Protein AF-A0A7C5GV16-F1 (afdb_monomer)

Nearest PDB structures (foldseek):
  1xqp-assembly1_A  TM=4.533E-01  e=4.775E-02  Pyrobaculum aerophilum

Radius of gyration: 29.69 Å; Cα contacts (8 Å, |Δi|>4): 461; chains: 1; bounding box: 71×54×75 Å

Solvent-accessible surface area (backbone atoms only — not comparable to full-atom values): 23404 Å² total; per-residue (Å²): 105,75,66,58,50,51,44,50,35,54,75,69,69,51,77,81,45,85,66,52,48,52,52,53,53,54,53,60,70,60,38,46,100,74,48,41,27,51,94,52,101,56,90,68,87,65,70,29,59,38,58,31,26,49,46,50,74,61,41,49,95,78,49,55,66,74,48,47,54,48,33,51,50,53,52,50,52,50,52,51,50,24,59,75,68,74,49,66,97,57,66,88,20,47,42,42,44,53,38,46,36,49,82,66,71,71,52,54,74,67,59,45,50,53,47,50,52,50,56,58,68,53,42,42,92,89,72,34,28,45,94,90,54,80,29,70,68,56,30,51,51,39,50,54,31,56,66,67,48,74,89,38,60,64,59,54,49,51,49,52,47,49,53,49,51,50,51,51,51,52,48,50,55,34,55,61,39,30,55,57,45,52,53,53,49,53,50,53,43,52,51,54,46,76,76,42,94,62,91,71,88,52,65,69,58,34,28,42,54,55,15,46,76,75,42,60,56,96,87,59,80,61,61,69,54,51,50,58,49,45,54,48,49,70,76,63,58,62,84,46,72,46,49,36,14,46,51,48,41,49,48,34,67,76,52,41,51,84,77,25,86,36,59,71,34,44,52,52,34,51,54,39,56,77,67,49,31,26,78,82,40,22,67,62,36,40,44,29,29,50,44,22,40,58,94,46,45,71,54,30,36,29,31,26,51,40,37,44,54,73,76,39,94,67,58,74,91,53,41,54,73,34,46,44,50,78,49,71,47,36,52,50,37,36,44,72,70,57,77,46,85,75,51,66,76,53,36,75,75,36,55,69,63,45,43,52,56,52,46,50,54,18,38,70,76,26,65,69,43,17,36,47,61,40,24,54,28,46,51,40,53,49,33,51,71,26,97,60,41,29,69,37,88,49,102,90,47,71,49,70,41,98,59,45,91,57,24,85,83,66,71,95,71,81,83,75,92,124

Sequence (418 aa):
MTLDVLMSTSKLGIPIDGKLKRAVDALFRARSPDGVWRRTFTRSKTWDVEITSKALLTLDDYINELMRVRTLDLISKWLSSCIITRSCDQPWALGWAIRVLYENNLLNEKQLNEAINMLIGLQSNSGYWGIFEENLELTFDNLMNLLAIKDHEKSLMNEISRIANVKARIVSVINELYSDMVDYLKEDLVNLTKRNTVRETNVFRNAFIWAVERSLFRKQDPRPLIELFNNYTEEYKPKTLYDHAYTIARYVLDKVAEVSNRHVALGWLLRYFKLNLWRSAPLLVIEKAIAAFPNSNQKLCDTYMFALSIALNIPKEHIRKIPCPVDRNLIEILRKLGLITTPIMIAIKNYNKVRNEVQMLAKELFPNSPFKLYALSMIPRRWCRGPTPCVKPSRKGYNLCPFHDLCPYFKGDSIGVS

pLDDT: mean 82.37, std 13.15, range [29.55, 98.12]

Structure (mmCIF, N/CA/C/O backbone):
data_AF-A0A7C5GV16-F1
#
_entry.id   AF-A0A7C5GV16-F1
#
loop_
_atom_site.group_PDB
_atom_site.id
_atom_site.type_symbol
_atom_site.label_atom_id
_atom_site.label_alt_id
_atom_site.label_comp_id
_atom_site.label_asym_id
_atom_site.label_entity_id
_atom_site.label_seq_id
_atom_site.pdbx_PDB_ins_code
_atom_site.Cartn_x
_atom_site.Cartn_y
_atom_site.Cartn_z
_atom_site.occupancy
_atom_site.B_iso_or_equiv
_atom_site.auth_seq_id
_atom_site.auth_comp_id
_atom_site.auth_asym_id
_atom_site.auth_atom_id
_atom_site.pdbx_PDB_model_num
ATOM 1 N N . MET A 1 1 ? -21.879 -18.239 19.962 1.00 63.94 1 MET A N 1
ATOM 2 C CA . MET A 1 1 ? -22.845 -18.938 19.084 1.00 63.94 1 MET A CA 1
ATOM 3 C C . MET A 1 1 ? -24.271 -18.936 19.633 1.00 63.94 1 MET A C 1
ATOM 5 O O . MET A 1 1 ? -25.113 -18.310 19.014 1.00 63.94 1 MET A O 1
ATOM 9 N N . THR A 1 2 ? -24.591 -19.590 20.763 1.00 74.38 2 THR A N 1
ATOM 10 C CA . THR A 1 2 ? -25.987 -19.640 21.273 1.00 74.38 2 THR A CA 1
ATOM 11 C C . THR A 1 2 ? -26.577 -18.253 21.547 1.00 74.38 2 THR A C 1
ATOM 13 O O . THR A 1 2 ? -27.706 -17.984 21.153 1.00 74.38 2 THR A O 1
ATOM 16 N N . LEU A 1 3 ? -25.802 -17.356 22.169 1.00 78.69 3 LEU A N 1
ATOM 17 C CA . LEU A 1 3 ? -26.206 -15.960 22.374 1.00 78.69 3 LEU A CA 1
ATOM 18 C C . LEU A 1 3 ? -26.373 -15.200 21.055 1.00 78.69 3 LEU A C 1
ATOM 20 O O . LEU A 1 3 ? -27.343 -14.471 20.907 1.00 78.69 3 LEU A O 1
ATOM 24 N N . ASP A 1 4 ? -25.488 -15.407 20.078 1.00 76.12 4 ASP A N 1
ATOM 25 C CA . ASP A 1 4 ? -25.573 -14.722 18.780 1.00 76.12 4 ASP A CA 1
ATOM 26 C C . ASP A 1 4 ? -26.819 -15.157 17.994 1.00 76.12 4 ASP A C 1
ATOM 28 O O . ASP A 1 4 ? -27.487 -14.330 17.370 1.00 76.12 4 ASP A O 1
ATOM 32 N N . VAL A 1 5 ? -27.186 -16.442 18.082 1.00 77.50 5 VAL A N 1
ATOM 33 C CA . VAL A 1 5 ? -28.446 -16.967 17.535 1.00 77.50 5 VAL A CA 1
ATOM 34 C C . VAL A 1 5 ? -29.639 -16.316 18.235 1.00 77.50 5 VAL A C 1
ATOM 36 O O . VAL A 1 5 ? -30.526 -15.820 17.549 1.00 77.50 5 VAL A O 1
ATOM 39 N N . LEU A 1 6 ? -29.640 -16.247 19.572 1.00 78.56 6 LEU A N 1
ATOM 40 C CA . LEU A 1 6 ? -30.723 -15.625 20.347 1.00 78.56 6 LEU A CA 1
ATOM 41 C C . LEU A 1 6 ? -30.888 -14.131 20.041 1.00 78.56 6 LEU A C 1
ATOM 43 O O . LEU A 1 6 ? -32.003 -13.655 19.817 1.00 78.56 6 LEU A O 1
ATOM 47 N N . MET A 1 7 ? -29.777 -13.401 19.967 1.00 76.19 7 MET A N 1
ATOM 48 C CA . MET A 1 7 ? -29.753 -11.984 19.613 1.00 76.19 7 MET A CA 1
ATOM 49 C C . MET A 1 7 ? -30.281 -11.763 18.189 1.00 76.19 7 MET A C 1
ATOM 51 O O . MET A 1 7 ? -31.037 -10.823 17.948 1.00 76.19 7 MET A O 1
ATOM 55 N N . SER A 1 8 ? -29.942 -12.654 17.253 1.00 75.69 8 SER A N 1
ATOM 56 C CA . SER A 1 8 ? -30.452 -12.609 15.878 1.00 75.69 8 SER A CA 1
ATOM 57 C C . SER A 1 8 ? -31.951 -12.904 15.815 1.00 75.69 8 SER A C 1
ATOM 59 O O . SER A 1 8 ? -32.685 -12.179 15.149 1.00 75.69 8 SER A O 1
ATOM 61 N N . THR A 1 9 ? -32.436 -13.916 16.542 1.00 77.06 9 THR A N 1
ATOM 62 C CA . THR A 1 9 ? -33.872 -14.241 16.588 1.00 77.06 9 THR A CA 1
ATOM 63 C C . THR A 1 9 ? -34.699 -13.121 17.210 1.00 77.06 9 THR A C 1
ATOM 65 O O . THR A 1 9 ? -35.752 -12.788 16.673 1.00 77.06 9 THR A O 1
ATOM 68 N N . SER A 1 10 ? -34.189 -12.487 18.273 1.00 71.31 10 SER A N 1
ATOM 69 C CA . SER A 1 10 ? -34.832 -11.334 18.911 1.00 71.31 10 SER A CA 1
ATOM 70 C C . SER A 1 10 ? -34.944 -10.152 17.939 1.00 71.31 10 SER A C 1
ATOM 72 O O . SER A 1 10 ? -36.033 -9.622 17.726 1.00 71.31 10 SER A O 1
ATOM 74 N N . LYS A 1 11 ? -33.854 -9.810 17.234 1.00 70.94 11 LYS A N 1
ATOM 75 C CA . LYS A 1 11 ? -33.851 -8.740 16.218 1.00 70.94 11 LYS A CA 1
ATOM 76 C C . LYS A 1 11 ? -34.785 -9.000 15.034 1.00 70.94 11 LYS A C 1
ATOM 78 O O . LYS A 1 11 ? -35.287 -8.050 14.444 1.00 70.94 11 LYS A O 1
ATOM 83 N N . LEU A 1 12 ? -35.005 -10.264 14.676 1.00 75.31 12 LEU A N 1
ATOM 84 C CA . LEU A 1 12 ? -35.925 -10.662 13.606 1.00 75.31 12 LEU A CA 1
ATOM 85 C C . LEU A 1 12 ? -37.393 -10.722 14.065 1.00 75.31 12 LEU A C 1
ATOM 87 O O . LEU A 1 12 ? -38.255 -11.090 13.271 1.00 75.31 12 LEU A O 1
ATOM 91 N N . GLY A 1 13 ? -37.687 -10.393 15.329 1.00 73.62 13 GLY A N 1
ATOM 92 C CA . GLY A 1 13 ? -39.037 -10.469 15.888 1.00 73.62 13 GLY A CA 1
ATOM 93 C C . GLY A 1 13 ? -39.567 -11.901 15.998 1.00 73.62 13 GLY A C 1
ATOM 94 O O . GLY A 1 13 ? -40.777 -12.103 16.066 1.00 73.62 13 GLY A O 1
ATOM 95 N N . ILE A 1 14 ? -38.682 -12.904 15.988 1.00 76.06 14 ILE A N 1
ATOM 96 C CA . ILE A 1 14 ? -39.073 -14.307 16.114 1.00 76.06 14 ILE A CA 1
ATOM 97 C C . ILE A 1 14 ? -39.384 -14.569 17.593 1.00 76.06 14 ILE A C 1
ATOM 99 O O . ILE A 1 14 ? -38.490 -14.422 18.432 1.00 76.06 14 ILE A O 1
ATOM 103 N N . PRO A 1 15 ? -40.623 -14.959 17.943 1.00 71.31 15 PRO A N 1
ATOM 104 C CA . PRO A 1 15 ? -40.994 -15.192 19.330 1.00 71.31 15 PRO A CA 1
ATOM 105 C C . PRO A 1 15 ? -40.212 -16.370 19.919 1.00 71.31 15 PRO A C 1
ATOM 107 O O . PRO A 1 15 ? -39.939 -17.368 19.247 1.00 71.31 15 PRO A O 1
ATOM 110 N N . ILE A 1 16 ? -39.876 -16.263 21.204 1.00 70.38 16 ILE A N 1
ATOM 111 C CA . ILE A 1 16 ? -39.189 -17.322 21.947 1.00 70.38 16 ILE A CA 1
ATOM 112 C C . ILE A 1 16 ? -40.167 -18.487 22.155 1.00 70.38 16 ILE A C 1
ATOM 114 O O . ILE A 1 16 ? -41.048 -18.447 23.012 1.00 70.38 16 ILE A O 1
ATOM 118 N N . ASP A 1 17 ? -40.012 -19.530 21.340 1.00 76.88 17 ASP A N 1
ATOM 119 C CA . ASP A 1 17 ? -40.794 -20.763 21.406 1.00 76.88 17 ASP A CA 1
ATOM 120 C C . ASP A 1 17 ? -40.250 -21.755 22.459 1.00 76.88 17 ASP A C 1
ATOM 122 O O . ASP A 1 17 ? -39.272 -21.504 23.170 1.00 76.88 17 ASP A O 1
ATOM 126 N N . GLY A 1 18 ? -40.865 -22.937 22.557 1.00 72.69 18 GLY A N 1
ATOM 127 C CA . GLY A 1 18 ? -40.457 -23.970 23.513 1.00 72.69 18 GLY A CA 1
ATOM 128 C C . GLY A 1 18 ? -39.039 -24.535 23.318 1.00 72.69 18 GLY A C 1
ATOM 129 O O . GLY A 1 18 ? -38.530 -25.177 24.239 1.00 72.69 18 GLY A O 1
ATOM 130 N N . LYS A 1 19 ? -38.387 -24.336 22.162 1.00 72.25 19 LYS A N 1
ATOM 131 C CA . LYS A 1 19 ? -36.983 -24.725 21.930 1.00 72.25 19 LYS A CA 1
ATOM 132 C C . LYS A 1 19 ? -36.033 -23.592 22.317 1.00 72.25 19 LYS A C 1
ATOM 134 O O . LYS A 1 19 ? -35.055 -23.852 23.018 1.00 72.25 19 LYS A O 1
ATOM 139 N N . LEU A 1 20 ? -36.347 -22.354 21.937 1.00 72.50 20 LEU A N 1
ATOM 140 C CA . LEU A 1 20 ? -35.593 -21.159 22.332 1.00 72.50 20 LEU A CA 1
ATOM 141 C C . LEU A 1 20 ? -35.614 -20.964 23.853 1.00 72.50 20 LEU A C 1
ATOM 143 O O . LEU A 1 20 ? -34.571 -20.700 24.445 1.00 72.50 20 LEU A O 1
ATOM 147 N N . LYS A 1 21 ? -36.750 -21.222 24.511 1.00 77.62 21 LYS A N 1
ATOM 148 C CA . LYS A 1 21 ? -36.863 -21.159 25.976 1.00 77.62 21 LYS A CA 1
ATOM 149 C C . LYS A 1 21 ? -35.916 -22.134 26.685 1.00 77.62 21 LYS A C 1
ATOM 151 O O . LYS A 1 21 ? -35.248 -21.750 27.636 1.00 77.62 21 LYS A O 1
ATOM 156 N N . ARG A 1 22 ? -35.754 -23.360 26.168 1.00 79.69 22 ARG A N 1
ATOM 157 C CA . ARG A 1 22 ? -34.769 -24.322 26.707 1.00 79.69 22 ARG A CA 1
ATOM 158 C C . ARG A 1 22 ? -33.330 -23.841 26.534 1.00 79.69 22 ARG A C 1
ATOM 160 O O . ARG A 1 22 ? -32.497 -24.120 27.392 1.00 79.69 22 ARG A O 1
ATOM 167 N N . ALA A 1 23 ? -33.026 -23.148 25.436 1.00 77.75 23 ALA A N 1
ATOM 168 C CA . ALA A 1 23 ? -31.702 -22.570 25.210 1.00 77.75 23 ALA A CA 1
ATOM 169 C C . ALA A 1 23 ? -31.420 -21.415 26.185 1.00 77.75 23 ALA A C 1
ATOM 171 O O . ALA A 1 23 ? -30.328 -21.348 26.747 1.00 77.75 23 ALA A O 1
ATOM 172 N N . VAL A 1 24 ? -32.420 -20.563 26.439 1.00 79.69 24 VAL A N 1
ATOM 173 C CA . VAL A 1 24 ? -32.368 -19.512 27.466 1.00 79.69 24 VAL A CA 1
ATOM 174 C C . VAL A 1 24 ? -32.146 -20.128 28.853 1.00 79.69 24 VAL A C 1
ATOM 176 O O . VAL A 1 24 ? -31.194 -19.759 29.539 1.00 79.69 24 VAL A O 1
ATOM 179 N N . ASP A 1 25 ? -32.925 -21.143 29.233 1.00 78.88 25 ASP A N 1
ATOM 180 C CA . ASP A 1 25 ? -32.768 -21.842 30.516 1.00 78.88 25 ASP A CA 1
ATOM 181 C C . ASP A 1 25 ? -31.377 -22.482 30.666 1.00 78.88 25 ASP A C 1
ATOM 183 O O . ASP A 1 25 ? -30.765 -22.428 31.735 1.00 78.88 25 ASP A O 1
ATOM 187 N N . ALA A 1 26 ? -30.843 -23.079 29.596 1.00 78.50 26 ALA A N 1
ATOM 188 C CA . ALA A 1 26 ? -29.501 -23.656 29.593 1.00 78.50 26 ALA A CA 1
ATOM 189 C C . ALA A 1 26 ? -28.410 -22.590 29.787 1.00 78.50 26 ALA A C 1
ATOM 191 O O . ALA A 1 26 ? -27.450 -22.827 30.523 1.00 78.50 26 ALA A O 1
ATOM 192 N N . LEU A 1 27 ? -28.569 -21.406 29.184 1.00 79.50 27 LEU A N 1
ATOM 193 C CA . LEU A 1 27 ? -27.665 -20.275 29.400 1.00 79.50 27 LEU A CA 1
ATOM 194 C C . LEU A 1 27 ? -27.725 -19.776 30.843 1.00 79.50 27 LEU A C 1
ATOM 196 O O . LEU A 1 27 ? -26.677 -19.519 31.432 1.00 79.50 27 LEU A O 1
ATOM 200 N N . PHE A 1 28 ? -28.911 -19.698 31.445 1.00 78.69 28 PHE A N 1
ATOM 201 C CA . PHE A 1 28 ? -29.048 -19.316 32.852 1.00 78.69 28 PHE A CA 1
ATOM 202 C C . PHE A 1 28 ? -28.399 -20.315 33.809 1.00 78.69 28 PHE A C 1
ATOM 204 O O . PHE A 1 28 ? -27.796 -19.901 34.797 1.00 78.69 28 PHE A O 1
ATOM 211 N N . ARG A 1 29 ? -28.454 -21.616 33.504 1.00 76.38 29 ARG A N 1
ATOM 212 C CA . ARG A 1 29 ? -27.757 -22.652 34.289 1.00 76.38 29 ARG A CA 1
ATOM 213 C C . ARG A 1 29 ? -26.234 -22.548 34.209 1.00 76.38 29 ARG A C 1
ATOM 215 O O . ARG A 1 29 ? -25.556 -22.998 35.125 1.00 76.38 29 ARG A O 1
ATOM 222 N N . ALA A 1 30 ? -25.700 -21.984 33.128 1.00 75.06 30 ALA A N 1
ATOM 223 C CA . ALA A 1 30 ? -24.264 -21.786 32.943 1.00 75.06 30 ALA A CA 1
ATOM 224 C C . ALA A 1 30 ? -23.726 -20.511 33.624 1.00 75.06 30 ALA A C 1
ATOM 226 O O . ALA A 1 30 ? -22.513 -20.295 33.645 1.00 75.06 30 ALA A O 1
ATOM 227 N N . ARG A 1 31 ? -24.608 -19.668 34.175 1.00 79.38 31 ARG A N 1
ATOM 228 C CA . ARG A 1 31 ? -24.256 -18.437 34.889 1.00 79.38 31 ARG A CA 1
ATOM 229 C C . ARG A 1 31 ? -23.795 -18.745 36.313 1.00 79.38 31 ARG A C 1
ATOM 231 O O . ARG A 1 31 ? -24.400 -19.570 36.997 1.00 79.38 31 ARG A O 1
ATOM 238 N N . SER A 1 32 ? -22.765 -18.057 36.795 1.00 78.69 32 SER A N 1
ATOM 239 C CA . SER A 1 32 ? -22.319 -18.190 38.184 1.00 78.69 32 SER A CA 1
ATOM 240 C C . SER A 1 32 ? -23.133 -17.313 39.162 1.00 78.69 32 SER A C 1
ATOM 242 O O . SER A 1 32 ? -23.897 -16.446 38.730 1.00 78.69 32 SER A O 1
ATOM 244 N N . PRO A 1 33 ? -23.044 -17.550 40.491 1.00 75.50 33 PRO A N 1
ATOM 245 C CA . PRO A 1 33 ? -23.877 -16.862 41.494 1.00 75.50 33 PRO A CA 1
ATOM 246 C C . PRO A 1 33 ? -23.690 -15.339 41.569 1.00 75.50 33 PRO A C 1
ATOM 248 O O . PRO A 1 33 ? -24.566 -14.621 42.042 1.00 75.50 33 PRO A O 1
ATOM 251 N N . ASP A 1 34 ? -22.540 -14.861 41.112 1.00 73.81 34 ASP A N 1
ATOM 252 C CA . ASP A 1 34 ? -22.143 -13.463 40.943 1.00 73.81 34 ASP A CA 1
ATOM 253 C C . ASP A 1 34 ? -22.720 -12.812 39.671 1.00 73.81 34 ASP A C 1
ATOM 255 O O . ASP A 1 34 ? -22.545 -11.615 39.470 1.00 73.81 34 ASP A O 1
ATOM 259 N N . GLY A 1 35 ? -23.454 -13.566 38.845 1.00 77.44 35 GLY A N 1
ATOM 260 C CA . GLY A 1 35 ? -24.186 -13.044 37.687 1.00 77.44 35 GLY A CA 1
ATOM 261 C C . GLY A 1 35 ? -23.417 -13.086 36.366 1.00 77.44 35 GLY A C 1
ATOM 262 O O . GLY A 1 35 ? -23.950 -12.681 35.339 1.00 77.44 35 GLY A O 1
ATOM 263 N N . VAL A 1 36 ? -22.198 -13.625 36.361 1.00 83.94 36 VAL A N 1
ATOM 264 C CA . VAL A 1 36 ? -21.319 -13.632 35.185 1.00 83.94 36 VAL A CA 1
ATOM 265 C C . VAL A 1 36 ? -21.370 -14.951 34.414 1.00 83.94 36 VAL A C 1
ATOM 267 O O . VAL A 1 36 ? -21.687 -16.012 34.960 1.00 83.94 36 VAL A O 1
ATOM 270 N N . TRP A 1 37 ? -21.032 -14.894 33.127 1.00 83.81 37 TRP A N 1
ATOM 271 C CA . TRP A 1 37 ? -20.904 -16.068 32.265 1.00 83.81 37 TRP A CA 1
ATOM 272 C C . TRP A 1 37 ? -19.442 -16.392 31.962 1.00 83.81 37 TRP A C 1
ATOM 274 O O . TRP A 1 37 ? -18.545 -15.559 32.090 1.00 83.81 37 TRP A O 1
ATOM 284 N N . ARG A 1 38 ? -19.201 -17.646 31.568 1.00 78.38 38 ARG A N 1
ATOM 285 C CA . ARG A 1 38 ? -17.872 -18.181 31.247 1.00 78.38 38 ARG A CA 1
ATOM 286 C C . ARG A 1 38 ? -17.904 -18.844 29.870 1.00 78.38 38 ARG A C 1
ATOM 288 O O . ARG A 1 38 ? -18.890 -19.491 29.524 1.00 78.38 38 ARG A O 1
ATOM 295 N N . ARG A 1 39 ? -16.823 -18.692 29.093 1.00 61.84 39 ARG A N 1
ATOM 296 C CA . ARG A 1 39 ? -16.718 -19.123 27.679 1.00 61.84 39 ARG A CA 1
ATOM 297 C C . ARG A 1 39 ? -16.889 -20.623 27.449 1.00 61.84 39 ARG A C 1
ATOM 299 O O . ARG A 1 39 ? -17.269 -21.042 26.359 1.00 61.84 39 ARG A O 1
ATOM 306 N N . THR A 1 40 ? -16.625 -21.435 28.465 1.00 53.38 40 THR A N 1
ATOM 307 C CA . THR A 1 40 ? -16.622 -22.896 28.380 1.00 53.38 40 THR A CA 1
ATOM 308 C C . THR A 1 40 ? -17.157 -23.505 29.672 1.00 53.38 40 THR A C 1
ATOM 310 O O . THR A 1 40 ? -16.896 -22.996 30.758 1.00 53.38 40 THR A O 1
ATOM 313 N N . PHE A 1 41 ? -17.813 -24.668 29.577 1.00 46.81 41 PHE A N 1
ATOM 314 C CA . PHE A 1 41 ? -18.142 -25.534 30.727 1.00 46.81 41 PHE A CA 1
ATOM 315 C C . PHE A 1 41 ? -16.897 -26.034 31.497 1.00 46.81 41 PHE A C 1
ATOM 317 O O . PHE A 1 41 ? -17.007 -26.826 32.433 1.00 46.81 41 PHE A O 1
ATOM 324 N N . THR A 1 42 ? -15.693 -25.611 31.104 1.00 42.00 42 THR A N 1
ATOM 325 C CA . THR A 1 42 ? -14.450 -25.917 31.802 1.00 42.00 42 THR A CA 1
ATOM 326 C C . THR A 1 42 ? -14.285 -25.003 33.014 1.00 42.00 42 THR A C 1
ATOM 328 O O . THR A 1 42 ? -14.700 -23.847 33.017 1.00 42.00 42 THR A O 1
ATOM 331 N N . ARG A 1 43 ? -13.654 -25.537 34.065 1.00 42.59 43 ARG A N 1
ATOM 332 C CA . ARG A 1 43 ? -13.433 -24.917 35.385 1.00 42.59 43 ARG A CA 1
ATOM 333 C C . ARG A 1 43 ? -12.491 -23.694 35.371 1.00 42.59 43 ARG A C 1
ATOM 335 O O . ARG A 1 43 ? -11.733 -23.500 36.319 1.00 42.59 43 ARG A O 1
ATOM 342 N N . SER A 1 44 ? -12.501 -22.873 34.320 1.00 52.50 44 SER A N 1
ATOM 343 C CA . SER A 1 44 ? -11.850 -21.566 34.357 1.00 52.50 44 SER A CA 1
ATOM 344 C C . SER A 1 44 ? -12.471 -20.727 35.477 1.00 52.50 44 SER A C 1
ATOM 346 O O . SER A 1 44 ? -13.697 -20.666 35.625 1.00 52.50 44 SER A O 1
ATOM 348 N N . LYS A 1 45 ? -11.616 -20.109 36.297 1.00 58.47 45 LYS A N 1
ATOM 349 C CA . LYS A 1 45 ? -12.035 -19.172 37.349 1.00 58.47 45 LYS A CA 1
ATOM 350 C C . LYS A 1 45 ? -12.327 -17.773 36.800 1.00 58.47 45 LYS A C 1
ATOM 352 O O . LYS A 1 45 ? -12.933 -16.986 37.515 1.00 58.47 45 LYS A O 1
ATOM 357 N N . THR A 1 46 ? -11.906 -17.461 35.574 1.00 70.56 46 THR A N 1
ATOM 358 C CA . THR A 1 46 ? -12.078 -16.130 34.986 1.00 70.56 46 THR A CA 1
ATOM 359 C C . THR A 1 46 ? -13.417 -16.026 34.263 1.00 70.56 46 THR A C 1
ATOM 361 O O . THR A 1 46 ? -13.793 -16.894 33.472 1.00 70.56 46 THR A O 1
ATOM 364 N N . TRP A 1 47 ? -14.161 -14.972 34.585 1.00 87.25 47 TRP A N 1
ATOM 365 C CA . TRP A 1 47 ? -15.376 -14.584 33.878 1.00 87.25 47 TRP A CA 1
ATOM 366 C C . TRP A 1 47 ? -15.071 -14.032 32.482 1.00 87.25 47 TRP A C 1
ATOM 368 O O . TRP A 1 47 ? -13.981 -13.515 32.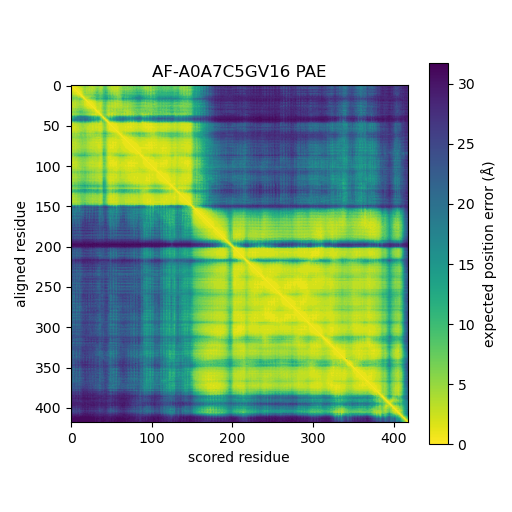230 1.00 87.25 47 TRP A O 1
ATOM 378 N N . ASP A 1 48 ? -16.041 -14.158 31.582 1.00 88.56 48 ASP A N 1
ATOM 379 C CA . ASP A 1 48 ? -15.947 -13.686 30.203 1.00 88.56 48 ASP A CA 1
ATOM 380 C C . ASP A 1 48 ? -16.791 -12.417 30.044 1.00 88.56 48 ASP A C 1
ATOM 382 O O . ASP A 1 48 ? -18.026 -12.466 30.096 1.00 88.56 48 ASP A O 1
ATOM 386 N N . VAL A 1 49 ? -16.121 -11.272 29.891 1.00 92.06 49 VAL A N 1
ATOM 387 C CA . VAL A 1 49 ? -16.777 -9.956 29.829 1.00 92.06 49 VAL A CA 1
ATOM 388 C C . VAL A 1 49 ? -17.592 -9.814 28.545 1.00 92.06 49 VAL A C 1
ATOM 390 O O . VAL A 1 49 ? -18.670 -9.221 28.570 1.00 92.06 49 VAL A O 1
ATOM 393 N N . GLU A 1 50 ? -17.126 -10.399 27.439 1.00 91.06 50 GLU A N 1
ATOM 394 C CA . GLU A 1 50 ? -17.808 -10.362 26.143 1.00 91.06 50 GLU A CA 1
ATOM 395 C C . GLU A 1 50 ? -19.151 -11.088 26.249 1.00 91.06 50 GLU A C 1
ATOM 397 O O . GLU A 1 50 ? -20.205 -10.512 25.978 1.00 91.06 50 GLU A O 1
ATOM 402 N N . ILE A 1 51 ? -19.123 -12.339 26.716 1.00 88.81 51 ILE A N 1
ATOM 403 C CA . ILE A 1 51 ? -20.324 -13.168 26.857 1.00 88.81 51 ILE A CA 1
ATOM 404 C C . ILE A 1 51 ? -21.272 -12.581 27.893 1.00 88.81 51 ILE A C 1
ATOM 406 O O . ILE A 1 51 ? -22.478 -12.559 27.661 1.00 88.81 51 ILE A O 1
ATOM 410 N N . THR A 1 52 ? -20.749 -12.090 29.016 1.00 91.56 52 THR A N 1
ATOM 411 C CA . THR A 1 52 ? -21.574 -11.492 30.071 1.00 91.56 52 THR A CA 1
ATOM 412 C C . THR A 1 52 ? -22.286 -10.233 29.564 1.00 91.56 52 THR A C 1
ATOM 414 O O . THR A 1 52 ? -23.491 -10.089 29.765 1.00 91.56 52 THR A O 1
ATOM 417 N N . SER A 1 53 ? -21.581 -9.366 28.831 1.00 93.06 53 SER A N 1
ATOM 418 C CA . SER A 1 53 ? -22.163 -8.157 28.231 1.00 93.06 53 SER A CA 1
ATOM 419 C C . SER A 1 53 ? -23.200 -8.500 27.156 1.00 93.06 53 SER A C 1
ATOM 421 O O . SER A 1 53 ? -24.302 -7.955 27.164 1.00 93.06 53 SER A O 1
ATOM 423 N N . LYS A 1 54 ? -22.895 -9.459 26.267 1.00 90.31 54 LYS A N 1
ATOM 424 C CA . LYS A 1 54 ? -23.835 -9.964 25.249 1.00 90.31 54 LYS A CA 1
ATOM 425 C C . LYS A 1 54 ? -25.090 -10.574 25.882 1.00 90.31 54 LYS A C 1
ATOM 427 O O . LYS A 1 54 ? -26.192 -10.351 25.384 1.00 90.31 54 LYS A O 1
ATOM 432 N N . ALA A 1 55 ? -24.936 -11.332 26.968 1.00 88.81 55 ALA A N 1
ATOM 433 C CA . ALA A 1 55 ? -26.047 -11.950 27.682 1.00 88.81 55 ALA A CA 1
ATOM 434 C C . ALA A 1 55 ? -26.979 -10.903 28.297 1.00 88.81 55 ALA A C 1
ATOM 436 O O . ALA A 1 55 ? -28.185 -11.013 28.104 1.00 88.81 55 ALA A O 1
ATOM 437 N N . LEU A 1 56 ? -26.439 -9.868 28.951 1.00 90.38 56 LEU A N 1
ATOM 438 C CA . LEU A 1 56 ? -27.240 -8.754 29.473 1.00 90.38 56 LEU A CA 1
ATOM 439 C C . LEU A 1 56 ? -28.015 -8.035 28.362 1.00 90.38 56 LEU A C 1
ATOM 441 O O . LEU A 1 56 ? -29.212 -7.837 28.495 1.00 90.38 56 LEU A O 1
ATOM 445 N N . LEU A 1 57 ? -27.367 -7.732 27.234 1.00 88.50 57 LEU A N 1
ATOM 446 C CA . LEU A 1 57 ? -28.022 -7.080 26.091 1.00 88.50 57 LEU A CA 1
ATOM 447 C C . LEU A 1 57 ? -29.119 -7.935 25.432 1.00 88.50 57 LEU A C 1
ATOM 449 O O . LEU A 1 57 ? -30.002 -7.400 24.771 1.00 88.50 57 LEU A O 1
ATOM 453 N N . THR A 1 58 ? -29.038 -9.263 25.547 1.00 85.06 58 THR A N 1
ATOM 454 C CA . THR A 1 58 ? -29.926 -10.191 24.822 1.00 85.06 58 THR A CA 1
ATOM 455 C C . THR A 1 58 ? -31.044 -10.752 25.697 1.00 85.06 58 THR A C 1
ATOM 457 O O . THR A 1 58 ? -32.114 -11.077 25.191 1.00 85.06 58 THR A O 1
ATOM 460 N N . LEU A 1 59 ? -30.783 -10.928 26.992 1.00 82.88 59 LEU A N 1
ATOM 461 C CA . LEU A 1 59 ? -31.649 -11.647 27.928 1.00 82.88 59 LEU A CA 1
ATOM 462 C C . LEU A 1 59 ? -32.185 -10.745 29.042 1.00 82.88 59 LEU A C 1
ATOM 464 O O . LEU A 1 59 ? -32.635 -11.278 30.052 1.00 82.88 59 LEU A O 1
ATOM 468 N N . ASP A 1 60 ? -32.122 -9.422 28.880 1.00 79.25 60 ASP A N 1
ATOM 469 C CA . ASP A 1 60 ? -32.435 -8.453 29.938 1.00 79.25 60 ASP A CA 1
ATOM 470 C C . ASP A 1 60 ? -33.786 -8.736 30.612 1.00 79.25 60 ASP A C 1
ATOM 472 O O . ASP A 1 60 ? -33.850 -8.916 31.826 1.00 79.25 60 ASP A O 1
ATOM 476 N N . ASP A 1 61 ? -34.825 -8.961 29.803 1.00 76.75 61 ASP A N 1
ATOM 477 C CA . ASP A 1 61 ? -36.193 -9.268 30.250 1.00 76.75 61 ASP A CA 1
ATOM 478 C C . ASP A 1 61 ? -36.316 -10.555 31.092 1.00 76.75 61 ASP A C 1
ATOM 480 O O . ASP A 1 61 ? -37.312 -10.773 31.783 1.00 76.75 61 ASP A O 1
ATOM 484 N N . TYR A 1 62 ? -35.320 -11.440 31.026 1.00 77.75 62 TYR A N 1
ATOM 485 C CA . TYR A 1 62 ? -35.296 -12.727 31.726 1.00 77.75 62 TYR A CA 1
ATOM 486 C C . TYR A 1 62 ? -34.380 -12.716 32.956 1.00 77.75 62 TYR A C 1
ATOM 488 O O . TYR A 1 62 ? -34.352 -13.685 33.723 1.00 77.75 62 TYR A O 1
ATOM 496 N N . ILE A 1 63 ? -33.594 -11.656 33.149 1.00 80.69 63 ILE A N 1
ATOM 497 C CA . ILE A 1 63 ? -32.671 -11.519 34.271 1.00 80.69 63 ILE A CA 1
ATOM 498 C C . ILE A 1 63 ? -33.394 -10.781 35.400 1.00 80.69 63 ILE A C 1
ATOM 500 O O . ILE A 1 63 ? -33.968 -9.719 35.206 1.00 80.69 63 ILE A O 1
ATOM 504 N N . ASN A 1 64 ? -33.351 -11.326 36.619 1.00 84.75 64 ASN A N 1
ATOM 505 C CA . ASN A 1 64 ? -33.891 -10.598 37.767 1.00 84.75 64 ASN A CA 1
ATOM 506 C C . ASN A 1 64 ? -33.081 -9.314 38.045 1.00 84.75 64 ASN A C 1
ATOM 508 O O . ASN A 1 64 ? -31.858 -9.292 37.885 1.00 84.75 64 ASN A O 1
ATOM 512 N N . GLU A 1 65 ? -33.759 -8.269 38.518 1.00 87.50 65 GLU A N 1
ATOM 513 C CA . GLU A 1 65 ? -33.162 -6.934 38.666 1.00 87.50 65 GLU A CA 1
ATOM 514 C C . GLU A 1 65 ? -31.930 -6.924 39.584 1.00 87.50 65 GLU A C 1
ATOM 516 O O . GLU A 1 65 ? -30.905 -6.322 39.272 1.00 87.50 65 GLU A O 1
ATOM 521 N N . LEU A 1 66 ? -31.973 -7.668 40.696 1.00 86.44 66 LEU A N 1
ATOM 522 C CA . LEU A 1 66 ? -30.845 -7.756 41.628 1.00 86.44 66 LEU A CA 1
ATOM 523 C C . LEU A 1 66 ? -29.574 -8.288 40.939 1.00 86.44 66 LEU A C 1
ATOM 525 O O . LEU A 1 66 ? -28.473 -7.780 41.159 1.00 86.44 66 LEU A O 1
ATOM 529 N N . MET A 1 67 ? -29.714 -9.334 40.123 1.00 85.06 67 MET A N 1
ATOM 530 C CA . MET A 1 67 ? -28.597 -9.937 39.397 1.00 85.06 67 MET A CA 1
ATOM 531 C C . MET A 1 67 ? -28.115 -9.036 38.273 1.00 85.06 67 MET A C 1
ATOM 533 O O . MET A 1 67 ? -26.908 -8.927 38.065 1.00 85.06 67 MET A O 1
ATOM 537 N N . ARG A 1 68 ? -29.041 -8.378 37.577 1.00 89.38 68 ARG A N 1
ATOM 538 C CA . ARG A 1 68 ? -28.733 -7.393 36.543 1.00 89.38 68 ARG A CA 1
ATOM 539 C C . ARG A 1 68 ? -27.827 -6.293 37.095 1.00 89.38 68 ARG A C 1
ATOM 541 O O . ARG A 1 68 ? -26.719 -6.115 36.593 1.00 89.38 68 ARG A O 1
ATOM 548 N N . VAL A 1 69 ? -28.225 -5.663 38.204 1.00 90.81 69 VAL A N 1
ATOM 549 C CA . VAL A 1 69 ? -27.453 -4.604 38.878 1.00 90.81 69 VAL A CA 1
ATOM 550 C C . VAL A 1 69 ? -26.064 -5.089 39.301 1.00 90.81 69 VAL A C 1
ATOM 552 O O . VAL A 1 69 ? -25.072 -4.413 39.037 1.00 90.81 69 VAL A O 1
ATOM 555 N N . ARG A 1 70 ? -25.959 -6.279 39.910 1.00 90.00 70 ARG A N 1
ATOM 556 C CA . ARG A 1 70 ? -24.657 -6.852 40.307 1.00 90.00 70 ARG A CA 1
ATOM 557 C C . ARG A 1 70 ? -23.733 -7.088 39.117 1.00 90.00 70 ARG A C 1
ATOM 559 O O . ARG A 1 70 ? -22.544 -6.793 39.191 1.00 90.00 70 ARG A O 1
ATOM 566 N N . THR A 1 71 ? -24.278 -7.615 38.028 1.00 91.94 71 THR A N 1
ATOM 567 C CA . THR A 1 71 ? -23.497 -7.921 36.826 1.00 91.94 71 THR A CA 1
ATOM 568 C C . THR A 1 71 ? -23.005 -6.634 36.163 1.00 91.94 71 THR A C 1
ATOM 570 O O . THR A 1 71 ? -21.835 -6.535 35.798 1.00 91.94 71 THR A O 1
ATOM 573 N N . LEU A 1 72 ? -23.867 -5.617 36.070 1.00 94.75 72 LEU A N 1
ATOM 574 C CA . LEU A 1 72 ? -23.510 -4.297 35.551 1.00 94.75 72 LEU A CA 1
ATOM 575 C C . LEU A 1 72 ? -22.437 -3.602 36.407 1.00 94.75 72 LEU A C 1
ATOM 577 O O . LEU A 1 72 ? -21.509 -3.017 35.853 1.00 94.75 72 LEU A O 1
ATOM 581 N N . ASP A 1 73 ? -22.503 -3.715 37.738 1.00 94.62 73 ASP A N 1
ATOM 582 C CA . ASP A 1 73 ? -21.471 -3.194 38.649 1.00 94.62 73 ASP A CA 1
ATOM 583 C C . ASP A 1 73 ? -20.097 -3.842 38.398 1.00 94.62 73 ASP A C 1
ATOM 585 O O . ASP A 1 73 ? -19.080 -3.147 38.337 1.00 94.62 73 ASP A O 1
ATOM 589 N N . LEU A 1 74 ? -20.051 -5.159 38.166 1.00 94.62 74 LEU A N 1
ATOM 590 C CA . LEU A 1 74 ? -18.807 -5.856 37.820 1.00 94.62 74 LEU A CA 1
ATOM 591 C C . LEU A 1 74 ? -18.217 -5.361 36.491 1.00 94.62 74 LEU A C 1
ATOM 593 O O . LEU A 1 74 ? -17.015 -5.095 36.418 1.00 94.62 74 LEU A O 1
ATOM 597 N N . ILE A 1 75 ? -19.047 -5.190 35.454 1.00 96.44 75 ILE A N 1
ATOM 598 C CA . ILE A 1 75 ? -18.608 -4.664 34.147 1.00 96.44 75 ILE A CA 1
ATOM 599 C C . ILE A 1 75 ? -18.136 -3.211 34.285 1.00 96.44 75 ILE A C 1
ATOM 601 O O . ILE A 1 75 ? -17.103 -2.847 33.725 1.00 96.44 75 ILE A O 1
ATOM 605 N N . SER A 1 76 ? -18.829 -2.395 35.082 1.00 97.06 76 SER A N 1
ATOM 606 C CA . SER A 1 76 ? -18.456 -1.000 35.346 1.00 97.06 76 SER A CA 1
ATOM 607 C C . SER A 1 76 ? -17.099 -0.880 36.047 1.00 97.06 76 SER A C 1
ATOM 609 O O . SER A 1 76 ? -16.236 -0.101 35.625 1.00 97.06 76 SER A O 1
ATOM 611 N N . LYS A 1 77 ? -16.854 -1.707 37.071 1.00 95.75 77 LYS A N 1
ATOM 612 C CA . LYS A 1 77 ? -15.557 -1.784 37.764 1.00 95.75 77 LYS A CA 1
ATOM 613 C C . LYS A 1 77 ? -14.438 -2.229 36.831 1.00 95.75 77 LYS A C 1
ATOM 615 O O . LYS A 1 77 ? -13.353 -1.646 36.854 1.00 95.75 77 LYS A O 1
ATOM 620 N N . TRP A 1 78 ? -14.708 -3.224 35.991 1.00 96.19 78 TRP A N 1
ATOM 621 C CA . TRP A 1 78 ? -13.758 -3.696 34.990 1.00 96.19 78 TRP A CA 1
ATOM 622 C C . TRP A 1 78 ? -13.403 -2.607 33.971 1.00 96.19 78 TRP A C 1
ATOM 624 O O . TRP A 1 78 ? -12.220 -2.331 33.763 1.00 96.19 78 TRP A O 1
ATOM 634 N N . LEU A 1 79 ? -14.398 -1.917 33.404 1.00 97.31 79 LEU A N 1
ATOM 635 C CA . LEU A 1 79 ? -14.160 -0.845 32.436 1.00 97.31 79 LEU A CA 1
ATOM 636 C C . LEU A 1 79 ? -13.401 0.324 33.076 1.00 97.31 79 LEU A C 1
ATOM 638 O O . LEU A 1 79 ? -12.456 0.846 32.488 1.00 97.31 79 LEU A O 1
ATOM 642 N N . SER A 1 80 ? -13.761 0.694 34.306 1.00 96.19 80 SER A N 1
ATOM 643 C CA . SER A 1 80 ? -13.067 1.741 35.061 1.00 96.19 80 SER A CA 1
ATOM 644 C C . SER A 1 80 ? -11.596 1.389 35.294 1.00 96.19 80 SER A C 1
ATOM 646 O O . SER A 1 80 ? -10.720 2.229 35.093 1.00 96.19 80 SER A O 1
ATOM 648 N N . SER A 1 81 ? -11.302 0.135 35.652 1.00 95.81 81 SER A N 1
ATOM 649 C CA . SER A 1 81 ? -9.926 -0.355 35.780 1.00 95.81 81 SER A CA 1
ATOM 650 C C . SER A 1 81 ? -9.166 -0.274 34.451 1.00 95.81 81 SER A C 1
ATOM 652 O O . SER A 1 81 ? -8.016 0.175 34.432 1.00 95.81 81 SER A O 1
ATOM 654 N N . CYS A 1 82 ? -9.816 -0.614 33.335 1.00 95.12 82 CYS A N 1
ATOM 655 C CA . CYS A 1 82 ? -9.212 -0.508 32.008 1.00 95.12 82 CYS A CA 1
ATOM 656 C C . CYS A 1 82 ? -8.862 0.942 31.648 1.00 95.12 82 CYS A C 1
ATOM 658 O O . CYS A 1 82 ? -7.746 1.222 31.210 1.00 95.12 82 CYS A O 1
ATOM 660 N N . ILE A 1 83 ? -9.785 1.878 31.889 1.00 93.12 83 ILE A N 1
ATOM 661 C CA . ILE A 1 83 ? -9.582 3.310 31.627 1.00 93.12 83 ILE A CA 1
ATOM 662 C C . ILE A 1 83 ? -8.419 3.860 32.464 1.00 93.12 83 ILE A C 1
ATOM 664 O O . ILE A 1 83 ? -7.540 4.533 31.923 1.00 93.12 83 ILE A O 1
ATOM 668 N N . ILE A 1 84 ? -8.388 3.547 33.766 1.00 92.31 84 ILE A N 1
ATOM 669 C CA . ILE A 1 84 ? -7.350 4.016 34.699 1.00 92.31 84 ILE A CA 1
ATOM 670 C C . ILE A 1 84 ? -5.973 3.482 34.300 1.00 92.31 84 ILE A C 1
ATOM 672 O O . ILE A 1 84 ? -5.004 4.236 34.254 1.00 92.31 84 ILE A O 1
ATOM 676 N N . THR A 1 85 ? -5.881 2.186 34.002 1.00 90.62 85 THR A N 1
ATOM 677 C CA . THR A 1 85 ? -4.605 1.537 33.661 1.00 90.62 85 THR A CA 1
ATOM 678 C C . THR A 1 85 ? -4.188 1.749 32.209 1.00 90.62 85 THR A C 1
ATOM 680 O O . THR A 1 85 ? -3.055 1.429 31.854 1.00 90.62 85 THR A O 1
ATOM 683 N N . ARG A 1 86 ? -5.089 2.264 31.358 1.00 86.25 86 ARG A N 1
ATOM 684 C CA . ARG A 1 86 ? -4.935 2.316 29.893 1.00 86.25 86 ARG A CA 1
ATOM 685 C C . ARG A 1 86 ? -4.607 0.946 29.284 1.00 86.25 86 ARG A C 1
ATOM 687 O O . ARG A 1 86 ? -3.987 0.866 28.228 1.00 86.25 86 ARG A O 1
ATOM 694 N N . SER A 1 87 ? -5.029 -0.131 29.942 1.00 86.75 87 SER A N 1
ATOM 695 C CA . SER A 1 87 ? -4.756 -1.514 29.550 1.00 86.75 87 SER A CA 1
ATOM 696 C C . SER A 1 87 ? -6.009 -2.367 29.710 1.00 86.75 87 SER A C 1
ATOM 698 O O . SER A 1 87 ? -6.837 -2.086 30.568 1.00 86.75 87 SER A O 1
ATOM 700 N N . CYS A 1 88 ? -6.175 -3.390 28.876 1.00 87.38 88 CYS A N 1
ATOM 701 C CA . CYS A 1 88 ? -7.337 -4.270 28.921 1.00 87.38 88 CYS A CA 1
ATOM 702 C C . CYS A 1 88 ? -6.873 -5.724 28.863 1.00 87.38 88 CYS A C 1
ATOM 704 O O . CYS A 1 88 ? -6.095 -6.087 27.982 1.00 87.38 88 CYS A O 1
ATOM 706 N N . ASP A 1 89 ? -7.346 -6.549 29.793 1.00 86.00 89 ASP A N 1
ATOM 707 C CA . ASP A 1 89 ? -7.070 -7.988 29.840 1.00 86.00 89 ASP A CA 1
ATOM 708 C C . ASP A 1 89 ? -7.942 -8.781 28.848 1.00 86.00 89 ASP A C 1
ATOM 710 O O . ASP A 1 89 ? -7.533 -9.842 28.379 1.00 86.00 89 ASP A O 1
ATOM 714 N N . GLN A 1 90 ? -9.112 -8.246 28.481 1.00 90.50 90 GLN A N 1
ATOM 715 C CA . GLN A 1 90 ? -10.016 -8.795 27.461 1.00 90.50 90 GLN A CA 1
ATOM 716 C C . GLN A 1 90 ? -10.358 -7.733 26.397 1.00 90.50 90 GLN A C 1
ATOM 718 O O . GLN A 1 90 ? -11.512 -7.311 26.291 1.00 90.50 90 GLN A O 1
ATOM 723 N N . PRO A 1 91 ? -9.387 -7.280 25.576 1.00 89.00 91 PRO A N 1
ATOM 724 C CA . PRO A 1 91 ? -9.585 -6.176 24.628 1.00 89.00 91 PRO A CA 1
ATOM 725 C C . PRO A 1 91 ? -10.694 -6.434 23.596 1.00 89.00 91 PRO A C 1
ATOM 727 O O . PRO A 1 91 ? -11.331 -5.493 23.129 1.00 89.00 91 PRO A O 1
ATOM 730 N N . TRP A 1 92 ? -10.977 -7.701 23.274 1.00 89.56 92 TRP A N 1
ATOM 731 C CA . TRP A 1 92 ? -12.073 -8.090 22.378 1.00 89.56 92 TRP A CA 1
ATOM 732 C C . TRP A 1 92 ? -13.471 -7.850 22.972 1.00 89.56 92 TRP A C 1
ATOM 734 O O . TRP A 1 92 ? -14.443 -7.742 22.232 1.00 89.56 92 TRP A O 1
ATOM 744 N N . ALA A 1 93 ? -13.587 -7.750 24.298 1.00 92.62 93 ALA A N 1
ATOM 745 C CA . ALA A 1 93 ? -14.850 -7.525 24.996 1.00 92.62 93 ALA A CA 1
ATOM 746 C C . ALA A 1 93 ? -15.200 -6.035 25.149 1.00 92.62 93 ALA A C 1
ATOM 748 O O . ALA A 1 93 ? -16.331 -5.704 25.509 1.00 92.62 93 ALA A O 1
ATOM 749 N N . LEU A 1 94 ? -14.243 -5.135 24.893 1.00 94.50 94 LEU A N 1
ATOM 750 C CA . LEU A 1 94 ? -14.347 -3.720 25.246 1.00 94.50 94 LEU A CA 1
ATOM 751 C C . LEU A 1 94 ? -15.548 -3.029 24.581 1.00 94.50 94 LEU A C 1
ATOM 753 O O . LEU A 1 94 ? -16.301 -2.342 25.267 1.00 94.50 94 LEU A O 1
ATOM 757 N N . GLY A 1 95 ? -15.782 -3.255 23.284 1.00 93.75 95 GLY A N 1
ATOM 758 C CA . GLY A 1 95 ? -16.932 -2.674 22.578 1.00 93.75 95 GLY A CA 1
ATOM 759 C C . GLY A 1 95 ? -18.281 -3.096 23.172 1.00 93.75 95 GLY A C 1
ATOM 760 O O . GLY A 1 95 ? -19.172 -2.264 23.348 1.00 93.75 95 GLY A O 1
ATOM 761 N N . TRP A 1 96 ? -18.408 -4.367 23.560 1.00 94.88 96 TRP A N 1
ATOM 762 C CA . TRP A 1 96 ? -19.618 -4.911 24.181 1.00 94.88 96 TRP A CA 1
ATOM 763 C C . TRP A 1 96 ? -19.859 -4.346 25.586 1.00 94.88 96 TRP A C 1
ATOM 765 O O . TRP A 1 96 ? -20.987 -3.975 25.911 1.00 94.88 96 TRP A O 1
ATOM 775 N N . ALA A 1 97 ? -18.801 -4.230 26.393 1.00 96.38 97 ALA A N 1
ATOM 776 C CA . ALA A 1 97 ? -18.865 -3.664 27.739 1.00 96.38 97 ALA A CA 1
ATOM 777 C C . ALA A 1 97 ? -19.263 -2.178 27.731 1.00 96.38 97 ALA A C 1
ATOM 779 O O . ALA A 1 97 ? -20.104 -1.755 28.521 1.00 96.38 97 ALA A O 1
ATOM 780 N N . ILE A 1 98 ? -18.695 -1.388 26.812 1.00 95.00 98 ILE A N 1
ATOM 781 C CA . ILE A 1 98 ? -19.058 0.028 26.652 1.00 95.00 98 ILE A CA 1
ATOM 782 C C . ILE A 1 98 ? -20.541 0.146 26.309 1.00 95.00 98 ILE A C 1
ATOM 784 O O . ILE A 1 98 ? -21.267 0.902 26.953 1.00 95.00 98 ILE A O 1
ATOM 788 N N . ARG A 1 99 ? -20.999 -0.633 25.324 1.00 93.44 99 ARG A N 1
ATOM 789 C CA . ARG A 1 99 ? -22.384 -0.589 24.864 1.00 93.44 99 ARG A CA 1
ATOM 790 C C . ARG A 1 99 ? -23.375 -0.959 25.964 1.00 93.44 99 ARG A C 1
ATOM 792 O O . ARG A 1 99 ? -24.336 -0.223 26.164 1.00 93.44 99 ARG A O 1
ATOM 799 N N . VAL A 1 100 ? -23.156 -2.065 26.680 1.00 94.56 100 VAL A N 1
ATOM 800 C CA . VAL A 1 100 ? -24.107 -2.507 27.714 1.00 94.56 100 VAL A CA 1
ATOM 801 C C . VAL A 1 100 ? -24.210 -1.501 28.858 1.00 94.56 100 VAL A C 1
ATOM 803 O O . VAL A 1 100 ? -25.310 -1.236 29.333 1.00 94.56 100 VAL A O 1
ATOM 806 N N . LEU A 1 101 ? -23.100 -0.883 29.270 1.00 95.50 101 LEU A N 1
ATOM 807 C CA . LEU A 1 101 ? -23.130 0.150 30.305 1.00 95.50 101 LEU A CA 1
ATOM 808 C C . LEU A 1 101 ? -23.777 1.449 29.805 1.00 95.50 101 LEU A C 1
ATOM 810 O O . LEU A 1 101 ? -24.483 2.103 30.571 1.00 95.50 101 LEU A O 1
ATOM 814 N N . TYR A 1 102 ? -23.574 1.805 28.533 1.00 92.38 102 TYR A N 1
ATOM 815 C CA . TYR A 1 102 ? -24.225 2.956 27.907 1.00 92.38 102 TYR A CA 1
ATOM 816 C C . TYR A 1 102 ? -25.747 2.782 27.82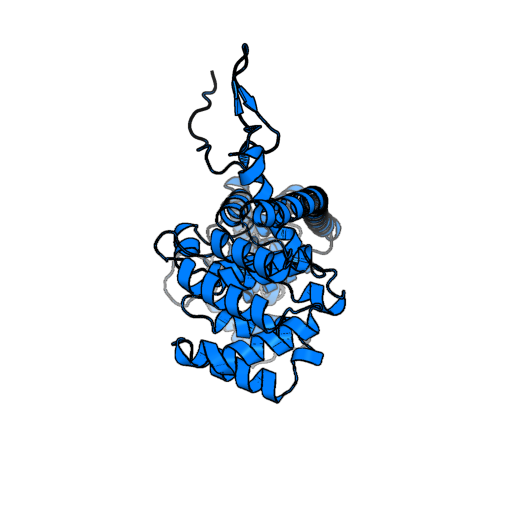1 1.00 92.38 102 TYR A C 1
ATOM 818 O O . TYR A 1 102 ? -26.472 3.645 28.303 1.00 92.38 102 TYR A O 1
ATOM 826 N N . GLU A 1 103 ? -26.242 1.652 27.297 1.00 91.00 103 GLU A N 1
ATOM 827 C CA . GLU A 1 103 ? -27.689 1.379 27.191 1.00 91.00 103 GLU A CA 1
ATOM 828 C C . GLU A 1 103 ? -28.382 1.335 28.571 1.00 91.00 103 GLU A C 1
ATOM 830 O O . GLU A 1 103 ? -29.586 1.558 28.674 1.00 91.00 103 GLU A O 1
ATOM 835 N N . ASN A 1 104 ? -27.613 1.113 29.642 1.00 91.75 104 ASN A N 1
ATOM 836 C CA . ASN A 1 104 ? -28.077 1.134 31.029 1.00 91.75 104 ASN A CA 1
ATOM 837 C C . ASN A 1 104 ? -27.855 2.475 31.757 1.00 91.75 104 ASN A C 1
ATOM 839 O O . ASN A 1 104 ? -28.098 2.555 32.959 1.00 91.75 104 ASN A O 1
ATOM 843 N N . ASN A 1 105 ? -27.412 3.530 31.063 1.00 91.56 105 ASN A N 1
ATOM 844 C CA . ASN A 1 105 ? -27.130 4.857 31.631 1.00 91.56 105 ASN A CA 1
ATOM 845 C C . ASN A 1 105 ? -26.108 4.848 32.789 1.00 91.56 105 ASN A C 1
ATOM 847 O O . ASN A 1 105 ? -26.203 5.642 33.724 1.00 91.56 105 ASN A O 1
ATOM 851 N N . LEU A 1 106 ? -25.118 3.950 32.737 1.00 94.25 106 LEU A N 1
ATOM 852 C CA . LEU A 1 106 ? -24.094 3.786 33.781 1.00 94.25 106 LEU A CA 1
ATOM 853 C C . LEU A 1 106 ? -22.756 4.461 33.455 1.00 94.25 106 LEU A C 1
ATOM 855 O O . LEU A 1 106 ? -21.811 4.356 34.238 1.00 94.25 106 LEU A O 1
ATOM 859 N N . LEU A 1 107 ? -22.658 5.147 32.315 1.00 90.75 107 LEU A N 1
ATOM 860 C CA . LEU A 1 107 ? -21.473 5.902 31.911 1.00 90.75 107 LEU A CA 1
ATOM 861 C C . LEU A 1 107 ? -21.805 7.386 31.828 1.00 90.75 107 LEU A C 1
ATOM 863 O O . LEU A 1 107 ? -22.726 7.779 31.116 1.00 90.75 107 LEU A O 1
ATOM 867 N N . ASN A 1 108 ? -21.014 8.219 32.506 1.00 89.69 108 ASN A N 1
ATOM 868 C CA . ASN A 1 108 ? -21.035 9.654 32.231 1.00 89.69 108 ASN A CA 1
ATOM 869 C C . ASN A 1 108 ? -20.273 9.975 30.930 1.00 89.69 108 ASN A C 1
ATOM 871 O O . ASN A 1 108 ? -19.473 9.172 30.444 1.00 89.69 108 ASN A O 1
ATOM 875 N N . GLU A 1 109 ? -20.490 11.174 30.385 1.00 85.75 109 GLU A N 1
ATOM 876 C CA . GLU A 1 109 ? -19.913 11.605 29.102 1.00 85.75 109 GLU A CA 1
ATOM 877 C C . GLU A 1 109 ? -18.380 11.501 29.069 1.00 85.75 109 GLU A C 1
ATOM 879 O O . GLU A 1 109 ? -17.791 11.100 28.063 1.00 85.75 109 GLU A O 1
ATOM 884 N N . LYS A 1 110 ? -17.708 11.813 30.183 1.00 88.69 110 LYS A N 1
ATOM 885 C CA . LYS A 1 110 ? -16.249 11.714 30.272 1.00 88.69 110 LYS A CA 1
ATOM 886 C C . LYS A 1 110 ? -15.782 10.259 30.184 1.00 88.69 110 LYS A C 1
ATOM 888 O O . LYS A 1 110 ? -14.912 9.955 29.372 1.00 88.69 110 LYS A O 1
ATOM 893 N N . GLN A 1 111 ? -16.364 9.369 30.989 1.00 90.62 111 GLN A N 1
ATOM 894 C CA . GLN A 1 111 ? -16.022 7.943 31.006 1.00 90.62 111 GLN A CA 1
ATOM 895 C C . GLN A 1 111 ? -16.302 7.284 29.655 1.00 90.62 111 GLN A C 1
ATOM 897 O O . GLN A 1 111 ? -15.481 6.512 29.165 1.00 90.62 111 GLN A O 1
ATOM 902 N N . LEU A 1 112 ? -17.434 7.619 29.035 1.00 89.75 112 LEU A N 1
ATOM 903 C CA . LEU A 1 112 ? -17.807 7.112 27.721 1.00 89.75 112 LEU A CA 1
ATOM 904 C C . LEU A 1 112 ? -16.795 7.535 26.647 1.00 89.75 112 LEU A C 1
ATOM 906 O O . LEU A 1 112 ? -16.298 6.687 25.907 1.00 89.75 112 LEU A O 1
ATOM 910 N N . ASN A 1 113 ? -16.419 8.817 26.607 1.00 86.50 113 ASN A N 1
ATOM 911 C CA . ASN A 1 113 ? -15.400 9.311 25.679 1.00 86.50 113 ASN A CA 1
ATOM 912 C C . ASN A 1 113 ? -14.028 8.662 25.915 1.00 86.50 113 ASN A C 1
ATOM 914 O O . ASN A 1 113 ? -13.346 8.288 24.961 1.00 86.50 113 ASN A O 1
ATOM 918 N N . GLU A 1 114 ? -13.605 8.497 27.170 1.00 90.25 114 GLU A N 1
ATOM 919 C CA . GLU A 1 114 ? -12.344 7.822 27.500 1.00 90.25 114 GLU A CA 1
ATOM 920 C C . GLU A 1 114 ? -12.344 6.354 27.055 1.00 90.25 114 GLU A C 1
ATOM 922 O O . GLU A 1 114 ? -11.347 5.887 26.498 1.00 90.25 114 GLU A O 1
ATOM 927 N N . ALA A 1 115 ? -13.463 5.651 27.236 1.00 91.12 115 ALA A N 1
ATOM 928 C CA . ALA A 1 115 ? -13.620 4.264 26.821 1.00 91.12 115 ALA A CA 1
ATOM 929 C C . ALA A 1 115 ? -13.643 4.101 25.292 1.00 91.12 115 ALA A C 1
ATOM 931 O O . ALA A 1 115 ? -12.974 3.217 24.759 1.00 91.12 115 ALA A O 1
ATOM 932 N N . ILE A 1 116 ? -14.357 4.974 24.573 1.00 88.75 116 ILE A N 1
ATOM 933 C CA . ILE A 1 116 ? -14.386 4.976 23.101 1.00 88.75 116 ILE A CA 1
ATOM 934 C C . ILE A 1 116 ? -12.996 5.275 22.540 1.00 88.75 116 ILE A C 1
ATOM 936 O O . ILE A 1 116 ? -12.530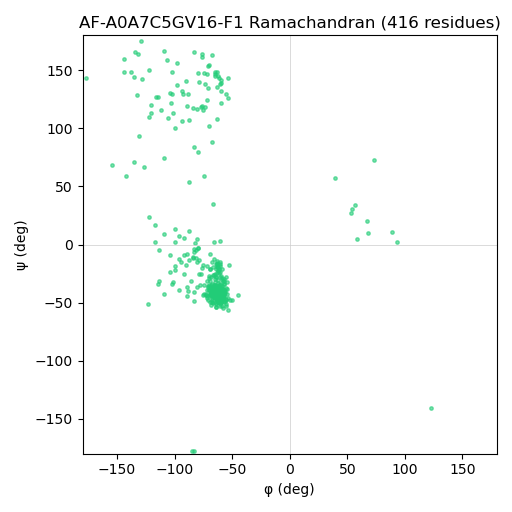 4.562 21.655 1.00 88.75 116 ILE A O 1
ATOM 940 N N . ASN A 1 117 ? -12.297 6.272 23.085 1.00 85.62 117 ASN A N 1
ATOM 941 C CA . ASN A 1 117 ? -10.926 6.582 22.677 1.00 85.62 117 ASN A CA 1
ATOM 942 C C . ASN A 1 117 ? -9.983 5.400 22.912 1.00 85.62 117 ASN A C 1
ATOM 944 O O . ASN A 1 117 ? -9.113 5.131 22.088 1.00 85.62 117 ASN A O 1
ATOM 948 N N . MET A 1 118 ? -10.163 4.674 24.017 1.00 89.81 118 MET A N 1
ATOM 949 C CA . MET A 1 118 ? -9.410 3.454 24.283 1.00 89.81 118 MET A CA 1
ATOM 950 C C . MET A 1 118 ? -9.728 2.362 23.256 1.00 89.81 118 MET A C 1
ATOM 952 O O . MET A 1 118 ? -8.802 1.749 22.735 1.00 89.81 118 MET A O 1
ATOM 956 N N . LEU A 1 119 ? -11.003 2.159 22.909 1.00 90.38 119 LEU A N 1
ATOM 957 C CA . LEU A 1 119 ? -11.408 1.202 21.879 1.00 90.38 119 LEU A CA 1
ATOM 958 C C . LEU A 1 119 ? -10.808 1.555 20.515 1.00 90.38 119 LEU A C 1
ATOM 960 O O . LEU A 1 119 ? -10.208 0.694 19.880 1.00 90.38 119 LEU A O 1
ATOM 964 N N . ILE A 1 120 ? -10.913 2.811 20.081 1.00 86.00 120 ILE A N 1
ATOM 965 C CA . ILE A 1 120 ? -10.336 3.290 18.815 1.00 86.00 120 ILE A CA 1
ATOM 966 C C . ILE A 1 120 ? -8.808 3.182 18.835 1.00 86.00 120 ILE A C 1
ATOM 968 O O . ILE A 1 120 ? -8.208 2.786 17.842 1.00 86.00 120 ILE A O 1
ATOM 972 N N . GLY A 1 121 ? -8.172 3.444 19.977 1.00 82.38 121 GLY A N 1
ATOM 973 C CA . GLY A 1 121 ? -6.728 3.288 20.151 1.00 82.38 121 GLY A CA 1
ATOM 974 C C . GLY A 1 121 ? -6.216 1.851 19.990 1.00 82.38 121 GLY A C 1
ATOM 975 O O . GLY A 1 121 ? -5.026 1.666 19.751 1.00 82.38 121 GLY A O 1
ATOM 976 N N . LEU A 1 122 ? -7.089 0.840 20.086 1.00 84.81 122 LEU A N 1
ATOM 977 C CA . LEU A 1 122 ? -6.754 -0.562 19.805 1.00 84.81 122 LEU A CA 1
ATOM 978 C C . LEU A 1 122 ? -6.825 -0.919 18.308 1.00 84.81 122 LEU A C 1
ATOM 980 O O . LEU A 1 122 ? -6.523 -2.054 17.942 1.00 84.81 122 LEU A O 1
ATOM 984 N N . GLN A 1 123 ? -7.249 0.006 17.444 1.00 82.69 123 GLN A N 1
ATOM 985 C CA . GLN A 1 123 ? -7.322 -0.214 16.003 1.00 82.69 123 GLN A CA 1
ATOM 986 C C . GLN A 1 123 ? -5.915 -0.213 15.386 1.00 82.69 123 GLN A C 1
ATOM 988 O O . GLN A 1 123 ? -5.067 0.619 15.711 1.00 82.69 123 GLN A O 1
ATOM 993 N N . SER A 1 124 ? -5.659 -1.141 14.465 1.00 73.69 124 SER A N 1
ATOM 994 C CA . SER A 1 124 ? -4.437 -1.157 13.666 1.00 73.69 124 SER A CA 1
ATOM 995 C C . SER A 1 124 ? -4.390 0.034 12.703 1.00 73.69 124 SER A C 1
ATOM 997 O O . SER A 1 124 ? -5.406 0.632 12.349 1.00 73.69 124 SER A O 1
ATOM 999 N N . ASN A 1 125 ? -3.201 0.325 12.172 1.00 62.00 125 ASN A N 1
ATOM 1000 C CA . ASN A 1 125 ? -3.018 1.400 11.188 1.00 62.00 125 ASN A CA 1
ATOM 1001 C C . ASN A 1 125 ? -3.766 1.152 9.864 1.00 62.00 125 ASN A C 1
ATOM 1003 O O . ASN A 1 125 ? -4.029 2.094 9.123 1.00 62.00 125 ASN A O 1
ATOM 1007 N N . SER A 1 126 ? -4.115 -0.103 9.574 1.00 58.12 126 SER A N 1
ATOM 1008 C CA . SER A 1 126 ? -4.956 -0.514 8.444 1.00 58.12 126 SER A CA 1
ATOM 1009 C C . SER A 1 126 ? -6.458 -0.348 8.708 1.00 58.12 126 SER A C 1
ATOM 1011 O O . SER A 1 126 ? -7.259 -0.563 7.801 1.00 58.12 126 SER A O 1
ATOM 1013 N N . GLY A 1 127 ? -6.851 0.050 9.923 1.00 66.00 127 GLY A N 1
ATOM 1014 C CA . GLY A 1 127 ? -8.244 0.279 10.300 1.00 66.00 127 GLY A CA 1
ATOM 1015 C C . GLY A 1 127 ? -8.978 -0.956 10.835 1.00 66.00 127 GLY A C 1
ATOM 1016 O O . GLY A 1 127 ? -10.195 -0.904 11.005 1.00 66.00 127 GLY A O 1
ATOM 1017 N N . TYR A 1 128 ? -8.283 -2.057 11.124 1.00 74.12 128 TYR A N 1
ATOM 1018 C CA . TYR A 1 128 ? -8.894 -3.275 11.664 1.00 74.12 128 TYR A CA 1
ATOM 1019 C C . TYR A 1 128 ? -8.640 -3.408 13.167 1.00 74.12 128 TYR A C 1
ATOM 1021 O O . TYR A 1 128 ? -7.597 -3.007 13.674 1.00 74.12 128 TYR A O 1
ATOM 1029 N N . TRP A 1 129 ? -9.572 -4.015 13.898 1.00 84.25 129 TRP A N 1
ATOM 1030 C CA . TRP A 1 129 ? -9.327 -4.450 15.273 1.00 84.25 129 TRP A CA 1
ATOM 1031 C C . TRP A 1 129 ? -8.791 -5.875 15.295 1.00 84.25 129 TRP A C 1
ATOM 1033 O O . TRP A 1 129 ? -9.241 -6.736 14.541 1.00 84.25 129 TRP A O 1
ATOM 1043 N N . GLY A 1 130 ? -7.834 -6.132 16.182 1.00 77.12 130 GLY A N 1
ATOM 1044 C CA . GLY A 1 130 ? -7.168 -7.421 16.292 1.00 77.12 130 GLY A CA 1
ATOM 1045 C C . GLY A 1 130 ? -6.166 -7.443 17.441 1.00 77.12 130 GLY A C 1
ATOM 1046 O O . GLY A 1 130 ? -5.525 -6.435 17.711 1.00 77.12 130 GLY A O 1
ATOM 1047 N N . ILE A 1 131 ? -6.043 -8.574 18.145 1.00 68.31 131 ILE A N 1
ATOM 1048 C CA . ILE A 1 131 ? -5.122 -8.704 19.296 1.00 68.31 131 ILE A CA 1
ATOM 1049 C C . ILE A 1 131 ? -3.707 -9.028 18.812 1.00 68.31 131 ILE A C 1
ATOM 1051 O O . ILE A 1 131 ? -2.735 -8.406 19.228 1.00 68.31 131 ILE A O 1
ATOM 1055 N N . PHE A 1 132 ? -3.606 -10.021 17.930 1.00 63.38 132 PHE A N 1
ATOM 1056 C CA . PHE A 1 132 ? -2.344 -10.490 17.354 1.00 63.38 132 PHE A CA 1
ATOM 1057 C C . PHE A 1 132 ? -2.283 -10.231 15.846 1.00 63.38 132 PHE A C 1
ATOM 1059 O O . PHE A 1 132 ? -1.219 -9.934 15.311 1.00 63.38 132 PHE A O 1
ATOM 1066 N N . GLU A 1 133 ? -3.433 -10.317 15.178 1.00 69.38 133 GLU A N 1
ATOM 1067 C CA . GLU A 1 133 ? -3.617 -10.127 13.741 1.00 69.38 133 GLU A CA 1
ATOM 1068 C C . GLU A 1 133 ? -4.962 -9.436 13.498 1.00 69.38 133 GLU A C 1
ATOM 1070 O O . GLU A 1 133 ? -5.843 -9.480 14.362 1.00 69.38 133 GLU A O 1
ATOM 1075 N N . GLU A 1 134 ? -5.116 -8.809 12.331 1.00 74.75 134 GLU A N 1
ATOM 1076 C CA . GLU A 1 134 ? -6.368 -8.181 11.897 1.00 74.75 134 GLU A CA 1
ATOM 1077 C C . GLU A 1 134 ? -7.527 -9.187 11.968 1.00 74.75 134 GLU A C 1
ATOM 1079 O O . GLU A 1 134 ? -7.457 -10.274 11.393 1.00 74.75 134 GLU A O 1
ATOM 1084 N N . ASN A 1 135 ? -8.604 -8.831 12.670 1.00 78.81 135 ASN A N 1
ATOM 1085 C CA . ASN A 1 135 ? -9.766 -9.689 12.852 1.00 78.81 135 ASN A CA 1
ATOM 1086 C C . ASN A 1 135 ? -11.024 -8.980 12.331 1.00 78.81 135 ASN A C 1
ATOM 1088 O O . ASN A 1 135 ? -11.514 -8.009 12.913 1.00 78.81 135 ASN A O 1
ATOM 1092 N N . LEU A 1 136 ? -11.555 -9.482 11.213 1.00 74.81 136 LEU A N 1
ATOM 1093 C CA . LEU A 1 136 ? -12.750 -8.932 10.571 1.00 74.81 136 LEU A CA 1
ATOM 1094 C C . LEU A 1 136 ? -13.987 -9.018 11.470 1.00 74.81 136 LEU A C 1
ATOM 1096 O O . LEU A 1 136 ? -14.732 -8.048 11.550 1.00 74.81 136 LEU A O 1
ATOM 1100 N N . GLU A 1 137 ? -14.188 -10.139 12.162 1.00 78.50 137 GLU A N 1
ATOM 1101 C CA . GLU A 1 137 ? -15.333 -10.341 13.058 1.00 78.50 137 GLU A CA 1
ATOM 1102 C C . GLU A 1 137 ? -15.315 -9.314 14.192 1.00 78.50 137 GLU A C 1
ATOM 1104 O O . GLU A 1 137 ? -16.282 -8.581 14.378 1.00 78.50 137 GLU A O 1
ATOM 1109 N N . LEU A 1 138 ? -14.170 -9.164 14.863 1.00 84.81 138 LEU A N 1
ATOM 1110 C CA . LEU A 1 138 ? -14.003 -8.170 15.923 1.00 84.81 138 LEU A CA 1
ATOM 1111 C C . LEU A 1 138 ? -14.166 -6.735 15.401 1.00 84.81 138 LEU A C 1
ATOM 1113 O O . LEU A 1 138 ? -14.729 -5.879 16.082 1.00 84.81 138 LEU A O 1
ATOM 1117 N N . THR A 1 139 ? -13.679 -6.467 14.188 1.00 81.81 139 THR A N 1
ATOM 1118 C CA . THR A 1 139 ? -13.836 -5.164 13.533 1.00 81.81 139 THR A CA 1
ATOM 1119 C C . THR A 1 139 ? -15.312 -4.837 13.323 1.00 81.81 139 THR A C 1
ATOM 1121 O O . THR A 1 139 ? -15.754 -3.752 13.696 1.00 81.81 139 THR A O 1
ATOM 1124 N N . PHE A 1 140 ? -16.089 -5.777 12.781 1.00 79.81 140 PHE A N 1
ATOM 1125 C CA . PHE A 1 140 ? -17.527 -5.598 12.601 1.00 79.81 140 PHE A CA 1
ATOM 1126 C C . PHE A 1 140 ? -18.260 -5.462 13.936 1.00 79.81 140 PHE A C 1
ATOM 1128 O O . PHE A 1 140 ? -19.070 -4.549 14.075 1.00 79.81 140 PHE A O 1
ATOM 1135 N N . ASP A 1 141 ? -17.945 -6.291 14.929 1.00 85.06 141 ASP A N 1
ATOM 1136 C CA . ASP A 1 141 ? -18.543 -6.208 16.265 1.00 85.06 141 ASP A CA 1
ATOM 1137 C C . ASP A 1 141 ? -18.321 -4.828 16.899 1.00 85.06 141 ASP A C 1
ATOM 1139 O O . ASP A 1 141 ? -19.267 -4.197 17.375 1.00 85.06 141 ASP A O 1
ATOM 1143 N N . ASN A 1 142 ? -17.090 -4.314 16.873 1.00 89.62 142 ASN A N 1
ATOM 1144 C CA . ASN A 1 142 ? -16.773 -3.001 17.434 1.00 89.62 142 ASN A CA 1
ATOM 1145 C C . ASN A 1 142 ? -17.478 -1.867 16.686 1.00 89.62 142 ASN A C 1
ATOM 1147 O O . ASN A 1 142 ? -18.021 -0.969 17.328 1.00 89.62 142 ASN A O 1
ATOM 1151 N N . LEU A 1 143 ? -17.539 -1.928 15.353 1.00 84.00 143 LEU A N 1
ATOM 1152 C CA . LEU A 1 143 ? -18.288 -0.955 14.556 1.00 84.00 143 LEU A CA 1
ATOM 1153 C C . LEU A 1 143 ? -19.781 -0.981 14.894 1.00 84.00 143 LEU A C 1
ATOM 1155 O O . LEU A 1 143 ? -20.373 0.070 15.123 1.00 84.00 143 LEU A O 1
ATOM 1159 N N . MET A 1 144 ? -20.386 -2.166 14.982 1.00 84.12 144 MET A N 1
ATOM 1160 C CA . MET A 1 144 ? -21.801 -2.308 15.327 1.00 84.12 144 MET A CA 1
ATOM 1161 C C . MET A 1 144 ? -22.102 -1.819 16.745 1.00 84.12 144 MET A C 1
ATOM 1163 O O . MET A 1 144 ? -23.148 -1.212 16.970 1.00 84.12 144 MET A O 1
ATOM 1167 N N . ASN A 1 145 ? -21.192 -2.045 17.693 1.00 89.19 145 ASN A N 1
ATOM 1168 C CA . ASN A 1 145 ? -21.338 -1.534 19.052 1.00 89.19 145 ASN A CA 1
ATOM 1169 C C . ASN A 1 145 ? -21.212 -0.009 19.111 1.00 89.19 145 ASN A C 1
ATOM 1171 O O . ASN A 1 145 ? -22.027 0.630 19.768 1.00 89.19 145 ASN A O 1
ATOM 1175 N N . LEU A 1 146 ? -20.256 0.581 18.388 1.00 85.56 146 LEU A N 1
ATOM 1176 C CA . LEU A 1 146 ? -20.116 2.037 18.288 1.00 85.56 146 LEU A CA 1
ATOM 1177 C C . LEU A 1 146 ? -21.338 2.687 17.626 1.00 85.56 146 LEU A C 1
ATOM 1179 O O . LEU A 1 146 ? -21.805 3.716 18.101 1.00 85.56 146 LEU A O 1
ATOM 1183 N N . LEU A 1 147 ? -21.896 2.069 16.580 1.00 80.12 147 LEU A N 1
ATOM 1184 C CA . LEU A 1 147 ? -23.110 2.551 15.910 1.00 80.12 147 LEU A CA 1
ATOM 1185 C C . LEU A 1 147 ? -24.355 2.504 16.807 1.00 80.12 147 LEU A C 1
ATOM 1187 O O . LEU A 1 147 ? -25.266 3.309 16.630 1.00 80.12 147 LEU A O 1
ATOM 1191 N N . ALA A 1 148 ? -24.416 1.566 17.755 1.00 81.50 148 ALA A N 1
ATOM 1192 C CA . ALA A 1 148 ? -25.527 1.474 18.701 1.00 81.50 148 ALA A CA 1
ATOM 1193 C C . ALA A 1 148 ? -25.514 2.602 19.753 1.00 81.50 148 ALA A C 1
ATOM 1195 O O . ALA A 1 148 ? -26.546 2.884 20.363 1.00 81.50 148 ALA A O 1
ATOM 1196 N N . ILE A 1 149 ? -24.374 3.273 19.948 1.00 84.25 149 ILE A N 1
ATOM 1197 C CA . ILE A 1 149 ? -24.214 4.387 20.888 1.00 84.25 149 ILE A CA 1
ATOM 1198 C C . ILE A 1 149 ? -24.694 5.676 20.193 1.00 84.25 149 ILE A C 1
ATOM 1200 O O . ILE A 1 149 ? -23.921 6.410 19.576 1.00 84.25 149 ILE A O 1
ATOM 1204 N N . LYS A 1 150 ? -26.015 5.906 20.248 1.00 59.53 150 LYS A N 1
ATOM 1205 C CA . LYS A 1 150 ? -26.764 6.900 19.450 1.00 59.53 150 LYS A CA 1
ATOM 1206 C C . LYS A 1 150 ? -26.292 8.356 19.583 1.00 59.53 150 LYS A C 1
ATOM 1208 O O . LYS A 1 150 ? -26.382 9.089 18.604 1.00 59.53 150 LYS A O 1
ATOM 1213 N N . ASP A 1 151 ? -25.761 8.777 20.731 1.00 60.06 151 ASP A N 1
ATOM 1214 C CA . ASP A 1 151 ? -25.467 10.203 20.987 1.00 60.06 151 ASP A CA 1
ATOM 1215 C C . ASP A 1 151 ? -24.046 10.654 20.614 1.00 60.06 151 ASP A C 1
ATOM 1217 O O . ASP A 1 151 ? -23.649 11.791 20.887 1.00 60.06 151 ASP A O 1
ATOM 1221 N N . HIS A 1 152 ? -23.240 9.791 19.989 1.00 59.31 152 HIS A N 1
ATOM 1222 C CA . HIS A 1 152 ? -21.831 10.084 19.704 1.00 59.31 152 HIS A CA 1
ATOM 1223 C C . HIS A 1 152 ? -21.445 10.021 18.228 1.00 59.31 152 HIS A C 1
ATOM 1225 O O . HIS A 1 152 ? -20.251 9.968 17.921 1.00 59.31 152 HIS A O 1
ATOM 1231 N N . GLU A 1 153 ? -22.417 10.205 17.323 1.00 58.38 153 GLU A N 1
ATOM 1232 C CA . GLU A 1 153 ? -22.136 10.597 15.934 1.00 58.38 153 GLU A CA 1
ATOM 1233 C C . GLU A 1 153 ? -21.100 11.724 15.917 1.00 58.38 153 GLU A C 1
ATOM 1235 O O . GLU A 1 153 ? -20.114 11.627 15.209 1.00 58.38 153 GLU A O 1
ATOM 1240 N N . LYS A 1 154 ? -21.214 12.726 16.798 1.00 61.47 154 LYS A N 1
ATOM 1241 C CA . LYS A 1 154 ? -20.244 13.824 16.887 1.00 61.47 154 LYS A CA 1
ATOM 1242 C C . LYS A 1 154 ? -18.830 13.384 17.288 1.00 61.47 154 LYS A C 1
ATOM 1244 O O . LYS A 1 154 ? -17.877 13.891 16.713 1.00 61.47 154 LYS A O 1
ATOM 1249 N N . SER A 1 155 ? -18.663 12.476 18.252 1.00 59.56 155 SER A N 1
ATOM 1250 C CA . SER A 1 155 ? -17.331 12.026 18.701 1.00 59.56 155 SER A CA 1
ATOM 1251 C C . SER A 1 155 ? -16.666 11.147 17.637 1.00 59.56 155 SER A C 1
ATOM 1253 O O . SER A 1 155 ? -15.523 11.387 17.248 1.00 59.56 155 SER A O 1
ATOM 1255 N N . LEU A 1 156 ? -17.434 10.218 17.056 1.00 60.72 156 LEU A N 1
ATOM 1256 C CA . LEU A 1 156 ? -16.997 9.402 15.926 1.00 60.72 156 LEU A CA 1
ATOM 1257 C C . LEU A 1 156 ? -16.698 10.266 14.690 1.00 60.72 156 LEU A C 1
ATOM 1259 O O . LEU A 1 156 ? -15.663 10.091 14.056 1.00 60.72 156 LEU A O 1
ATOM 1263 N N . MET A 1 157 ? -17.550 11.243 14.375 1.00 64.31 157 MET A N 1
ATOM 1264 C CA . MET A 1 157 ? -17.350 12.196 13.279 1.00 64.31 157 MET A CA 1
ATOM 1265 C C . MET A 1 157 ? -16.154 13.107 13.522 1.00 64.31 157 MET A C 1
ATOM 1267 O O . MET A 1 157 ? -15.426 13.393 12.575 1.00 64.31 157 MET A O 1
ATOM 1271 N N . ASN A 1 158 ? -15.909 13.546 14.759 1.00 65.62 158 ASN A N 1
ATOM 1272 C CA . ASN A 1 158 ? -14.713 14.307 15.114 1.00 65.62 158 ASN A CA 1
ATOM 1273 C C . ASN A 1 158 ? -13.455 13.476 14.867 1.00 65.62 158 ASN A C 1
ATOM 1275 O O . ASN A 1 158 ? -12.482 13.991 14.322 1.00 65.62 158 ASN A O 1
ATOM 1279 N N . GLU A 1 159 ? -13.485 12.192 15.214 1.00 61.06 159 GLU A N 1
ATOM 1280 C CA . GLU A 1 159 ? -12.350 11.296 15.039 1.00 61.06 159 GLU A CA 1
ATOM 1281 C C . GLU A 1 159 ? -12.123 10.926 13.565 1.00 61.06 159 GLU A C 1
ATOM 1283 O O . GLU A 1 159 ? -11.003 11.030 13.063 1.00 61.06 159 GLU A O 1
ATOM 1288 N N . ILE A 1 160 ? -13.190 10.627 12.816 1.00 64.50 160 ILE A N 1
ATOM 1289 C CA . ILE A 1 160 ? -13.145 10.469 11.354 1.00 64.50 160 ILE A CA 1
ATOM 1290 C C . ILE A 1 160 ? -12.602 11.745 10.704 1.00 64.50 160 ILE A C 1
ATOM 1292 O O . ILE A 1 160 ? -11.715 11.673 9.852 1.00 64.50 160 ILE A O 1
ATOM 1296 N N . SER A 1 161 ? -13.075 12.917 11.133 1.00 68.94 161 SER A N 1
ATOM 1297 C CA . SER A 1 161 ? -12.596 14.213 10.643 1.00 68.94 161 SER A CA 1
ATOM 1298 C C . SER A 1 161 ? -11.127 14.432 10.991 1.00 68.94 161 SER A C 1
ATOM 1300 O O . SER A 1 161 ? -10.367 14.917 10.156 1.00 68.94 161 SER A O 1
ATOM 1302 N N . ARG A 1 162 ? -10.681 14.037 12.188 1.00 74.38 162 ARG A N 1
ATOM 1303 C CA . ARG A 1 162 ? -9.274 14.091 12.604 1.00 74.38 162 ARG A CA 1
ATOM 1304 C C . ARG A 1 162 ? -8.407 13.222 11.695 1.00 74.38 162 ARG A C 1
ATOM 1306 O O . ARG A 1 162 ? -7.410 13.716 11.171 1.00 74.38 162 ARG A O 1
ATOM 1313 N N . ILE A 1 163 ? -8.802 11.971 11.455 1.00 67.06 163 ILE A N 1
ATOM 1314 C CA . ILE A 1 163 ? -8.095 11.041 10.561 1.00 67.06 163 ILE A CA 1
ATOM 1315 C C . ILE A 1 163 ? -8.068 11.590 9.129 1.00 67.06 163 ILE A C 1
ATOM 1317 O O . ILE A 1 163 ? -7.008 11.618 8.501 1.00 67.06 163 ILE A O 1
ATOM 1321 N N . ALA A 1 164 ? -9.203 12.075 8.623 1.00 69.25 164 ALA A N 1
ATOM 1322 C CA . ALA A 1 164 ? -9.304 12.678 7.297 1.00 69.25 164 ALA A CA 1
ATOM 1323 C C . ALA A 1 164 ? -8.387 13.904 7.162 1.00 69.25 164 ALA A C 1
ATOM 1325 O O . ALA A 1 164 ? -7.647 14.008 6.185 1.00 69.25 164 ALA A O 1
ATOM 1326 N N . ASN A 1 165 ? -8.353 14.779 8.170 1.00 71.88 165 ASN A N 1
ATOM 1327 C CA . ASN A 1 165 ? -7.478 15.951 8.210 1.00 71.88 165 ASN A CA 1
ATOM 1328 C C . ASN A 1 165 ? -5.992 15.567 8.239 1.00 71.88 165 ASN A C 1
ATOM 1330 O O . ASN A 1 165 ? -5.179 16.184 7.549 1.00 71.88 165 ASN A O 1
ATOM 1334 N N . VAL A 1 166 ? -5.617 14.534 9.000 1.00 70.12 166 VAL A N 1
ATOM 1335 C CA . VAL A 1 166 ? -4.240 14.011 9.014 1.00 70.12 166 VAL A CA 1
ATOM 1336 C C . VAL A 1 166 ? -3.862 13.458 7.639 1.00 70.12 166 VAL A C 1
ATOM 1338 O O . VAL A 1 166 ? -2.809 13.818 7.110 1.00 70.12 166 VAL A O 1
ATOM 1341 N N . LYS A 1 167 ? -4.729 12.652 7.013 1.00 72.62 167 LYS A N 1
ATOM 1342 C CA . LYS A 1 167 ? -4.500 12.133 5.654 1.00 72.62 167 LYS A CA 1
ATOM 1343 C C . LYS A 1 167 ? -4.385 13.264 4.633 1.00 72.62 167 LYS A C 1
ATOM 1345 O O . LYS A 1 167 ? -3.457 13.255 3.828 1.00 72.62 167 LYS A O 1
ATOM 1350 N N . ALA A 1 168 ? -5.256 14.270 4.704 1.00 75.69 168 ALA A N 1
ATOM 1351 C CA . ALA A 1 168 ? -5.212 15.440 3.829 1.00 75.69 168 ALA A CA 1
ATOM 1352 C C . ALA A 1 168 ? -3.888 16.211 3.967 1.00 75.69 168 ALA A C 1
ATOM 1354 O O . ALA A 1 168 ? -3.278 16.576 2.962 1.00 75.69 168 ALA A O 1
ATOM 1355 N N . ARG A 1 169 ? -3.387 16.387 5.197 1.00 79.50 169 ARG A N 1
ATOM 1356 C CA . ARG A 1 169 ? -2.070 16.991 5.457 1.00 79.50 169 ARG A CA 1
ATOM 1357 C C . ARG A 1 169 ? -0.925 16.176 4.858 1.00 79.50 169 ARG A C 1
ATOM 1359 O O . ARG A 1 169 ? -0.072 16.749 4.187 1.00 79.50 169 ARG A O 1
ATOM 1366 N N . ILE A 1 170 ? -0.924 14.854 5.049 1.00 78.75 170 ILE A N 1
ATOM 1367 C CA . ILE A 1 170 ? 0.077 13.951 4.451 1.00 78.75 170 ILE A CA 1
ATOM 1368 C C . ILE A 1 170 ? 0.066 14.084 2.924 1.00 78.75 170 ILE A C 1
ATOM 1370 O O . ILE A 1 170 ? 1.118 14.232 2.304 1.00 78.75 170 ILE A O 1
ATOM 1374 N N . VAL A 1 171 ? -1.125 14.080 2.319 1.00 84.75 171 VAL A N 1
ATOM 1375 C CA . VAL A 1 171 ? -1.305 14.243 0.872 1.00 84.75 171 VAL A CA 1
ATOM 1376 C C . VAL A 1 171 ? -0.770 15.593 0.389 1.00 84.75 171 VAL A C 1
ATOM 1378 O O . VAL A 1 171 ? -0.080 15.629 -0.630 1.00 84.75 171 VAL A O 1
ATOM 1381 N N . SER A 1 172 ? -1.035 16.683 1.116 1.00 86.44 172 SER A N 1
ATOM 1382 C CA . SER A 1 172 ? -0.520 18.022 0.791 1.00 86.44 172 SER A CA 1
ATOM 1383 C C . SER A 1 172 ? 1.008 18.048 0.764 1.00 86.44 172 SER A C 1
ATOM 1385 O O . SER A 1 172 ? 1.595 18.388 -0.260 1.00 86.44 172 SER A O 1
ATOM 1387 N N . VAL A 1 173 ? 1.651 17.588 1.843 1.00 84.56 173 VAL A N 1
ATOM 1388 C CA . VAL A 1 173 ? 3.120 17.561 1.960 1.00 84.56 173 VAL A CA 1
ATOM 1389 C C . VAL A 1 173 ? 3.747 16.701 0.864 1.00 84.56 173 VAL A C 1
ATOM 1391 O O . VAL A 1 173 ? 4.741 17.081 0.253 1.00 84.56 173 VAL A O 1
ATOM 1394 N N . ILE A 1 174 ? 3.165 15.538 0.568 1.00 88.25 174 ILE A N 1
ATOM 1395 C CA . ILE A 1 174 ? 3.669 14.672 -0.502 1.00 88.25 174 ILE A CA 1
ATOM 1396 C C . ILE A 1 174 ? 3.523 15.336 -1.873 1.00 88.25 174 ILE A C 1
ATOM 1398 O O . ILE A 1 174 ? 4.416 15.178 -2.699 1.00 88.25 174 ILE A O 1
ATOM 1402 N N . ASN A 1 175 ? 2.438 16.071 -2.139 1.00 88.75 175 ASN A N 1
ATOM 1403 C CA . ASN A 1 175 ? 2.281 16.789 -3.406 1.00 88.75 175 ASN A CA 1
ATOM 1404 C C . ASN A 1 175 ? 3.346 17.882 -3.585 1.00 88.75 175 ASN A C 1
ATOM 1406 O O . ASN A 1 175 ? 3.865 18.013 -4.691 1.00 88.75 175 ASN A O 1
ATOM 1410 N N . GLU A 1 176 ? 3.708 18.601 -2.519 1.00 86.38 176 GLU A N 1
ATOM 1411 C CA . GLU A 1 176 ? 4.814 19.573 -2.528 1.00 86.38 176 GLU A CA 1
ATOM 1412 C C . GLU A 1 176 ? 6.166 18.886 -2.766 1.00 86.38 176 GLU A C 1
ATOM 1414 O O . GLU A 1 176 ? 6.940 19.287 -3.628 1.00 86.38 176 GLU A O 1
ATOM 1419 N N . LEU A 1 177 ? 6.440 17.781 -2.068 1.00 86.12 177 LEU A N 1
ATOM 1420 C CA . LEU A 1 177 ? 7.672 17.009 -2.272 1.00 86.12 177 LEU A CA 1
ATOM 1421 C C . LEU A 1 177 ? 7.743 16.355 -3.659 1.00 86.12 177 LEU A C 1
ATOM 1423 O O . LEU A 1 177 ? 8.829 16.045 -4.155 1.00 86.12 177 LEU A O 1
ATOM 1427 N N . TYR A 1 178 ? 6.592 16.080 -4.270 1.00 90.44 178 TYR A N 1
ATOM 1428 C CA . TYR A 1 178 ? 6.517 15.385 -5.545 1.00 90.44 178 TYR A CA 1
ATOM 1429 C C . TYR A 1 178 ? 7.037 16.247 -6.698 1.00 90.44 178 TYR A C 1
ATOM 1431 O O . TYR A 1 178 ? 7.743 15.704 -7.546 1.00 90.44 178 TYR A O 1
ATOM 1439 N N . SER A 1 179 ? 6.760 17.558 -6.728 1.00 87.88 179 SER A N 1
ATOM 1440 C CA . SER A 1 179 ? 7.337 18.448 -7.751 1.00 87.88 179 SER A 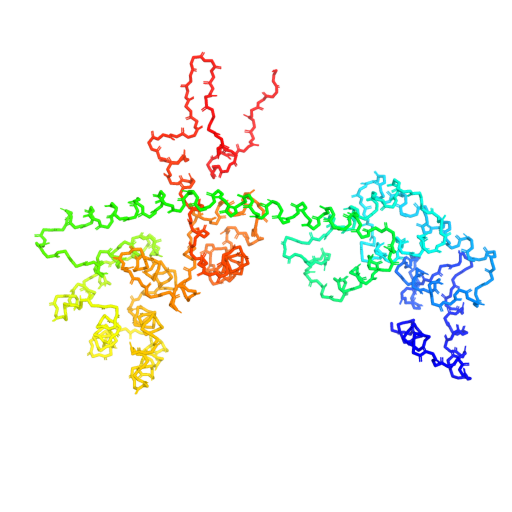CA 1
ATOM 1441 C C . SER A 1 179 ? 8.862 18.443 -7.688 1.00 87.88 179 SER A C 1
ATOM 1443 O O . SER A 1 179 ? 9.519 18.187 -8.694 1.00 87.88 179 SER A O 1
ATOM 1445 N N . ASP A 1 180 ? 9.417 18.572 -6.483 1.00 85.06 180 ASP A N 1
ATOM 1446 C CA . ASP A 1 180 ? 10.861 18.534 -6.253 1.00 85.06 180 ASP A CA 1
ATOM 1447 C C . ASP A 1 180 ? 11.482 17.199 -6.690 1.00 85.06 180 ASP A C 1
ATOM 1449 O O . ASP A 1 180 ? 12.576 17.158 -7.254 1.00 85.06 180 ASP A O 1
ATOM 1453 N N . MET A 1 181 ? 10.790 16.082 -6.439 1.00 87.88 181 MET A N 1
ATOM 1454 C CA . MET A 1 181 ? 11.236 14.761 -6.885 1.00 87.88 181 MET A CA 1
ATOM 1455 C C . MET A 1 181 ? 11.247 14.646 -8.413 1.00 87.88 181 MET A C 1
ATOM 1457 O O . MET A 1 181 ? 12.155 14.022 -8.967 1.00 87.88 181 MET A O 1
ATOM 1461 N N . VAL A 1 182 ? 10.234 15.195 -9.088 1.00 88.75 182 VAL A N 1
ATOM 1462 C CA . VAL A 1 182 ? 10.141 15.184 -10.553 1.00 88.75 182 VAL A CA 1
ATOM 1463 C C . VAL A 1 182 ? 11.314 15.940 -11.162 1.00 88.75 182 VAL A C 1
ATOM 1465 O O . VAL A 1 182 ? 11.967 15.409 -12.061 1.00 88.75 182 VAL A O 1
ATOM 1468 N N . ASP A 1 183 ? 11.611 17.134 -10.654 1.00 87.62 183 ASP A N 1
ATOM 1469 C CA . ASP A 1 183 ? 12.707 17.959 -11.161 1.00 87.62 183 ASP A CA 1
ATOM 1470 C C . ASP A 1 183 ? 14.063 17.297 -10.913 1.00 87.62 183 ASP A C 1
ATOM 1472 O O . ASP A 1 183 ? 14.863 17.157 -11.841 1.00 87.62 183 ASP A O 1
ATOM 1476 N N . TYR A 1 184 ? 14.271 16.765 -9.705 1.00 84.69 184 TYR A N 1
ATOM 1477 C CA . TYR A 1 184 ? 15.471 16.001 -9.367 1.00 84.69 184 TYR A CA 1
ATOM 1478 C C . TYR A 1 184 ? 15.671 14.790 -10.290 1.00 84.69 184 TYR A C 1
ATOM 1480 O O . TYR A 1 184 ? 16.773 14.537 -10.774 1.00 84.69 184 TYR A O 1
ATOM 1488 N N . LEU A 1 185 ? 14.604 14.036 -10.575 1.00 87.69 185 LEU A N 1
ATOM 1489 C CA . LEU A 1 185 ? 14.695 12.885 -11.468 1.00 87.69 185 LEU A CA 1
ATOM 1490 C C . LEU A 1 185 ? 14.992 13.301 -12.912 1.00 87.69 185 LEU A C 1
ATOM 1492 O O . LEU A 1 185 ? 15.805 12.658 -13.573 1.00 87.69 185 LEU A O 1
ATOM 1496 N N . LYS A 1 186 ? 14.362 14.364 -13.418 1.00 87.62 186 LYS A N 1
ATOM 1497 C CA . LYS A 1 186 ? 14.664 14.879 -14.761 1.00 87.62 186 LYS A CA 1
ATOM 1498 C C . LYS A 1 186 ? 16.135 15.274 -14.877 1.00 87.62 186 LYS A C 1
ATOM 1500 O O . LYS A 1 186 ? 16.773 14.924 -15.868 1.00 87.62 186 LYS A O 1
ATOM 1505 N N . GLU A 1 187 ? 16.682 15.933 -13.860 1.00 86.12 187 GLU A N 1
ATOM 1506 C CA . GLU A 1 187 ? 18.097 16.299 -13.814 1.00 86.12 187 GLU A CA 1
ATOM 1507 C C . GLU A 1 187 ? 19.012 15.061 -13.805 1.00 86.12 187 GLU A C 1
ATOM 1509 O O . GLU A 1 187 ? 19.934 14.972 -14.620 1.00 86.12 187 GLU A O 1
ATOM 1514 N N . ASP A 1 188 ? 18.722 14.066 -12.958 1.00 83.94 188 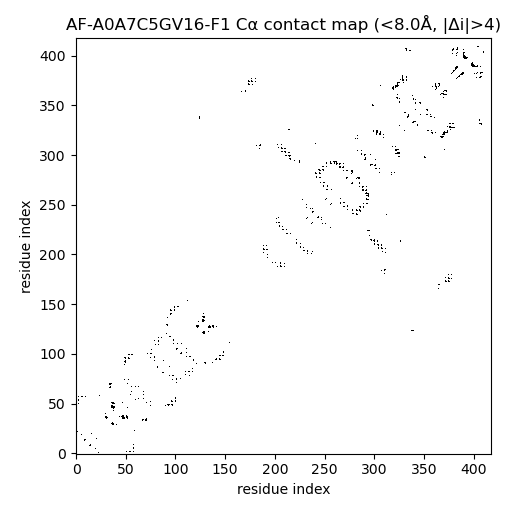ASP A N 1
ATOM 1515 C CA . ASP A 1 188 ? 19.443 12.784 -12.913 1.00 83.94 188 ASP A CA 1
ATOM 1516 C C . ASP A 1 188 ? 19.452 12.093 -14.293 1.00 83.94 188 ASP A C 1
ATOM 1518 O O . ASP A 1 188 ? 20.505 11.666 -14.777 1.00 83.94 188 ASP A O 1
ATOM 1522 N N . LEU A 1 189 ? 18.294 12.013 -14.959 1.00 85.50 189 LEU A N 1
ATOM 1523 C CA . LEU A 1 189 ? 18.156 11.390 -16.282 1.00 85.50 189 LEU A CA 1
ATOM 1524 C C . LEU A 1 189 ? 18.935 12.144 -17.369 1.00 85.50 189 LEU A C 1
ATOM 1526 O O . LEU A 1 189 ? 19.506 11.520 -18.267 1.00 85.50 189 LEU A O 1
ATOM 1530 N N . VAL A 1 190 ? 18.998 13.476 -17.295 1.00 83.38 190 VAL A N 1
ATOM 1531 C CA . VAL A 1 190 ? 19.816 14.295 -18.203 1.00 83.38 190 VAL A CA 1
ATOM 1532 C C . VAL A 1 190 ? 21.306 14.082 -17.927 1.00 83.38 190 VAL A C 1
ATOM 1534 O O . VAL A 1 190 ? 22.086 13.902 -18.864 1.00 83.38 190 VAL A O 1
ATOM 1537 N N . ASN A 1 191 ? 21.721 14.032 -16.661 1.00 81.25 191 ASN A N 1
ATOM 1538 C CA . ASN A 1 191 ? 23.120 13.839 -16.275 1.00 81.25 191 ASN A CA 1
ATOM 1539 C C . ASN A 1 191 ? 23.671 12.464 -16.691 1.00 81.25 191 ASN A C 1
ATOM 1541 O O . ASN A 1 191 ? 24.841 12.366 -17.070 1.00 81.25 191 ASN A O 1
ATOM 1545 N N . LEU A 1 192 ? 22.834 11.422 -16.717 1.00 79.62 192 LEU A N 1
ATOM 1546 C CA . LEU A 1 192 ? 23.187 10.114 -17.288 1.00 79.62 192 LEU A CA 1
ATOM 1547 C C . LEU A 1 192 ? 23.532 10.177 -18.782 1.00 79.62 192 LEU A C 1
ATOM 1549 O O . LEU A 1 192 ? 24.351 9.390 -19.259 1.00 79.62 192 LEU A O 1
ATOM 1553 N N . THR A 1 193 ? 22.969 11.142 -19.509 1.00 65.75 193 THR A N 1
ATOM 1554 C CA . THR A 1 193 ? 23.348 11.401 -20.903 1.00 65.75 193 THR A CA 1
ATOM 1555 C C . THR A 1 193 ? 24.776 11.927 -20.980 1.00 65.75 193 THR A C 1
ATOM 1557 O O . THR A 1 193 ? 25.576 11.409 -21.744 1.00 65.75 193 THR A O 1
ATOM 1560 N N . LYS A 1 194 ? 25.126 12.918 -20.150 1.00 62.62 194 LYS A N 1
ATOM 1561 C CA . LYS A 1 194 ? 26.441 13.586 -20.184 1.00 62.62 194 LYS A CA 1
ATOM 1562 C C . LYS A 1 194 ? 27.608 12.652 -19.845 1.00 62.62 194 LYS A C 1
ATOM 1564 O O . LYS A 1 194 ? 28.722 12.887 -20.293 1.00 62.62 194 LYS A O 1
ATOM 1569 N N . ARG A 1 195 ? 27.362 11.605 -19.048 1.00 61.12 195 ARG A N 1
ATOM 1570 C CA . ARG A 1 195 ? 28.368 10.587 -18.691 1.00 61.12 195 ARG A CA 1
ATOM 1571 C C . ARG A 1 195 ? 28.643 9.583 -19.811 1.00 61.12 195 ARG A C 1
ATOM 1573 O O . ARG A 1 195 ? 29.682 8.935 -19.788 1.00 61.12 195 ARG A O 1
ATOM 1580 N N . ASN A 1 196 ? 27.725 9.440 -20.765 1.00 56.47 196 ASN A N 1
ATOM 1581 C CA . ASN A 1 196 ? 27.844 8.500 -21.869 1.00 56.47 196 ASN A CA 1
ATOM 1582 C C . ASN A 1 196 ? 28.247 9.262 -23.139 1.00 56.47 196 ASN A C 1
ATOM 1584 O O . ASN A 1 196 ? 27.539 10.152 -23.588 1.00 56.47 196 ASN A O 1
ATOM 1588 N N . THR A 1 197 ? 29.371 8.899 -23.750 1.00 46.59 197 THR A N 1
ATOM 1589 C CA . THR A 1 197 ? 29.957 9.543 -24.945 1.00 46.59 197 THR A CA 1
ATOM 1590 C C . THR A 1 197 ? 29.124 9.416 -26.234 1.00 46.59 197 THR A C 1
ATOM 1592 O O . THR A 1 197 ? 29.540 9.902 -27.286 1.00 46.59 197 THR A O 1
ATOM 1595 N N . VAL A 1 198 ? 27.942 8.794 -26.178 1.00 50.28 198 VAL A N 1
ATOM 1596 C CA . VAL A 1 198 ? 27.050 8.570 -27.324 1.00 50.28 198 VAL A CA 1
ATOM 1597 C C . VAL A 1 198 ? 26.091 9.758 -27.475 1.00 50.28 198 VAL A C 1
ATOM 1599 O O . VAL A 1 198 ? 25.316 10.065 -26.574 1.00 50.28 198 VAL A O 1
ATOM 1602 N N . ARG A 1 199 ? 26.155 10.434 -28.630 1.00 44.44 199 ARG A N 1
ATOM 1603 C CA . ARG A 1 199 ? 25.492 11.721 -28.932 1.00 44.44 199 ARG A CA 1
ATOM 1604 C C . ARG A 1 199 ? 23.954 11.690 -29.048 1.00 44.44 199 ARG A C 1
ATOM 1606 O O . ARG A 1 199 ? 23.365 12.762 -29.137 1.00 44.44 199 ARG A O 1
ATOM 1613 N N . GLU A 1 200 ? 23.290 10.531 -29.034 1.00 51.09 200 GLU A N 1
ATOM 1614 C CA . GLU A 1 200 ? 21.817 10.447 -29.109 1.00 51.09 200 GLU A CA 1
ATOM 1615 C C . GLU A 1 200 ? 21.187 10.201 -27.721 1.00 51.09 200 GLU A C 1
ATOM 1617 O O . GLU A 1 200 ? 21.344 9.145 -27.106 1.00 51.09 200 GLU A O 1
ATOM 1622 N N . THR A 1 201 ? 20.440 11.191 -27.221 1.00 60.12 201 THR A N 1
ATOM 1623 C CA . THR A 1 201 ? 19.641 11.143 -25.985 1.00 60.12 201 THR A CA 1
ATOM 1624 C C . THR A 1 201 ? 18.464 10.170 -26.115 1.00 60.12 201 THR A C 1
ATOM 1626 O O . THR A 1 201 ? 17.349 10.568 -26.451 1.00 60.12 201 THR A O 1
ATOM 1629 N N . ASN A 1 202 ? 18.662 8.885 -25.806 1.00 79.38 202 ASN A N 1
ATOM 1630 C CA . ASN A 1 202 ? 17.541 7.947 -25.695 1.00 79.38 202 ASN A CA 1
ATOM 1631 C C . ASN A 1 202 ? 16.953 7.956 -24.269 1.00 79.38 202 ASN A C 1
ATOM 1633 O O . ASN A 1 202 ? 17.531 7.419 -23.323 1.00 79.38 202 ASN A O 1
ATOM 1637 N N . VAL A 1 203 ? 15.767 8.553 -24.124 1.00 88.19 203 VAL A N 1
ATOM 1638 C CA . VAL A 1 203 ? 15.046 8.679 -22.845 1.00 88.19 203 VAL A CA 1
ATOM 1639 C C . VAL A 1 203 ? 14.744 7.315 -22.210 1.00 88.19 203 VAL A C 1
ATOM 1641 O O . VAL A 1 203 ? 14.900 7.156 -20.997 1.00 88.19 203 VAL A O 1
ATOM 1644 N N . PHE A 1 204 ? 14.380 6.309 -23.013 1.00 92.00 204 PHE A N 1
ATOM 1645 C CA . PHE A 1 204 ? 14.097 4.953 -22.530 1.00 92.00 204 PHE A CA 1
ATOM 1646 C C . PHE A 1 204 ? 15.346 4.293 -21.944 1.00 92.00 204 PHE A C 1
ATOM 1648 O O . PHE A 1 204 ? 15.262 3.653 -20.894 1.00 92.00 204 PHE A O 1
ATOM 1655 N N . ARG A 1 205 ? 16.504 4.494 -22.590 1.00 91.00 205 ARG A N 1
ATOM 1656 C CA . ARG A 1 205 ? 17.811 4.017 -22.116 1.00 91.00 205 ARG A CA 1
ATOM 1657 C C . ARG A 1 205 ? 18.180 4.647 -20.777 1.00 91.00 205 ARG A C 1
ATOM 1659 O O . ARG A 1 205 ? 18.508 3.930 -19.836 1.00 91.00 205 ARG A O 1
ATOM 1666 N N . ASN A 1 206 ? 18.081 5.971 -20.661 1.00 90.38 206 ASN A N 1
ATOM 1667 C CA . ASN A 1 206 ? 18.432 6.673 -19.424 1.00 90.38 206 ASN A CA 1
ATOM 1668 C C . ASN A 1 206 ? 17.519 6.266 -18.260 1.00 90.38 206 ASN A C 1
ATOM 1670 O O . ASN A 1 206 ? 18.008 6.012 -17.159 1.00 90.38 206 ASN A O 1
ATOM 1674 N N . ALA A 1 207 ? 16.211 6.139 -18.510 1.00 92.94 207 ALA A N 1
ATOM 1675 C CA . ALA A 1 207 ? 15.259 5.643 -17.519 1.00 92.94 207 ALA A CA 1
ATOM 1676 C C . ALA A 1 207 ? 15.598 4.213 -17.066 1.00 92.94 207 ALA A C 1
ATOM 1678 O O . ALA A 1 207 ? 15.481 3.896 -15.881 1.00 92.94 207 ALA A O 1
ATOM 1679 N N . PHE A 1 208 ? 16.051 3.358 -17.989 1.00 93.75 208 PHE A N 1
ATOM 1680 C CA . PHE A 1 208 ? 16.428 1.982 -17.682 1.00 93.75 208 PHE A CA 1
ATOM 1681 C C . PHE A 1 208 ? 17.704 1.911 -16.843 1.00 93.75 208 PHE A C 1
ATOM 1683 O O . PHE A 1 208 ? 17.697 1.277 -15.791 1.00 93.75 208 PHE A O 1
ATOM 1690 N N . ILE A 1 209 ? 18.765 2.619 -17.245 1.00 91.44 209 ILE A N 1
ATOM 1691 C CA . ILE A 1 209 ? 20.027 2.697 -16.491 1.00 91.44 209 ILE A CA 1
ATOM 1692 C C . ILE A 1 209 ? 19.763 3.193 -15.067 1.00 91.44 209 ILE A C 1
ATOM 1694 O O . ILE A 1 209 ? 20.172 2.552 -14.099 1.00 91.44 209 ILE A O 1
ATOM 1698 N N . TRP A 1 210 ? 18.997 4.277 -14.928 1.00 91.50 210 TRP A N 1
ATOM 1699 C CA . TRP A 1 210 ? 18.614 4.812 -13.624 1.00 91.50 210 TRP A CA 1
ATOM 1700 C C . TRP A 1 210 ? 17.874 3.778 -12.763 1.00 91.50 210 TRP A C 1
ATOM 1702 O O . TRP A 1 210 ? 18.129 3.643 -11.562 1.00 91.50 210 TRP A O 1
ATOM 1712 N N . ALA A 1 211 ? 16.962 3.013 -13.370 1.00 93.31 211 ALA A N 1
ATOM 1713 C CA . ALA A 1 211 ? 16.216 1.985 -12.662 1.00 93.31 211 ALA A CA 1
ATOM 1714 C C . ALA A 1 211 ? 17.115 0.820 -12.225 1.00 93.31 211 ALA A C 1
ATOM 1716 O O . ALA A 1 211 ? 16.967 0.332 -11.101 1.00 93.31 211 ALA A O 1
ATOM 1717 N N . VAL A 1 212 ? 18.072 0.414 -13.062 1.00 91.81 212 VAL A N 1
ATOM 1718 C CA . VAL A 1 212 ? 19.075 -0.617 -12.761 1.00 91.81 212 VAL A CA 1
ATOM 1719 C C . VAL A 1 212 ? 19.932 -0.215 -11.561 1.00 91.81 212 VAL A C 1
ATOM 1721 O O . VAL A 1 212 ? 19.996 -0.972 -10.587 1.00 91.81 212 VAL A O 1
ATOM 1724 N N . GLU A 1 213 ? 20.495 0.997 -11.568 1.00 88.06 213 GLU A N 1
ATOM 1725 C CA . GLU A 1 213 ? 21.346 1.522 -10.487 1.00 88.06 213 GLU A CA 1
ATOM 1726 C C . GLU A 1 213 ? 20.637 1.541 -9.121 1.00 88.06 213 GLU A C 1
ATOM 1728 O O . GLU A 1 213 ? 21.263 1.366 -8.073 1.00 88.06 213 GLU A O 1
ATOM 1733 N N . ARG A 1 214 ? 19.312 1.730 -9.114 1.00 86.19 214 ARG A N 1
ATOM 1734 C CA . ARG A 1 214 ? 18.508 1.823 -7.885 1.00 86.19 214 ARG A CA 1
ATOM 1735 C C . ARG A 1 214 ? 17.877 0.504 -7.445 1.00 86.19 214 ARG A C 1
ATOM 1737 O O . ARG A 1 214 ? 17.433 0.392 -6.292 1.00 86.19 214 ARG A O 1
ATOM 1744 N N . SER A 1 215 ? 17.836 -0.495 -8.323 1.00 86.12 215 SER A N 1
ATOM 1745 C CA . SER A 1 215 ? 17.054 -1.720 -8.108 1.00 86.12 215 SER A CA 1
ATOM 1746 C C . SER A 1 215 ? 17.881 -2.981 -7.941 1.00 86.12 215 SER A C 1
ATOM 1748 O O . SER A 1 215 ? 17.447 -3.870 -7.204 1.00 86.12 215 SER A O 1
ATOM 1750 N N . LEU A 1 216 ? 19.044 -3.076 -8.585 1.00 81.44 216 LEU A N 1
ATOM 1751 C CA . LEU A 1 216 ? 19.898 -4.250 -8.441 1.00 81.44 216 LEU A CA 1
ATOM 1752 C C . LEU A 1 216 ? 20.604 -4.264 -7.082 1.00 81.44 216 LEU A C 1
ATOM 1754 O O . LEU A 1 216 ? 20.916 -3.231 -6.482 1.00 81.44 216 LEU A O 1
ATOM 1758 N N . PHE A 1 217 ? 20.831 -5.469 -6.563 1.00 67.12 217 PHE A N 1
ATOM 1759 C CA . PHE A 1 217 ? 21.610 -5.643 -5.342 1.00 67.12 217 PHE A CA 1
ATOM 1760 C C . PHE A 1 217 ? 23.086 -5.374 -5.638 1.00 67.12 217 PHE A C 1
ATOM 1762 O O . PHE A 1 217 ? 23.573 -5.748 -6.697 1.00 67.12 217 PHE A O 1
ATOM 1769 N N . ARG A 1 218 ? 23.833 -4.830 -4.666 1.00 64.50 218 ARG A N 1
ATOM 1770 C CA . ARG A 1 218 ? 25.270 -4.497 -4.811 1.00 64.50 218 ARG A CA 1
ATOM 1771 C C . ARG A 1 218 ? 26.167 -5.644 -5.312 1.00 64.50 218 ARG A C 1
ATOM 1773 O O . ARG A 1 218 ? 27.292 -5.384 -5.705 1.00 64.50 218 ARG A O 1
ATOM 1780 N N . LYS A 1 219 ? 25.702 -6.897 -5.243 1.00 66.62 219 LYS A N 1
ATOM 1781 C CA . LYS A 1 219 ? 26.440 -8.093 -5.679 1.00 66.62 219 LYS A CA 1
ATOM 1782 C C . LYS A 1 219 ? 26.167 -8.505 -7.134 1.00 66.62 219 LYS A C 1
ATOM 1784 O O . LYS A 1 219 ? 26.813 -9.427 -7.610 1.00 66.62 219 LYS A O 1
ATOM 1789 N N . GLN A 1 220 ? 25.190 -7.899 -7.807 1.00 77.75 220 GLN A N 1
ATOM 1790 C CA . GLN A 1 220 ? 24.855 -8.212 -9.197 1.00 77.75 220 GLN A CA 1
ATOM 1791 C C . GLN A 1 220 ? 25.597 -7.257 -10.130 1.00 77.75 220 GLN A C 1
ATOM 1793 O O . GLN A 1 220 ? 25.558 -6.048 -9.911 1.00 77.75 220 GLN A O 1
ATOM 1798 N N . ASP A 1 221 ? 26.247 -7.794 -11.164 1.00 81.06 221 ASP A N 1
ATOM 1799 C CA . ASP A 1 221 ? 26.863 -6.982 -12.214 1.00 81.06 221 ASP A CA 1
ATOM 1800 C C . ASP A 1 221 ? 25.767 -6.420 -13.143 1.00 81.06 221 ASP A C 1
ATOM 1802 O O . ASP A 1 221 ? 25.061 -7.204 -13.786 1.00 81.06 221 ASP A O 1
ATOM 1806 N N . PRO A 1 222 ? 25.578 -5.088 -13.210 1.00 85.81 222 PRO A N 1
ATOM 1807 C CA . PRO A 1 222 ? 24.556 -4.477 -14.055 1.00 85.81 222 PRO A CA 1
ATOM 1808 C C . PRO A 1 222 ? 24.920 -4.477 -15.547 1.00 85.81 222 PRO A C 1
ATOM 1810 O O . PRO A 1 222 ? 24.031 -4.269 -16.374 1.00 85.81 222 PRO A O 1
ATOM 1813 N N . ARG A 1 223 ? 26.197 -4.675 -15.910 1.00 86.00 223 ARG A N 1
ATOM 1814 C CA . ARG A 1 223 ? 26.694 -4.442 -17.278 1.00 86.00 223 ARG A CA 1
ATOM 1815 C C . ARG A 1 223 ? 25.994 -5.285 -18.348 1.00 86.00 223 ARG A C 1
ATOM 1817 O O . ARG A 1 223 ? 25.487 -4.674 -19.285 1.00 86.00 223 ARG A O 1
ATOM 1824 N N . PRO A 1 224 ? 25.829 -6.616 -18.195 1.00 87.00 224 PRO A N 1
ATOM 1825 C CA . PRO A 1 224 ? 25.196 -7.431 -19.237 1.00 87.00 224 PRO A CA 1
ATOM 1826 C C . PRO A 1 224 ? 23.745 -7.014 -19.509 1.00 87.00 224 PRO A C 1
ATOM 1828 O O . PRO A 1 224 ? 23.262 -7.045 -20.637 1.00 87.00 224 PRO A O 1
ATOM 1831 N N . LEU A 1 225 ? 23.039 -6.591 -18.457 1.00 89.94 225 LEU A N 1
ATOM 1832 C CA . LEU A 1 225 ? 21.660 -6.129 -18.548 1.00 89.94 225 LEU A CA 1
ATOM 1833 C C . LEU A 1 225 ? 21.565 -4.787 -19.290 1.00 89.94 225 LEU A C 1
ATOM 1835 O O . LEU A 1 225 ? 20.690 -4.608 -20.136 1.00 89.94 225 LEU A O 1
ATOM 1839 N N . ILE A 1 226 ? 22.464 -3.853 -18.968 1.00 90.62 226 ILE A N 1
ATOM 1840 C CA . ILE A 1 226 ? 22.544 -2.542 -19.621 1.00 90.62 226 ILE A CA 1
ATOM 1841 C C . ILE A 1 226 ? 22.948 -2.696 -21.091 1.00 90.62 226 ILE A C 1
ATOM 1843 O O . ILE A 1 226 ? 22.353 -2.044 -21.941 1.00 90.62 226 ILE A O 1
ATOM 1847 N N . GLU A 1 227 ? 23.903 -3.570 -21.409 1.00 90.75 227 GLU A N 1
ATOM 1848 C CA . GLU A 1 227 ? 24.338 -3.849 -22.784 1.00 90.75 227 GLU A CA 1
ATOM 1849 C C . GLU A 1 227 ? 23.201 -4.416 -23.638 1.00 90.75 227 GLU A C 1
ATOM 1851 O O . GLU A 1 227 ? 22.915 -3.878 -24.706 1.00 90.75 227 GLU A O 1
ATOM 1856 N N . LEU A 1 228 ? 22.470 -5.421 -23.138 1.00 92.69 228 LEU A N 1
ATOM 1857 C CA . LEU A 1 228 ? 21.303 -5.963 -23.843 1.00 92.69 228 LEU A CA 1
ATOM 1858 C C . LEU A 1 228 ? 20.250 -4.888 -24.130 1.00 92.69 228 LEU A C 1
ATOM 1860 O O . LEU A 1 228 ? 19.637 -4.905 -25.197 1.00 92.69 228 LEU A O 1
ATOM 1864 N N . PHE A 1 229 ? 20.027 -3.968 -23.189 1.00 94.00 229 PHE A N 1
ATOM 1865 C CA . PHE A 1 229 ? 19.074 -2.879 -23.376 1.00 94.00 229 PHE A CA 1
ATOM 1866 C C . PHE A 1 229 ? 19.602 -1.792 -24.324 1.00 94.00 229 PHE A C 1
ATOM 1868 O O . PHE A 1 229 ? 18.827 -1.230 -25.096 1.00 94.00 229 PHE A O 1
ATOM 1875 N N . ASN A 1 230 ? 20.908 -1.514 -24.306 1.00 91.69 230 ASN A N 1
ATOM 1876 C CA . ASN A 1 230 ? 21.539 -0.575 -25.232 1.00 91.69 230 ASN A CA 1
ATOM 1877 C C . ASN A 1 230 ? 21.387 -1.061 -26.675 1.00 91.69 230 ASN A C 1
ATOM 1879 O O . ASN A 1 230 ? 20.869 -0.306 -27.496 1.00 91.69 230 ASN A O 1
ATOM 1883 N N . ASN A 1 231 ? 21.713 -2.332 -26.938 1.00 92.62 231 ASN A N 1
ATOM 1884 C CA . ASN A 1 231 ? 21.556 -2.964 -28.251 1.00 92.62 231 ASN A CA 1
ATOM 1885 C C . ASN A 1 231 ? 20.117 -2.816 -28.770 1.00 92.62 231 ASN A C 1
ATOM 1887 O O . ASN A 1 231 ? 19.900 -2.380 -29.897 1.00 92.62 231 ASN A O 1
ATOM 1891 N N . TYR A 1 232 ? 19.127 -3.073 -27.908 1.00 94.69 232 TYR A N 1
ATOM 1892 C CA . TYR A 1 232 ? 17.718 -2.827 -28.216 1.00 94.69 232 TYR A CA 1
ATOM 1893 C C . TYR A 1 232 ? 17.451 -1.372 -28.633 1.00 94.69 232 TYR A C 1
ATOM 1895 O O . TYR A 1 232 ? 16.811 -1.112 -29.655 1.00 94.69 232 TYR A O 1
ATOM 1903 N N . THR A 1 233 ? 17.908 -0.406 -27.834 1.00 92.69 233 THR A N 1
ATOM 1904 C CA . THR A 1 233 ? 17.633 1.010 -28.104 1.00 92.69 233 THR A CA 1
ATOM 1905 C C . THR A 1 233 ? 18.345 1.545 -29.341 1.00 92.69 233 THR A C 1
ATOM 1907 O O . THR A 1 233 ? 17.820 2.463 -29.973 1.00 92.69 233 THR A O 1
ATOM 1910 N N . GLU A 1 234 ? 19.498 0.976 -29.691 1.00 90.69 234 GLU A N 1
ATOM 1911 C CA . GLU A 1 234 ? 20.257 1.300 -30.899 1.00 90.69 234 GLU A CA 1
ATOM 1912 C C . GLU A 1 234 ? 19.598 0.714 -32.153 1.00 90.69 234 GLU A C 1
ATOM 1914 O O . GLU A 1 234 ? 19.465 1.425 -33.150 1.00 90.69 234 GLU A O 1
ATOM 1919 N N . GLU A 1 235 ? 19.120 -0.534 -32.082 1.00 92.69 235 GLU A N 1
ATOM 1920 C CA . GLU A 1 235 ? 18.467 -1.233 -33.196 1.00 92.69 235 GLU A CA 1
ATOM 1921 C C . GLU A 1 235 ? 17.073 -0.662 -33.504 1.00 92.69 235 GLU A C 1
ATOM 1923 O O . GLU A 1 235 ? 16.759 -0.371 -34.658 1.00 92.69 235 GLU A O 1
ATOM 1928 N N . TYR A 1 236 ? 16.229 -0.465 -32.484 1.00 93.25 236 TYR A N 1
ATOM 1929 C CA . TYR A 1 236 ? 14.806 -0.150 -32.687 1.00 93.25 236 TYR A CA 1
ATOM 1930 C C . TYR A 1 236 ? 14.447 1.332 -32.550 1.00 93.25 236 TYR A C 1
ATOM 1932 O O . TYR A 1 236 ? 13.369 1.727 -32.995 1.00 93.25 236 TYR A O 1
ATOM 1940 N N . LYS A 1 237 ? 15.300 2.146 -31.910 1.00 91.12 237 LYS A N 1
ATOM 1941 C CA . LYS A 1 237 ? 15.113 3.599 -31.702 1.00 91.12 237 LYS A CA 1
ATOM 1942 C C . LYS A 1 237 ? 13.656 4.006 -31.376 1.00 91.12 237 LYS A C 1
ATOM 1944 O O . LYS A 1 237 ? 13.065 4.815 -32.100 1.00 91.12 237 LYS A O 1
ATOM 1949 N N . PRO A 1 238 ? 13.048 3.453 -30.304 1.00 92.44 238 PRO A N 1
ATOM 1950 C CA . PRO A 1 238 ? 11.648 3.713 -29.966 1.00 92.44 238 PRO A CA 1
ATOM 1951 C C . PRO A 1 238 ? 11.396 5.205 -29.708 1.00 92.44 238 PRO A C 1
ATOM 1953 O O . PRO A 1 238 ? 12.199 5.868 -29.050 1.00 92.44 238 PRO A O 1
ATOM 1956 N N . LYS A 1 239 ? 10.260 5.725 -30.193 1.00 89.44 239 LYS A N 1
ATOM 1957 C CA . LYS A 1 239 ? 9.877 7.142 -30.040 1.00 89.44 239 LYS A CA 1
ATOM 1958 C C . LYS A 1 239 ? 8.712 7.341 -29.080 1.00 89.44 239 LYS A C 1
ATOM 1960 O O . LYS A 1 239 ? 8.739 8.259 -28.265 1.00 89.44 239 LYS A O 1
ATOM 1965 N N . THR A 1 240 ? 7.693 6.491 -29.164 1.00 91.38 240 THR A N 1
ATOM 1966 C CA . THR A 1 240 ? 6.502 6.575 -28.310 1.00 91.38 240 THR A CA 1
ATOM 1967 C C . THR A 1 240 ? 6.444 5.439 -27.292 1.00 91.38 240 THR A C 1
ATOM 1969 O O . THR A 1 240 ? 7.148 4.436 -27.410 1.00 91.38 240 THR A O 1
ATOM 1972 N N . LEU A 1 241 ? 5.568 5.571 -26.290 1.00 92.06 241 LEU A N 1
ATOM 1973 C CA . LEU A 1 241 ? 5.302 4.502 -25.321 1.00 92.06 241 LEU A CA 1
ATOM 1974 C C . LEU A 1 241 ? 4.821 3.208 -26.007 1.00 92.06 241 LEU A C 1
ATOM 1976 O O . LEU A 1 241 ? 5.207 2.114 -25.600 1.00 92.06 241 LEU A O 1
ATOM 1980 N N . TYR A 1 242 ? 3.994 3.338 -27.046 1.00 94.12 242 TYR A N 1
ATOM 1981 C CA . TYR A 1 242 ? 3.443 2.213 -27.803 1.00 94.12 242 TYR A CA 1
ATOM 1982 C C . TYR A 1 242 ? 4.507 1.549 -28.683 1.00 94.12 242 TYR A C 1
ATOM 1984 O O . TYR A 1 242 ? 4.616 0.322 -28.679 1.00 94.12 242 TYR A O 1
ATOM 1992 N N . ASP A 1 243 ? 5.344 2.347 -29.358 1.00 94.38 243 ASP A N 1
ATOM 1993 C CA . ASP A 1 243 ? 6.488 1.827 -30.118 1.00 94.38 243 ASP A CA 1
ATOM 1994 C C . ASP A 1 243 ? 7.447 1.092 -29.193 1.00 94.38 243 ASP A C 1
ATOM 1996 O O . ASP A 1 243 ? 7.904 -0.003 -29.511 1.00 94.38 243 ASP A O 1
ATOM 2000 N N . HIS A 1 244 ? 7.726 1.668 -28.022 1.00 96.00 244 HIS A N 1
ATOM 2001 C CA . HIS A 1 244 ? 8.569 1.040 -27.021 1.00 96.00 244 HIS A CA 1
ATOM 2002 C C . HIS A 1 244 ? 7.989 -0.305 -26.582 1.00 96.00 244 HIS A C 1
ATOM 2004 O O . HIS A 1 244 ? 8.696 -1.303 -26.654 1.00 96.00 244 HIS A O 1
ATOM 2010 N N . ALA A 1 245 ? 6.700 -0.367 -26.230 1.00 96.94 245 ALA A N 1
ATOM 2011 C CA . ALA A 1 245 ? 6.031 -1.607 -25.836 1.00 96.94 245 ALA A CA 1
ATOM 2012 C C . ALA A 1 245 ? 6.089 -2.697 -26.918 1.00 96.94 245 ALA A C 1
ATOM 2014 O O . ALA A 1 245 ? 6.343 -3.859 -26.604 1.00 96.94 245 ALA A O 1
ATOM 2015 N N . TYR A 1 246 ? 5.875 -2.335 -28.185 1.00 98.12 246 TYR A N 1
ATOM 2016 C CA . TYR A 1 246 ? 5.958 -3.274 -29.302 1.00 98.12 246 TYR A CA 1
ATOM 2017 C C . TYR A 1 246 ? 7.397 -3.750 -29.550 1.00 98.12 246 TYR A C 1
ATOM 2019 O O . TYR A 1 246 ? 7.664 -4.952 -29.589 1.00 98.12 246 TYR A O 1
ATOM 2027 N N . THR A 1 247 ? 8.332 -2.810 -29.690 1.00 97.75 247 THR A N 1
ATOM 2028 C CA . THR A 1 247 ? 9.722 -3.100 -30.069 1.00 97.75 247 THR A CA 1
ATOM 2029 C C . THR A 1 247 ? 10.492 -3.816 -28.966 1.00 97.75 247 THR A C 1
ATOM 2031 O O . THR A 1 247 ? 11.226 -4.753 -29.268 1.00 97.75 247 THR A O 1
ATOM 2034 N N . ILE A 1 248 ? 10.295 -3.454 -27.691 1.00 97.94 248 ILE A N 1
ATOM 2035 C CA . ILE A 1 248 ? 10.963 -4.145 -26.581 1.00 97.94 248 ILE A CA 1
ATOM 2036 C C . ILE A 1 248 ? 10.447 -5.574 -26.431 1.00 97.94 248 ILE A C 1
ATOM 2038 O O . ILE A 1 248 ? 11.233 -6.486 -26.196 1.00 97.94 248 ILE A O 1
ATOM 2042 N N . ALA A 1 249 ? 9.140 -5.797 -26.601 1.00 97.75 249 ALA A N 1
ATOM 2043 C CA . ALA A 1 249 ? 8.570 -7.135 -26.530 1.00 97.75 249 ALA A CA 1
ATOM 2044 C C . ALA A 1 249 ? 9.126 -8.024 -27.641 1.00 97.75 249 ALA A C 1
ATOM 2046 O O . ALA A 1 249 ? 9.529 -9.153 -27.372 1.00 97.75 249 ALA A O 1
ATOM 2047 N N . ARG A 1 250 ? 9.204 -7.488 -28.864 1.00 97.62 250 ARG A N 1
ATOM 2048 C CA . ARG A 1 250 ? 9.801 -8.181 -30.002 1.00 97.62 250 ARG A CA 1
ATOM 2049 C C . ARG A 1 250 ? 11.270 -8.514 -29.755 1.00 97.62 250 ARG A C 1
ATOM 2051 O O . ARG A 1 250 ? 11.632 -9.678 -29.821 1.00 97.62 250 ARG A O 1
ATOM 2058 N N . TYR A 1 251 ? 12.086 -7.530 -29.379 1.00 97.94 251 TYR A N 1
ATOM 2059 C CA . TYR A 1 251 ? 13.501 -7.759 -29.078 1.00 97.94 251 TYR A CA 1
ATOM 2060 C C . TYR A 1 251 ? 13.702 -8.801 -27.972 1.00 97.94 251 TYR A C 1
ATOM 2062 O O . TYR A 1 251 ? 14.579 -9.658 -28.060 1.00 97.94 251 TYR A O 1
ATOM 2070 N N . VAL A 1 252 ? 12.871 -8.767 -26.927 1.00 97.44 252 VAL A N 1
ATOM 2071 C CA . VAL A 1 252 ? 12.973 -9.742 -25.842 1.00 97.44 252 VAL A CA 1
ATOM 2072 C C . VAL A 1 252 ? 12.637 -11.155 -26.315 1.00 97.44 252 VAL A C 1
ATOM 2074 O O . VAL A 1 252 ? 13.337 -12.091 -25.940 1.00 97.44 252 VAL A O 1
ATOM 2077 N N . LEU A 1 253 ? 11.596 -11.317 -27.131 1.00 97.00 253 LEU A N 1
ATOM 2078 C CA . LEU A 1 253 ? 11.200 -12.621 -27.668 1.00 97.00 253 LEU A CA 1
ATOM 2079 C C . LEU A 1 253 ? 12.194 -13.152 -28.711 1.00 97.00 253 LEU A C 1
ATOM 2081 O O . LEU A 1 253 ? 12.451 -14.351 -28.720 1.00 97.00 253 LEU A O 1
ATOM 2085 N N . ASP A 1 254 ? 12.768 -12.270 -29.531 1.00 95.19 254 ASP A N 1
ATOM 2086 C CA . ASP A 1 254 ? 13.649 -12.640 -30.644 1.00 95.19 254 ASP A CA 1
ATOM 2087 C C . ASP A 1 254 ? 15.118 -12.814 -30.214 1.00 95.19 254 ASP A C 1
ATOM 2089 O O . ASP A 1 254 ? 15.835 -13.603 -30.819 1.00 95.19 254 ASP A O 1
ATOM 2093 N N . LYS A 1 255 ? 15.593 -12.063 -29.207 1.00 95.06 255 LYS A N 1
ATOM 2094 C CA . LYS A 1 255 ? 17.015 -12.021 -28.800 1.00 95.06 255 LYS A CA 1
ATOM 2095 C C . LYS A 1 255 ? 17.237 -12.375 -27.337 1.00 95.06 255 LYS A C 1
ATOM 2097 O O . LYS A 1 255 ? 18.059 -13.224 -27.011 1.00 95.06 255 LYS A O 1
ATOM 2102 N N . VAL A 1 256 ? 16.506 -11.739 -26.421 1.00 94.19 256 VAL A N 1
ATOM 2103 C CA . VAL A 1 256 ? 16.741 -11.941 -24.975 1.00 94.19 256 VAL A CA 1
ATOM 2104 C C . VAL A 1 256 ? 16.307 -13.337 -24.520 1.00 94.19 256 VAL A C 1
ATOM 2106 O O . VAL A 1 256 ? 16.873 -13.871 -23.567 1.00 94.19 256 VAL A O 1
ATOM 2109 N N . ALA A 1 257 ? 15.345 -13.957 -25.208 1.00 94.25 257 ALA A N 1
ATOM 2110 C CA . ALA A 1 257 ? 14.891 -15.318 -24.941 1.00 94.25 257 ALA A CA 1
ATOM 2111 C C . ALA A 1 257 ? 16.015 -16.364 -25.056 1.00 94.25 257 ALA A C 1
ATOM 2113 O O . ALA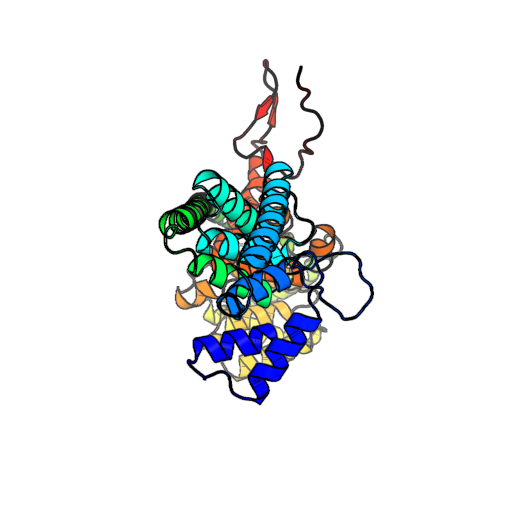 A 1 257 ? 15.969 -17.361 -24.341 1.00 94.25 257 ALA A O 1
ATOM 2114 N N . GLU A 1 258 ? 17.035 -16.118 -25.886 1.00 93.12 258 GLU A N 1
ATOM 2115 C CA . GLU A 1 258 ? 18.186 -17.017 -26.064 1.00 93.12 258 GLU A CA 1
ATOM 2116 C C . GLU A 1 258 ? 19.102 -17.051 -24.830 1.00 93.12 258 GLU A C 1
ATOM 2118 O O . GLU A 1 258 ? 19.737 -18.064 -24.545 1.00 93.12 258 GLU A O 1
ATOM 2123 N N . VAL A 1 259 ? 19.155 -15.952 -24.071 1.00 92.50 259 VAL A N 1
ATOM 2124 C CA . VAL A 1 259 ? 20.081 -15.767 -22.937 1.00 92.50 259 VAL A CA 1
ATOM 2125 C C . VAL A 1 259 ? 19.377 -15.683 -21.580 1.00 92.50 259 VAL A C 1
ATOM 2127 O O . VAL A 1 259 ? 20.027 -15.597 -20.537 1.00 92.50 259 VAL A O 1
ATOM 2130 N N . SER A 1 260 ? 18.042 -15.685 -21.563 1.00 90.31 260 SER A N 1
ATOM 2131 C CA . SER A 1 260 ? 17.240 -15.539 -20.350 1.00 90.31 260 SER A CA 1
ATOM 2132 C C . SER A 1 260 ? 16.667 -16.866 -19.864 1.00 90.31 260 SER A C 1
ATOM 2134 O O . SER A 1 260 ? 15.956 -17.569 -20.573 1.00 90.31 260 SER A O 1
ATOM 2136 N N . ASN A 1 261 ? 16.865 -17.153 -18.578 1.00 90.94 261 ASN A N 1
ATOM 2137 C CA . ASN A 1 261 ? 16.242 -18.283 -17.883 1.00 90.94 261 ASN A CA 1
ATOM 2138 C C . ASN A 1 261 ? 14.853 -17.947 -17.294 1.00 90.94 261 ASN A C 1
ATOM 2140 O O . ASN A 1 261 ? 14.301 -18.700 -16.489 1.00 90.94 261 ASN A O 1
ATOM 2144 N N . ARG A 1 262 ? 14.257 -16.802 -17.657 1.00 91.75 262 ARG A N 1
ATOM 2145 C CA . ARG A 1 262 ? 12.964 -16.328 -17.130 1.00 91.75 262 ARG A CA 1
ATOM 2146 C C . ARG A 1 262 ? 11.770 -16.877 -17.925 1.00 91.75 262 ARG A C 1
ATOM 2148 O O . ARG A 1 262 ? 10.899 -16.114 -18.340 1.00 91.75 262 ARG A O 1
ATOM 2155 N N . HIS A 1 263 ? 11.680 -18.197 -18.096 1.00 93.00 263 HIS A N 1
ATOM 2156 C CA . HIS A 1 263 ? 10.684 -18.845 -18.973 1.00 93.00 263 HIS A CA 1
ATOM 2157 C C . HIS A 1 263 ? 9.227 -18.455 -18.680 1.00 93.00 263 HIS A C 1
ATOM 2159 O O . HIS A 1 263 ? 8.451 -18.229 -19.604 1.00 93.00 263 HIS A O 1
ATOM 2165 N N . VAL A 1 264 ? 8.853 -18.301 -17.405 1.00 93.50 264 VAL A N 1
ATOM 2166 C CA . VAL A 1 264 ? 7.495 -17.865 -17.030 1.00 93.50 264 VAL A CA 1
ATOM 2167 C C . VAL A 1 264 ? 7.209 -16.442 -17.522 1.00 93.50 264 VAL A C 1
ATOM 2169 O O . VAL A 1 264 ? 6.141 -16.185 -18.074 1.00 93.50 264 VAL A O 1
ATOM 2172 N N . ALA A 1 265 ? 8.156 -15.514 -17.355 1.00 93.69 265 ALA A N 1
ATOM 2173 C CA . ALA A 1 265 ? 7.997 -14.138 -17.823 1.00 93.69 265 ALA A CA 1
ATOM 2174 C C . ALA A 1 265 ? 7.955 -14.073 -19.357 1.00 93.69 265 ALA A C 1
ATOM 2176 O O . ALA A 1 265 ? 7.098 -13.383 -19.907 1.00 93.69 265 ALA A O 1
ATOM 2177 N N . LEU A 1 266 ? 8.810 -14.850 -20.032 1.00 96.12 266 LEU A N 1
ATOM 2178 C CA . LEU A 1 266 ? 8.816 -14.995 -21.490 1.00 96.12 266 LEU A CA 1
ATOM 2179 C C . LEU A 1 266 ? 7.479 -15.540 -22.014 1.00 96.12 266 LEU A C 1
ATOM 2181 O O . LEU A 1 266 ? 6.917 -14.982 -22.952 1.00 96.12 266 LEU A O 1
ATOM 2185 N N . GLY A 1 267 ? 6.915 -16.568 -21.371 1.00 96.56 267 GLY A N 1
ATOM 2186 C CA . GLY A 1 267 ? 5.612 -17.128 -21.745 1.00 96.56 267 GLY A CA 1
ATOM 2187 C C . GLY A 1 267 ? 4.465 -16.120 -21.611 1.00 96.56 267 GLY A C 1
ATOM 2188 O O . GLY A 1 267 ? 3.632 -15.994 -22.513 1.00 96.56 267 GLY A O 1
ATOM 2189 N N . TRP A 1 268 ? 4.440 -15.343 -20.522 1.00 96.69 268 TRP A N 1
ATOM 2190 C CA . TRP A 1 268 ? 3.469 -14.254 -20.358 1.00 96.69 268 TRP A CA 1
ATOM 2191 C C . TRP A 1 268 ? 3.650 -13.150 -21.399 1.00 96.69 268 TRP A C 1
ATOM 2193 O O . TRP A 1 268 ? 2.660 -12.679 -21.961 1.00 96.69 268 TRP A O 1
ATOM 2203 N N . LEU A 1 269 ? 4.894 -12.760 -21.684 1.00 97.88 269 LEU A N 1
ATOM 2204 C CA . LEU A 1 269 ? 5.199 -11.758 -22.700 1.00 97.88 269 LEU A CA 1
ATOM 2205 C C . LEU A 1 269 ? 4.740 -12.210 -24.089 1.00 97.88 269 LEU A C 1
ATOM 2207 O O . LEU A 1 269 ? 4.055 -11.450 -24.767 1.00 97.88 269 LEU A O 1
ATOM 2211 N N . LEU A 1 270 ? 5.035 -13.455 -24.478 1.00 97.75 270 LEU A N 1
ATOM 2212 C CA . LEU A 1 270 ? 4.606 -14.034 -25.752 1.00 97.75 270 LEU A CA 1
ATOM 2213 C C . LEU A 1 270 ? 3.081 -14.009 -25.887 1.00 97.75 270 LEU A C 1
ATOM 2215 O O . LEU A 1 270 ? 2.546 -13.597 -26.918 1.00 97.75 270 LEU A O 1
ATOM 2219 N N . ARG A 1 271 ? 2.363 -14.391 -24.822 1.00 97.44 271 ARG A N 1
ATOM 2220 C CA . ARG A 1 271 ? 0.898 -14.323 -24.788 1.00 97.44 271 ARG A CA 1
ATOM 2221 C C . ARG A 1 271 ? 0.398 -12.893 -24.992 1.00 97.44 271 ARG A C 1
ATOM 2223 O O . ARG A 1 271 ? -0.526 -12.681 -25.774 1.00 97.44 271 ARG A O 1
ATOM 2230 N N . TYR A 1 272 ? 0.984 -11.915 -24.305 1.00 97.00 272 TYR A N 1
ATOM 2231 C CA . TYR A 1 272 ? 0.563 -10.513 -24.397 1.00 97.00 272 TYR A CA 1
ATOM 2232 C C . TYR A 1 272 ? 0.882 -9.897 -25.758 1.00 97.00 272 TYR A C 1
ATOM 2234 O O . TYR A 1 272 ? 0.075 -9.135 -26.292 1.00 97.00 272 TYR A O 1
ATOM 2242 N N . PHE A 1 273 ? 2.022 -10.272 -26.336 1.00 97.12 273 PHE A N 1
ATOM 2243 C CA . PHE A 1 273 ? 2.423 -9.869 -27.673 1.00 97.12 273 PHE A CA 1
ATOM 2244 C C . PHE A 1 273 ? 1.463 -10.429 -28.730 1.00 97.12 273 PHE A C 1
ATOM 2246 O O . PHE A 1 273 ? 0.926 -9.660 -29.523 1.00 97.12 273 PHE A O 1
ATOM 2253 N N . LYS A 1 274 ? 1.136 -11.731 -28.667 1.00 96.88 274 LYS A N 1
ATOM 2254 C CA . LYS A 1 274 ? 0.163 -12.385 -29.565 1.00 96.88 274 LYS A CA 1
ATOM 2255 C C . LYS A 1 274 ? -1.234 -11.759 -29.491 1.00 96.88 274 LYS A C 1
ATOM 2257 O O . LYS A 1 274 ? -1.925 -11.669 -30.499 1.00 96.88 274 LYS A O 1
ATOM 2262 N N . LEU A 1 275 ? -1.648 -11.315 -28.304 1.00 97.19 275 LEU A N 1
ATOM 2263 C CA . LEU A 1 275 ? -2.924 -10.623 -28.084 1.00 97.19 275 LEU A CA 1
ATOM 2264 C C . LEU A 1 275 ? -2.884 -9.128 -28.450 1.00 97.19 275 LEU A C 1
ATOM 2266 O O . LEU A 1 275 ? -3.858 -8.420 -28.209 1.00 97.19 275 LEU A O 1
ATOM 2270 N N . ASN A 1 276 ? -1.777 -8.629 -29.011 1.00 96.81 276 ASN A N 1
ATOM 2271 C CA . ASN A 1 276 ? -1.582 -7.225 -29.376 1.00 96.81 276 ASN A CA 1
ATOM 2272 C C . ASN A 1 276 ? -1.827 -6.236 -28.221 1.00 96.81 276 ASN A C 1
ATOM 2274 O O . ASN A 1 276 ? -2.212 -5.085 -28.443 1.00 96.81 276 ASN A O 1
ATOM 2278 N N . LEU A 1 277 ? -1.564 -6.652 -26.974 1.00 96.00 277 LEU A N 1
ATOM 2279 C CA . LEU A 1 277 ? -1.781 -5.806 -25.794 1.00 96.00 277 LEU A CA 1
ATOM 2280 C C . LEU A 1 277 ? -0.854 -4.589 -25.750 1.00 96.00 277 LEU A C 1
ATOM 2282 O O . LEU A 1 277 ? -1.110 -3.662 -24.992 1.00 96.00 277 LEU A O 1
ATOM 2286 N N . TRP A 1 278 ? 0.182 -4.538 -26.587 1.00 95.00 278 TRP A N 1
ATOM 2287 C CA . TRP A 1 278 ? 1.031 -3.358 -26.734 1.00 95.00 278 TRP A CA 1
ATOM 2288 C C . TRP A 1 278 ? 0.246 -2.135 -27.243 1.00 95.00 278 TRP A C 1
ATOM 2290 O O . TRP A 1 278 ? 0.688 -1.016 -27.015 1.00 95.00 278 TRP A O 1
ATOM 2300 N N . ARG A 1 279 ? -0.935 -2.329 -27.862 1.00 92.94 279 ARG A N 1
ATOM 2301 C CA . ARG A 1 279 ? -1.847 -1.251 -28.292 1.00 92.94 279 ARG A CA 1
ATOM 2302 C C . ARG A 1 279 ? -2.757 -0.731 -27.181 1.00 92.94 279 ARG A C 1
ATOM 2304 O O . ARG A 1 279 ? -3.003 0.462 -27.113 1.00 92.94 279 ARG A O 1
ATOM 2311 N N . SER A 1 280 ? -3.297 -1.616 -26.344 1.00 91.56 280 SER A N 1
ATOM 2312 C CA . SER A 1 280 ? -4.330 -1.274 -25.347 1.00 91.56 280 SER A CA 1
ATOM 2313 C C . SER A 1 280 ? -3.798 -1.179 -23.913 1.00 91.56 280 SER A C 1
ATOM 2315 O O . SER A 1 280 ? -4.380 -0.512 -23.056 1.00 91.56 280 SER A O 1
ATOM 2317 N N . ALA A 1 281 ? -2.685 -1.851 -23.629 1.00 92.69 281 ALA A N 1
ATOM 2318 C CA . ALA A 1 281 ? -2.036 -1.916 -22.327 1.00 92.69 281 ALA A CA 1
ATOM 2319 C C . ALA A 1 281 ? -0.496 -1.906 -22.471 1.00 92.69 281 ALA A C 1
ATOM 2321 O O . ALA A 1 281 ? 0.167 -2.831 -21.991 1.00 92.69 281 ALA A O 1
ATOM 2322 N N . PRO A 1 282 ? 0.099 -0.860 -23.084 1.00 94.50 282 PRO A N 1
ATOM 2323 C CA . PRO A 1 282 ? 1.536 -0.805 -23.370 1.00 94.50 282 PRO A CA 1
ATOM 2324 C C . PRO A 1 282 ? 2.397 -0.983 -22.115 1.00 94.50 282 PRO A C 1
ATOM 2326 O O . PRO A 1 282 ? 3.373 -1.727 -22.134 1.00 94.50 282 PRO A O 1
ATOM 2329 N N . LEU A 1 283 ? 1.988 -0.388 -20.989 1.00 93.75 283 LEU A N 1
ATOM 2330 C CA . LEU A 1 283 ? 2.685 -0.536 -19.711 1.00 93.75 283 LEU A CA 1
ATOM 2331 C C . LEU A 1 283 ? 2.768 -1.992 -19.237 1.00 93.75 283 LEU A C 1
ATOM 2333 O O . LEU A 1 283 ? 3.807 -2.435 -18.760 1.00 93.75 283 LEU A O 1
ATOM 2337 N N . LEU A 1 284 ? 1.692 -2.760 -19.402 1.00 93.44 284 LEU A N 1
ATOM 2338 C CA . LEU A 1 284 ? 1.678 -4.159 -18.988 1.00 93.44 284 LEU A CA 1
ATOM 2339 C C . LEU A 1 284 ? 2.659 -4.993 -19.827 1.00 93.44 284 LEU A C 1
ATOM 2341 O O . LEU A 1 284 ? 3.319 -5.887 -19.302 1.00 93.44 284 LEU A O 1
ATOM 2345 N N . VAL A 1 285 ? 2.773 -4.688 -21.122 1.00 96.81 285 VAL A N 1
ATOM 2346 C CA . VAL A 1 285 ? 3.734 -5.347 -22.016 1.00 96.81 285 VAL A CA 1
ATOM 2347 C C . VAL A 1 285 ? 5.167 -4.981 -21.643 1.00 96.81 285 VAL A C 1
ATOM 2349 O O . VAL A 1 285 ? 5.995 -5.880 -21.510 1.00 96.81 285 VAL A O 1
ATOM 2352 N N . ILE A 1 286 ? 5.444 -3.696 -21.402 1.00 96.81 286 ILE A N 1
ATOM 2353 C CA . ILE A 1 286 ? 6.766 -3.220 -20.974 1.00 96.81 286 ILE A CA 1
ATOM 2354 C C . ILE A 1 286 ? 7.181 -3.902 -19.666 1.00 96.81 286 ILE A C 1
ATOM 2356 O O . ILE A 1 286 ? 8.279 -4.443 -19.588 1.00 96.81 286 ILE A O 1
ATOM 2360 N N . GLU A 1 287 ? 6.298 -3.968 -18.665 1.00 95.19 287 GLU A N 1
ATOM 2361 C CA . GLU A 1 287 ? 6.587 -4.647 -17.395 1.00 95.19 287 GLU A CA 1
ATOM 2362 C C . GLU A 1 287 ? 7.019 -6.106 -17.615 1.00 95.19 287 GLU A C 1
ATOM 2364 O O . GLU A 1 287 ? 8.022 -6.551 -17.055 1.00 95.19 287 GLU A O 1
ATOM 2369 N N . LYS A 1 288 ? 6.290 -6.858 -18.453 1.00 95.81 288 LYS A N 1
ATOM 2370 C CA . LYS A 1 288 ? 6.630 -8.260 -18.745 1.00 95.81 288 LYS A CA 1
ATOM 2371 C C . LYS A 1 288 ? 7.901 -8.403 -19.570 1.00 95.81 288 LYS A C 1
ATOM 2373 O O . LYS A 1 288 ? 8.655 -9.339 -19.320 1.00 95.81 288 LYS A O 1
ATOM 2378 N N . ALA A 1 289 ? 8.163 -7.474 -20.485 1.00 97.31 289 ALA A N 1
ATOM 2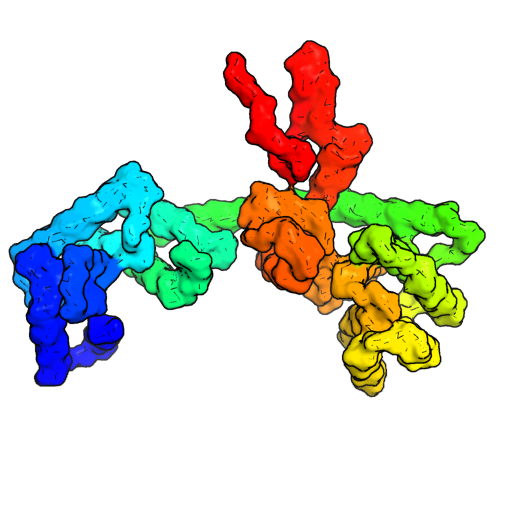379 C CA . ALA A 1 289 ? 9.401 -7.449 -21.249 1.00 97.31 289 ALA A CA 1
ATOM 2380 C C . ALA A 1 289 ? 10.606 -7.255 -20.323 1.00 97.31 289 ALA A C 1
ATOM 2382 O O . ALA A 1 289 ? 11.526 -8.065 -20.344 1.00 97.31 289 ALA A O 1
ATOM 2383 N N . ILE A 1 290 ? 10.558 -6.265 -19.427 1.00 96.62 290 ILE A N 1
ATOM 2384 C CA . ILE A 1 290 ? 11.626 -6.014 -18.449 1.00 96.62 290 ILE A CA 1
ATOM 2385 C C . ILE A 1 290 ? 11.789 -7.187 -17.480 1.00 96.62 290 ILE A C 1
ATOM 2387 O O . ILE A 1 290 ? 12.915 -7.573 -17.174 1.00 96.62 290 ILE A O 1
ATOM 2391 N N . ALA A 1 291 ? 10.695 -7.797 -17.015 1.00 94.69 291 ALA A N 1
ATOM 2392 C CA . ALA A 1 291 ? 10.749 -8.966 -16.134 1.00 94.69 291 ALA A CA 1
ATOM 2393 C C . ALA A 1 291 ? 11.398 -10.197 -16.797 1.00 94.69 291 ALA A C 1
ATOM 2395 O O . ALA A 1 291 ? 11.909 -11.075 -16.098 1.00 94.69 291 ALA A O 1
ATOM 2396 N N . ALA A 1 292 ? 11.376 -10.265 -18.130 1.00 95.62 292 ALA A N 1
ATOM 2397 C CA . ALA A 1 292 ? 11.973 -11.340 -18.908 1.00 95.62 292 ALA A CA 1
ATOM 2398 C C . ALA A 1 292 ? 13.474 -11.150 -19.179 1.00 95.62 292 ALA A C 1
ATOM 2400 O O . ALA A 1 292 ? 14.120 -12.110 -19.595 1.00 95.62 292 ALA A O 1
ATOM 2401 N N . PHE A 1 293 ? 14.064 -9.982 -18.898 1.00 93.94 293 PHE A N 1
ATOM 2402 C CA . PHE A 1 293 ? 15.519 -9.828 -18.967 1.00 93.94 293 PHE A CA 1
ATOM 2403 C C . PHE A 1 293 ? 16.238 -10.700 -17.917 1.00 93.94 293 PHE A C 1
ATOM 2405 O O . PHE A 1 293 ? 15.721 -10.905 -16.807 1.00 93.94 293 PHE A O 1
ATOM 2412 N N . PRO A 1 294 ? 17.456 -11.187 -18.222 1.00 89.31 294 PRO A N 1
ATOM 2413 C CA . PRO A 1 294 ? 18.259 -11.933 -17.261 1.00 89.31 294 PRO A CA 1
ATOM 2414 C C . PRO A 1 294 ? 18.545 -11.073 -16.024 1.00 89.31 294 PRO A C 1
ATOM 2416 O O . PRO A 1 294 ? 18.766 -9.869 -16.122 1.00 89.31 294 PRO A O 1
ATOM 2419 N N . ASN A 1 295 ? 18.517 -11.682 -14.836 1.00 85.31 295 ASN A N 1
ATOM 2420 C CA . ASN A 1 295 ? 18.754 -11.015 -13.544 1.00 85.31 295 ASN A CA 1
ATOM 2421 C C . ASN A 1 295 ? 17.813 -9.842 -13.190 1.00 85.31 295 ASN A C 1
ATOM 2423 O O . ASN A 1 295 ? 17.969 -9.237 -12.127 1.00 85.31 295 ASN A O 1
ATOM 2427 N N . SER A 1 296 ? 16.790 -9.563 -14.004 1.00 89.19 296 SER A N 1
ATOM 2428 C CA . SER A 1 296 ? 15.748 -8.585 -13.692 1.00 89.19 296 SER A CA 1
ATOM 2429 C C . SER A 1 296 ? 14.944 -9.005 -12.460 1.00 89.19 296 SER A C 1
ATOM 2431 O O . SER A 1 296 ? 14.772 -10.196 -12.192 1.00 89.19 296 SER A O 1
ATOM 2433 N N . ASN A 1 297 ? 14.453 -8.044 -11.680 1.00 89.06 297 ASN A N 1
ATOM 2434 C CA . ASN A 1 297 ? 13.642 -8.289 -10.490 1.00 89.06 297 ASN A CA 1
ATOM 2435 C C . ASN A 1 297 ? 12.412 -7.362 -10.469 1.00 89.06 297 ASN A C 1
ATOM 2437 O O . ASN A 1 297 ? 12.341 -6.386 -11.216 1.00 89.06 297 ASN A O 1
ATOM 2441 N N . GLN A 1 298 ? 11.424 -7.656 -9.615 1.00 90.75 298 GLN A N 1
ATOM 2442 C CA . GLN A 1 298 ? 10.195 -6.849 -9.558 1.00 90.75 298 GLN A CA 1
ATOM 2443 C C . GLN A 1 298 ? 10.479 -5.384 -9.190 1.00 90.75 298 GLN A C 1
ATOM 2445 O O . GLN A 1 298 ? 9.828 -4.483 -9.710 1.00 90.75 298 GLN A O 1
ATOM 2450 N N . LYS A 1 299 ? 11.487 -5.133 -8.346 1.00 92.12 299 LYS A N 1
ATOM 2451 C CA . LYS A 1 299 ? 11.896 -3.777 -7.969 1.00 92.12 299 LYS A CA 1
ATOM 2452 C C . LYS A 1 299 ? 12.383 -2.970 -9.175 1.00 92.12 299 LYS A C 1
ATOM 2454 O O . LYS A 1 299 ? 12.028 -1.799 -9.289 1.00 92.12 299 LYS A O 1
ATOM 2459 N N . LEU A 1 300 ? 13.150 -3.593 -10.072 1.00 93.44 300 LEU A N 1
ATOM 2460 C CA . LEU A 1 300 ? 13.593 -3.000 -11.332 1.00 93.44 300 LEU A CA 1
ATOM 2461 C C . LEU A 1 300 ? 12.398 -2.657 -12.211 1.00 93.44 300 LEU A C 1
ATOM 2463 O O . LEU A 1 300 ? 12.330 -1.541 -12.714 1.00 93.44 300 LEU A O 1
ATOM 2467 N N . CYS A 1 301 ? 11.440 -3.576 -12.331 1.00 94.12 301 CYS A N 1
ATOM 2468 C CA . CYS A 1 301 ? 10.217 -3.329 -13.084 1.00 94.12 301 CYS A CA 1
ATOM 2469 C C . CYS A 1 301 ? 9.479 -2.104 -12.523 1.00 94.12 301 CYS A C 1
ATOM 2471 O O . CYS A 1 301 ? 9.274 -1.137 -13.246 1.00 94.12 301 CYS A O 1
ATOM 2473 N N . ASP A 1 302 ? 9.169 -2.075 -11.223 1.00 94.50 302 ASP A N 1
ATOM 2474 C CA . ASP A 1 302 ? 8.423 -0.964 -10.616 1.00 94.50 302 ASP A CA 1
ATOM 2475 C C . ASP A 1 302 ? 9.164 0.380 -10.744 1.00 94.50 302 ASP A C 1
ATOM 2477 O O . ASP A 1 302 ? 8.568 1.408 -11.070 1.00 94.50 302 ASP A O 1
ATOM 2481 N N . THR A 1 303 ? 10.482 0.365 -10.528 1.00 94.25 303 THR A N 1
ATOM 2482 C CA . THR A 1 303 ? 11.338 1.557 -10.597 1.00 94.25 303 THR A CA 1
ATOM 2483 C C . THR A 1 303 ? 11.454 2.080 -12.028 1.00 94.25 303 THR A C 1
ATOM 2485 O O . THR A 1 303 ? 11.416 3.291 -12.238 1.00 94.25 303 THR A O 1
ATOM 2488 N N . TYR A 1 304 ? 11.533 1.189 -13.020 1.00 95.44 304 TYR A N 1
ATOM 2489 C CA . TYR A 1 304 ? 11.560 1.566 -14.430 1.00 95.44 304 TYR A CA 1
ATOM 2490 C C . TYR A 1 304 ? 10.231 2.165 -14.888 1.00 95.44 304 TYR A C 1
ATOM 2492 O O . TYR A 1 304 ? 10.217 3.212 -15.531 1.00 95.44 304 TYR A O 1
ATOM 2500 N N . MET A 1 305 ? 9.107 1.562 -14.494 1.00 94.88 305 MET A N 1
ATOM 2501 C CA . MET A 1 305 ? 7.776 2.069 -14.839 1.00 94.88 305 MET A CA 1
ATOM 2502 C C . MET A 1 305 ? 7.537 3.469 -14.269 1.00 94.88 305 MET A C 1
ATOM 2504 O O . MET A 1 305 ? 6.986 4.335 -14.949 1.00 94.88 305 MET A O 1
ATOM 2508 N N . PHE A 1 306 ? 8.005 3.720 -13.046 1.00 93.75 306 PHE A N 1
ATOM 2509 C CA . PHE A 1 306 ? 7.996 5.058 -12.467 1.00 93.75 306 PHE A CA 1
ATOM 2510 C C . PHE A 1 306 ? 8.910 6.030 -13.222 1.00 93.75 306 PHE A C 1
ATOM 2512 O O . PHE A 1 306 ? 8.474 7.134 -13.542 1.00 93.75 306 PHE A O 1
ATOM 2519 N N . ALA A 1 307 ? 10.139 5.626 -13.560 1.00 93.06 307 ALA A N 1
ATOM 2520 C CA . ALA A 1 307 ? 11.064 6.464 -14.324 1.00 93.06 307 ALA A CA 1
ATOM 2521 C C . ALA A 1 307 ? 10.467 6.869 -15.680 1.00 93.06 307 ALA A C 1
ATOM 2523 O O . ALA A 1 307 ? 10.469 8.050 -16.021 1.00 93.06 307 ALA A O 1
ATOM 2524 N N . LEU A 1 308 ? 9.864 5.920 -16.406 1.00 92.56 308 LEU A N 1
ATOM 2525 C CA . LEU A 1 308 ? 9.141 6.194 -17.650 1.00 92.56 308 LEU A CA 1
ATOM 2526 C C . LEU A 1 308 ? 7.984 7.176 -17.453 1.00 92.56 308 LEU A C 1
ATOM 2528 O O . LEU A 1 308 ? 7.774 8.030 -18.307 1.00 92.56 308 LEU A O 1
ATOM 2532 N N . SER A 1 309 ? 7.261 7.096 -16.334 1.00 90.94 309 SER A N 1
ATOM 2533 C CA . SER A 1 309 ? 6.154 8.016 -16.038 1.00 90.94 309 SER A CA 1
ATOM 2534 C C . SER A 1 309 ? 6.572 9.470 -15.871 1.00 90.94 309 SER A C 1
ATOM 2536 O O . SER A 1 309 ? 5.774 10.366 -16.120 1.00 90.94 309 SER A O 1
ATOM 2538 N N . ILE A 1 310 ? 7.814 9.692 -15.441 1.00 88.81 310 ILE A N 1
ATOM 2539 C CA . ILE A 1 310 ? 8.373 11.032 -15.279 1.00 88.81 310 ILE A CA 1
ATOM 2540 C C . ILE A 1 310 ? 9.028 11.496 -16.576 1.00 88.81 310 ILE A C 1
ATOM 2542 O O . ILE A 1 310 ? 8.965 12.674 -16.925 1.00 88.81 310 ILE A O 1
ATOM 2546 N N . ALA A 1 311 ? 9.659 10.564 -17.288 1.00 86.69 311 ALA A N 1
ATOM 2547 C CA . ALA A 1 311 ? 10.395 10.850 -18.504 1.00 86.69 311 ALA A CA 1
ATOM 2548 C C . ALA A 1 311 ? 9.483 11.070 -19.725 1.00 86.69 311 ALA A C 1
ATOM 2550 O O . ALA A 1 311 ? 9.875 11.757 -20.667 1.00 86.69 311 ALA A O 1
ATOM 2551 N N . LEU A 1 312 ? 8.273 10.503 -19.713 1.00 86.50 312 LEU A N 1
ATOM 2552 C CA . LEU A 1 312 ? 7.292 10.582 -20.793 1.00 86.50 312 LEU A CA 1
ATOM 2553 C C . LEU A 1 312 ? 5.980 11.188 -20.296 1.00 86.50 312 LEU A C 1
ATOM 2555 O O . LEU A 1 312 ? 5.566 10.969 -19.161 1.00 86.50 312 LEU A O 1
ATOM 2559 N N . ASN A 1 313 ? 5.258 11.870 -21.186 1.00 80.31 313 ASN A N 1
ATOM 2560 C CA . ASN A 1 313 ? 3.895 12.316 -20.907 1.00 80.31 313 ASN A CA 1
ATOM 2561 C C . ASN A 1 313 ? 2.908 11.147 -21.088 1.00 80.31 313 ASN A C 1
ATOM 2563 O O . ASN A 1 313 ? 2.292 10.993 -22.144 1.00 80.31 313 ASN A O 1
ATOM 2567 N N . ILE A 1 314 ? 2.825 10.264 -20.089 1.00 83.88 314 ILE A N 1
ATOM 2568 C CA . ILE A 1 314 ? 1.979 9.064 -20.145 1.00 83.88 314 ILE A CA 1
ATOM 2569 C C . ILE A 1 314 ? 0.486 9.450 -20.067 1.00 83.88 314 ILE A C 1
ATOM 2571 O O . ILE A 1 314 ? 0.108 10.227 -19.187 1.00 83.88 314 ILE A O 1
ATOM 2575 N N . PRO A 1 315 ? -0.389 8.874 -20.922 1.00 82.00 315 PRO A N 1
ATOM 2576 C CA . PRO A 1 315 ? -1.831 9.116 -20.874 1.00 82.00 315 PRO A CA 1
ATOM 2577 C C . PRO A 1 315 ? -2.450 8.852 -19.496 1.00 82.00 315 PRO A C 1
ATOM 2579 O O . PRO A 1 315 ? -2.087 7.894 -18.803 1.00 82.00 315 PRO A O 1
ATOM 2582 N N . LYS A 1 316 ? -3.432 9.676 -19.107 1.00 81.06 316 LYS A N 1
ATOM 2583 C CA . LYS A 1 316 ? -4.064 9.625 -17.775 1.00 81.06 316 LYS A CA 1
ATOM 2584 C C . LYS A 1 316 ? -4.672 8.257 -17.454 1.00 81.06 316 LYS A C 1
ATOM 2586 O O . LYS A 1 316 ? -4.599 7.828 -16.302 1.00 81.06 316 LYS A O 1
ATOM 2591 N N . GLU A 1 317 ? -5.204 7.538 -18.445 1.00 81.75 317 GLU A N 1
ATOM 2592 C CA . GLU A 1 317 ? -5.754 6.187 -18.264 1.00 81.75 317 GLU A CA 1
ATOM 2593 C C . GLU A 1 317 ? -4.716 5.144 -17.809 1.00 81.75 317 GLU A C 1
ATOM 2595 O O . GLU A 1 317 ? -5.068 4.092 -17.267 1.00 81.75 317 GLU A O 1
ATOM 2600 N N . HIS A 1 318 ? -3.428 5.420 -18.006 1.00 84.88 318 HIS A N 1
ATOM 2601 C CA . HIS A 1 318 ? -2.333 4.525 -17.649 1.00 84.88 318 HIS A CA 1
ATOM 2602 C C . HIS A 1 318 ? -1.663 4.899 -16.321 1.00 84.88 318 HIS A C 1
ATOM 2604 O O . HIS A 1 318 ? -1.118 4.018 -15.659 1.00 84.88 318 HIS A O 1
ATOM 2610 N N . ILE A 1 319 ? -1.782 6.155 -15.874 1.00 85.50 319 ILE A N 1
ATOM 2611 C CA . ILE A 1 319 ? -1.171 6.686 -14.638 1.00 85.50 319 ILE A CA 1
ATOM 2612 C C . ILE A 1 319 ? -1.540 5.851 -13.403 1.00 85.50 319 ILE A C 1
ATOM 2614 O O . ILE A 1 319 ? -0.673 5.513 -12.598 1.00 85.50 319 ILE A O 1
ATOM 2618 N N . ARG A 1 320 ? -2.807 5.432 -13.281 1.00 86.69 320 ARG A N 1
ATOM 2619 C CA . ARG A 1 320 ? -3.291 4.613 -12.150 1.00 86.69 320 ARG A CA 1
ATOM 2620 C C . ARG A 1 320 ? -2.618 3.241 -12.044 1.00 86.69 320 ARG A C 1
ATOM 2622 O O . ARG A 1 320 ? -2.654 2.623 -10.983 1.00 86.69 320 ARG A O 1
ATOM 2629 N N . LYS A 1 321 ? -2.044 2.743 -13.144 1.00 86.88 321 LYS A N 1
ATOM 2630 C CA . LYS A 1 321 ? -1.392 1.426 -13.219 1.00 86.88 321 LYS A CA 1
ATOM 2631 C C . LYS A 1 321 ? 0.093 1.484 -12.860 1.00 86.88 321 LYS A C 1
ATOM 2633 O O . LYS A 1 321 ? 0.719 0.436 -12.753 1.00 86.88 321 LYS A O 1
ATOM 2638 N N . ILE A 1 322 ? 0.653 2.680 -12.686 1.00 91.50 322 ILE A N 1
ATOM 2639 C CA . ILE A 1 322 ? 2.074 2.868 -12.401 1.00 91.50 322 ILE A CA 1
ATOM 2640 C C . ILE A 1 322 ? 2.301 2.605 -10.906 1.00 91.50 322 ILE A C 1
ATOM 2642 O O . ILE A 1 322 ? 1.726 3.312 -10.069 1.00 91.50 322 ILE A O 1
ATOM 2646 N N . PRO A 1 323 ? 3.092 1.578 -10.549 1.00 91.75 323 PRO A N 1
ATOM 2647 C CA . PRO A 1 323 ? 3.307 1.210 -9.158 1.00 91.75 323 PRO A CA 1
ATOM 2648 C C . PRO A 1 323 ? 4.158 2.259 -8.439 1.00 91.75 323 PRO A C 1
ATOM 2650 O O . PRO A 1 323 ? 4.979 2.941 -9.048 1.00 91.75 323 PRO A O 1
ATOM 2653 N N . CYS A 1 324 ? 4.004 2.352 -7.118 1.00 93.44 324 CYS A N 1
ATOM 2654 C CA . CYS A 1 324 ? 4.940 3.096 -6.278 1.00 93.44 324 CYS A CA 1
ATOM 2655 C C . CYS A 1 324 ? 6.264 2.325 -6.139 1.00 93.44 324 CYS A C 1
ATOM 2657 O O . CYS A 1 324 ? 6.240 1.210 -5.613 1.00 93.44 324 CYS A O 1
ATOM 2659 N N . PRO A 1 325 ? 7.419 2.857 -6.576 1.00 92.25 325 PRO A N 1
ATOM 2660 C CA . PRO A 1 325 ? 8.690 2.191 -6.337 1.00 92.25 325 PRO A CA 1
ATOM 2661 C C . PRO A 1 325 ? 8.950 2.046 -4.844 1.00 92.25 325 PRO A C 1
ATOM 2663 O O . PRO A 1 325 ? 8.753 2.973 -4.062 1.00 92.25 325 PRO A O 1
ATOM 2666 N N . VAL A 1 326 ? 9.447 0.879 -4.450 1.00 91.00 326 VAL A N 1
ATOM 2667 C CA . VAL A 1 326 ? 9.802 0.613 -3.055 1.00 91.00 326 VAL A CA 1
ATOM 2668 C C . VAL A 1 326 ? 11.311 0.478 -2.940 1.00 91.00 326 VAL A C 1
ATOM 2670 O O . VAL A 1 326 ? 11.927 -0.428 -3.500 1.00 91.00 326 VAL A O 1
ATOM 2673 N N . ASP A 1 327 ? 11.931 1.397 -2.210 1.00 87.75 327 ASP A N 1
ATOM 2674 C CA . ASP A 1 327 ? 13.346 1.332 -1.877 1.00 87.75 327 ASP A CA 1
ATOM 2675 C C . ASP A 1 327 ? 13.571 1.510 -0.377 1.00 87.75 327 ASP A C 1
ATOM 2677 O O . ASP A 1 327 ? 12.648 1.751 0.402 1.00 87.75 327 ASP A O 1
ATOM 2681 N N . ARG A 1 328 ? 14.831 1.364 0.035 1.00 84.75 328 ARG A N 1
ATOM 2682 C CA . ARG A 1 328 ? 15.216 1.468 1.440 1.00 84.75 328 ARG A CA 1
ATOM 2683 C C . ARG A 1 328 ? 14.840 2.823 2.049 1.00 84.75 328 ARG A C 1
ATOM 2685 O O . ARG A 1 328 ? 14.412 2.850 3.195 1.00 84.75 328 ARG A O 1
ATOM 2692 N N . ASN A 1 329 ? 14.981 3.915 1.297 1.00 87.56 329 ASN A N 1
ATOM 2693 C CA . ASN A 1 329 ? 14.716 5.257 1.810 1.00 87.56 329 ASN A CA 1
ATOM 2694 C C . ASN A 1 329 ? 13.217 5.448 2.065 1.00 87.56 329 ASN A C 1
ATOM 2696 O O . ASN A 1 329 ? 12.846 5.967 3.112 1.00 87.56 329 ASN A O 1
ATOM 2700 N N . LEU A 1 330 ? 12.358 4.984 1.149 1.00 91.00 330 LEU A N 1
ATOM 2701 C CA . LEU A 1 330 ? 10.912 5.016 1.362 1.00 91.00 330 LEU A CA 1
ATOM 2702 C C . LEU A 1 330 ? 10.510 4.148 2.564 1.00 91.00 330 LEU A C 1
ATOM 2704 O O . LEU A 1 330 ? 9.782 4.617 3.433 1.00 91.00 330 LEU A O 1
ATOM 2708 N N . ILE A 1 331 ? 11.012 2.909 2.643 1.00 88.31 331 ILE A N 1
ATOM 2709 C CA . ILE A 1 331 ? 10.689 1.984 3.743 1.00 88.31 331 ILE A CA 1
ATOM 2710 C C . ILE A 1 331 ? 11.077 2.586 5.099 1.00 88.31 331 ILE A C 1
ATOM 2712 O O . ILE A 1 331 ? 10.294 2.519 6.041 1.00 88.31 331 ILE A O 1
ATOM 2716 N N . GLU A 1 332 ? 12.272 3.170 5.216 1.00 85.62 332 GLU A N 1
ATOM 2717 C CA . GLU A 1 332 ? 12.740 3.777 6.468 1.00 85.62 332 GLU A CA 1
ATOM 2718 C C . GLU A 1 332 ? 11.806 4.904 6.939 1.00 85.62 332 GLU A C 1
ATOM 2720 O O . GLU A 1 332 ? 11.451 4.937 8.118 1.00 85.62 332 GLU A O 1
ATOM 2725 N N . ILE A 1 333 ? 11.349 5.767 6.024 1.00 86.44 333 ILE A N 1
ATOM 2726 C CA . ILE A 1 333 ? 10.412 6.853 6.344 1.00 86.44 333 ILE A CA 1
ATOM 2727 C C . ILE A 1 333 ? 9.037 6.316 6.730 1.00 86.44 333 ILE A C 1
ATOM 2729 O O . ILE A 1 333 ? 8.510 6.689 7.775 1.00 86.44 333 ILE A O 1
ATOM 2733 N N . LEU A 1 334 ? 8.464 5.414 5.929 1.00 86.81 334 LEU A N 1
ATOM 2734 C CA . LEU A 1 334 ? 7.136 4.862 6.204 1.00 86.81 334 LEU A CA 1
ATOM 2735 C C . LEU A 1 334 ? 7.091 4.136 7.553 1.00 86.81 334 LEU A C 1
ATOM 2737 O O . LEU A 1 334 ? 6.109 4.262 8.277 1.00 86.81 334 LEU A O 1
ATOM 2741 N N . ARG A 1 335 ? 8.168 3.434 7.928 1.00 80.62 335 ARG A N 1
ATOM 2742 C CA . ARG A 1 335 ? 8.275 2.791 9.246 1.00 80.62 335 ARG A CA 1
ATOM 2743 C C . ARG A 1 335 ? 8.367 3.800 10.382 1.00 80.62 335 ARG A C 1
ATOM 2745 O O . ARG A 1 335 ? 7.710 3.604 11.396 1.00 80.62 335 ARG A O 1
ATOM 2752 N N . LYS A 1 336 ? 9.163 4.864 10.231 1.00 79.06 336 LYS A N 1
ATOM 2753 C CA . LYS A 1 336 ? 9.261 5.923 11.250 1.00 79.06 336 LYS A CA 1
ATOM 2754 C C . LYS A 1 336 ? 7.934 6.647 11.468 1.00 79.06 336 LYS A C 1
ATOM 2756 O O . LYS A 1 336 ? 7.632 7.024 12.590 1.00 79.06 336 LYS A O 1
ATOM 2761 N N . LEU A 1 337 ? 7.135 6.784 10.413 1.00 76.88 337 LEU A N 1
ATOM 2762 C CA . LEU A 1 337 ? 5.780 7.329 10.484 1.00 76.88 337 LEU A CA 1
ATOM 2763 C C . LEU A 1 337 ? 4.733 6.314 10.979 1.00 76.88 337 LEU A C 1
ATOM 2765 O O . LEU A 1 337 ? 3.564 6.664 11.081 1.00 76.88 337 LEU A O 1
ATOM 2769 N N . GLY A 1 338 ? 5.112 5.056 11.234 1.00 73.88 338 GLY A N 1
ATOM 2770 C CA . GLY A 1 338 ? 4.178 3.991 11.608 1.00 73.88 338 GLY A CA 1
ATOM 2771 C C . GLY A 1 338 ? 3.223 3.562 10.487 1.00 73.88 338 GLY A C 1
ATOM 2772 O O . GLY A 1 338 ? 2.304 2.797 10.734 1.00 73.88 338 GLY A O 1
ATOM 2773 N N . LEU A 1 339 ? 3.424 4.003 9.244 1.00 80.44 339 LEU A N 1
ATOM 2774 C CA . LEU A 1 339 ? 2.495 3.746 8.135 1.00 80.44 339 LEU A CA 1
ATOM 2775 C C . LEU A 1 339 ? 2.615 2.337 7.541 1.00 80.44 339 LEU A C 1
ATOM 2777 O O . LEU A 1 339 ? 1.752 1.927 6.771 1.00 80.44 339 LEU A O 1
ATOM 2781 N N . ILE A 1 340 ? 3.686 1.610 7.869 1.00 80.19 340 ILE A N 1
ATOM 2782 C CA . ILE A 1 340 ? 3.856 0.200 7.509 1.00 80.19 340 ILE A CA 1
ATOM 2783 C C . ILE A 1 340 ? 4.368 -0.602 8.705 1.00 80.19 340 ILE A C 1
ATOM 2785 O O . ILE A 1 340 ? 5.197 -0.138 9.492 1.00 80.19 340 ILE A O 1
ATOM 2789 N N . THR A 1 341 ? 3.899 -1.837 8.799 1.00 75.00 341 THR A N 1
ATOM 2790 C CA . THR A 1 341 ? 4.190 -2.806 9.856 1.00 75.00 341 THR A CA 1
ATOM 2791 C C . THR A 1 341 ? 5.378 -3.701 9.511 1.00 75.00 341 THR A C 1
ATOM 2793 O O . THR A 1 341 ? 6.075 -4.172 10.413 1.00 75.00 341 THR A O 1
ATOM 2796 N N . THR A 1 342 ? 5.676 -3.912 8.218 1.00 74.81 342 THR A N 1
ATOM 2797 C CA . THR A 1 342 ? 6.744 -4.831 7.802 1.00 74.81 342 THR A CA 1
ATOM 2798 C C . THR A 1 342 ? 8.118 -4.407 8.363 1.00 74.81 342 THR A C 1
ATOM 2800 O O . THR A 1 342 ? 8.625 -3.324 8.046 1.00 74.81 342 THR A O 1
ATOM 2803 N N . PRO A 1 343 ? 8.803 -5.271 9.144 1.00 73.19 343 PRO A N 1
ATOM 2804 C CA . PRO A 1 343 ? 10.154 -4.999 9.629 1.00 73.19 343 PRO A CA 1
ATOM 2805 C C . PRO A 1 343 ? 11.165 -4.847 8.484 1.00 73.19 343 PRO A C 1
ATOM 2807 O O . PRO A 1 343 ? 11.135 -5.613 7.521 1.00 73.19 343 PRO A O 1
ATOM 2810 N N . ILE A 1 344 ? 12.142 -3.938 8.610 1.00 72.81 344 ILE A N 1
ATOM 2811 C CA . ILE A 1 344 ? 13.126 -3.674 7.538 1.00 72.81 344 ILE A CA 1
ATOM 2812 C C . ILE A 1 344 ? 13.942 -4.916 7.158 1.00 72.81 344 ILE A C 1
ATOM 2814 O O . ILE A 1 344 ? 14.228 -5.124 5.985 1.00 72.81 344 ILE A O 1
ATOM 2818 N N . MET A 1 345 ? 14.259 -5.784 8.127 1.00 74.31 345 MET A N 1
ATOM 2819 C CA . MET A 1 345 ? 14.961 -7.047 7.869 1.00 74.31 345 MET A CA 1
ATOM 2820 C C . MET A 1 345 ? 14.144 -7.985 6.971 1.00 74.31 345 MET A C 1
ATOM 2822 O O . MET A 1 345 ? 14.711 -8.670 6.122 1.00 74.31 345 MET A O 1
ATOM 2826 N N . ILE A 1 346 ? 12.817 -7.994 7.135 1.00 74.81 346 ILE A N 1
ATOM 2827 C CA . ILE A 1 346 ? 11.899 -8.774 6.300 1.00 74.81 346 ILE A CA 1
ATOM 2828 C C . ILE A 1 346 ? 11.746 -8.098 4.936 1.00 74.81 346 ILE A C 1
ATOM 2830 O O . ILE A 1 346 ? 11.850 -8.773 3.917 1.00 74.81 346 ILE A O 1
ATOM 2834 N N . ALA A 1 347 ? 11.594 -6.772 4.904 1.00 73.06 347 ALA A N 1
ATOM 2835 C CA . ALA A 1 347 ? 11.476 -5.994 3.672 1.00 73.06 347 ALA A CA 1
ATOM 2836 C C . ALA A 1 347 ? 12.699 -6.141 2.746 1.00 73.06 347 ALA A C 1
ATOM 2838 O O . ALA A 1 347 ? 12.551 -6.218 1.530 1.00 73.06 347 ALA A O 1
ATOM 2839 N N . ILE A 1 348 ? 13.909 -6.225 3.315 1.00 71.94 348 ILE A N 1
ATOM 2840 C CA . ILE A 1 348 ? 15.151 -6.455 2.559 1.00 71.94 348 ILE A CA 1
ATOM 2841 C C . ILE A 1 348 ? 15.188 -7.869 1.958 1.00 71.94 348 ILE A C 1
ATOM 2843 O O . ILE A 1 348 ? 15.687 -8.043 0.848 1.00 71.94 348 ILE A O 1
ATOM 2847 N N . LYS A 1 349 ? 14.673 -8.876 2.677 1.00 77.62 349 LYS A N 1
ATOM 2848 C CA . LYS A 1 349 ? 14.678 -10.280 2.234 1.00 77.62 349 LYS A CA 1
ATOM 2849 C C . LYS A 1 349 ? 13.553 -10.600 1.250 1.00 77.62 349 LYS A C 1
ATOM 2851 O O . LYS A 1 349 ? 13.756 -11.394 0.338 1.00 77.62 349 LYS A O 1
ATOM 2856 N N . ASN A 1 350 ? 12.375 -10.005 1.427 1.00 81.62 350 ASN A N 1
ATOM 2857 C CA . ASN A 1 350 ? 11.197 -10.263 0.608 1.00 81.62 350 ASN A CA 1
ATOM 2858 C C . ASN A 1 350 ? 10.566 -8.951 0.134 1.00 81.62 350 ASN A C 1
ATOM 2860 O O . ASN A 1 350 ? 9.701 -8.370 0.793 1.00 81.62 350 ASN A O 1
ATOM 2864 N N . TYR A 1 351 ? 10.985 -8.532 -1.060 1.00 84.38 351 TYR A N 1
ATOM 2865 C CA . TYR A 1 351 ? 10.474 -7.338 -1.720 1.00 84.38 351 TYR A CA 1
ATOM 2866 C C . TYR A 1 351 ? 8.954 -7.372 -1.907 1.00 84.38 351 TYR A C 1
ATOM 2868 O O . TYR A 1 351 ? 8.285 -6.376 -1.662 1.00 84.38 351 TYR A O 1
ATOM 2876 N N . ASN A 1 352 ? 8.392 -8.520 -2.294 1.00 85.81 352 ASN A N 1
ATOM 2877 C CA . ASN A 1 352 ? 6.974 -8.620 -2.635 1.00 85.81 352 ASN A CA 1
ATOM 2878 C C . ASN A 1 352 ? 6.067 -8.373 -1.424 1.00 85.81 352 ASN A C 1
ATOM 2880 O O . ASN A 1 352 ? 5.016 -7.754 -1.574 1.00 85.81 352 ASN A O 1
ATOM 2884 N N . LYS A 1 353 ? 6.489 -8.794 -0.223 1.00 83.62 353 LYS A N 1
ATOM 2885 C CA . LYS A 1 353 ? 5.719 -8.561 1.006 1.00 83.62 353 LYS A CA 1
ATOM 2886 C C . LYS A 1 353 ? 5.593 -7.065 1.310 1.00 83.62 353 LYS A C 1
ATOM 2888 O O . LYS A 1 353 ? 4.480 -6.562 1.415 1.00 83.62 353 LYS A O 1
ATOM 2893 N N . VAL A 1 354 ? 6.721 -6.350 1.372 1.00 87.31 354 VAL A N 1
ATOM 2894 C CA . VAL A 1 354 ? 6.716 -4.899 1.637 1.00 87.31 354 VAL A CA 1
ATOM 2895 C C . VAL A 1 354 ? 6.097 -4.113 0.482 1.00 87.31 354 VAL A C 1
ATOM 2897 O O . VAL A 1 354 ? 5.405 -3.125 0.702 1.00 87.31 354 VAL A O 1
ATOM 2900 N N . ARG A 1 355 ? 6.291 -4.574 -0.757 1.00 90.31 355 ARG A N 1
ATOM 2901 C CA . ARG A 1 355 ? 5.686 -3.975 -1.944 1.00 90.31 355 ARG A CA 1
ATOM 2902 C C . ARG A 1 355 ? 4.170 -3.938 -1.823 1.00 90.31 355 ARG A C 1
ATOM 2904 O O . ARG A 1 355 ? 3.597 -2.884 -2.062 1.00 90.31 355 ARG A O 1
ATOM 2911 N N . ASN A 1 356 ? 3.530 -5.048 -1.463 1.00 88.00 356 ASN A N 1
ATOM 2912 C CA . ASN A 1 356 ? 2.071 -5.115 -1.377 1.00 88.00 356 ASN A CA 1
ATOM 2913 C C . ASN A 1 356 ? 1.513 -4.123 -0.351 1.00 88.00 356 ASN A C 1
ATOM 2915 O O . ASN A 1 356 ? 0.606 -3.366 -0.685 1.00 88.00 356 ASN A O 1
ATOM 2919 N N . GLU A 1 357 ? 2.113 -4.066 0.839 1.00 85.81 357 GLU A N 1
ATOM 2920 C CA . GLU A 1 357 ? 1.730 -3.120 1.894 1.00 85.81 357 GLU A CA 1
ATOM 2921 C C . GLU A 1 357 ? 1.875 -1.661 1.424 1.00 85.81 357 GLU A C 1
ATOM 2923 O O . GLU A 1 357 ? 0.934 -0.873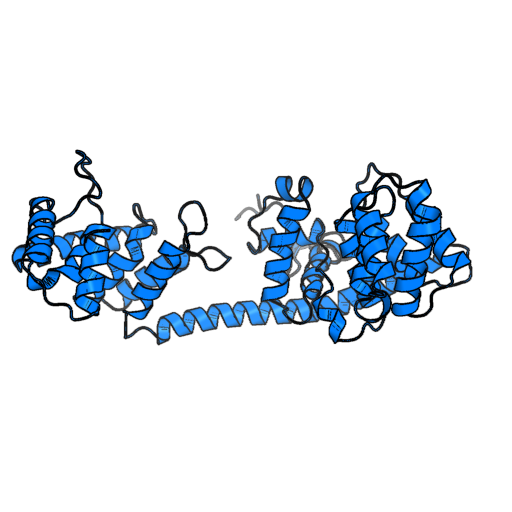 1.509 1.00 85.81 357 GLU A O 1
ATOM 2928 N N . VAL A 1 358 ? 3.014 -1.318 0.810 1.00 91.50 358 VAL A N 1
ATOM 2929 C CA . VAL A 1 358 ? 3.253 0.032 0.274 1.00 91.50 358 VAL A CA 1
ATOM 2930 C C . VAL A 1 358 ? 2.304 0.366 -0.881 1.00 91.50 358 VAL A C 1
ATOM 2932 O O . VAL A 1 358 ? 1.849 1.503 -0.972 1.00 91.50 358 VAL A O 1
ATOM 2935 N N . GLN A 1 359 ? 1.972 -0.586 -1.761 1.00 92.06 359 GLN A N 1
ATOM 2936 C CA . GLN A 1 359 ? 1.008 -0.343 -2.842 1.00 92.06 359 GLN A CA 1
ATOM 2937 C C . GLN A 1 359 ? -0.408 -0.109 -2.313 1.00 92.06 359 GLN A C 1
ATOM 2939 O O . GLN A 1 359 ? -1.136 0.691 -2.899 1.00 92.06 359 GLN A O 1
ATOM 2944 N N . MET A 1 360 ? -0.818 -0.804 -1.249 1.00 86.25 360 MET A N 1
ATOM 2945 C CA . MET A 1 360 ? -2.126 -0.587 -0.627 1.00 86.25 360 MET A CA 1
ATOM 2946 C C . MET A 1 360 ? -2.208 0.820 -0.042 1.00 86.25 360 MET A C 1
ATOM 2948 O O . MET A 1 360 ? -3.089 1.580 -0.435 1.00 86.25 360 MET A O 1
ATOM 2952 N N . LEU A 1 361 ? -1.213 1.206 0.761 1.00 88.62 361 LEU A N 1
ATOM 2953 C CA . LEU A 1 361 ? -1.102 2.558 1.308 1.00 88.62 361 LEU A CA 1
ATOM 2954 C C . LEU A 1 361 ? -1.064 3.629 0.203 1.00 88.62 361 LEU A C 1
ATOM 2956 O O . LEU A 1 361 ? -1.732 4.657 0.283 1.00 88.62 361 LEU A O 1
ATOM 2960 N N . ALA A 1 362 ? -0.304 3.386 -0.867 1.00 91.75 362 ALA A N 1
ATOM 2961 C CA . ALA A 1 362 ? -0.205 4.298 -2.001 1.00 91.75 362 ALA A CA 1
ATOM 2962 C C . ALA A 1 362 ? -1.548 4.498 -2.714 1.00 91.75 362 ALA A C 1
ATOM 2964 O O . ALA A 1 362 ? -1.879 5.619 -3.091 1.00 91.75 362 ALA A O 1
ATOM 2965 N N . LYS A 1 363 ? -2.321 3.424 -2.904 1.00 89.25 363 LYS A N 1
ATOM 2966 C CA . LYS A 1 363 ? -3.651 3.479 -3.526 1.00 89.25 363 LYS A CA 1
ATOM 2967 C C . LYS A 1 363 ? -4.693 4.111 -2.615 1.00 89.25 363 LYS A C 1
ATOM 2969 O O . LYS A 1 363 ? -5.605 4.748 -3.125 1.00 89.25 363 LYS A O 1
ATOM 2974 N N . GLU A 1 364 ? -4.553 3.948 -1.306 1.00 85.88 364 GLU A N 1
ATOM 2975 C CA . GLU A 1 364 ? -5.411 4.596 -0.320 1.00 85.88 364 GLU A CA 1
ATOM 2976 C C . GLU A 1 364 ? -5.201 6.117 -0.313 1.00 85.88 364 GLU A C 1
ATOM 2978 O O . GLU A 1 364 ? -6.160 6.876 -0.427 1.00 85.88 364 GLU A O 1
ATOM 2983 N N . LEU A 1 365 ? -3.944 6.570 -0.242 1.00 86.69 365 LEU A N 1
ATOM 2984 C CA . LEU A 1 365 ? -3.605 7.997 -0.188 1.00 86.69 365 LEU A CA 1
ATOM 2985 C C . LEU A 1 365 ? -3.695 8.687 -1.558 1.00 86.69 365 LEU A C 1
ATOM 2987 O O . LEU A 1 365 ? -4.067 9.856 -1.645 1.00 86.69 365 LEU A O 1
ATOM 2991 N N . PHE A 1 366 ? -3.358 7.975 -2.638 1.00 90.25 366 PHE A N 1
ATOM 2992 C CA . PHE A 1 366 ? -3.331 8.500 -4.006 1.00 90.25 366 PHE A CA 1
ATOM 2993 C C . PHE A 1 366 ? -3.984 7.535 -5.010 1.00 90.25 366 PHE A C 1
ATOM 2995 O O . PHE A 1 366 ? -3.296 6.998 -5.885 1.00 90.25 366 PHE A O 1
ATOM 3002 N N . PRO A 1 367 ? -5.322 7.373 -4.987 1.00 87.06 367 PRO A N 1
ATOM 3003 C CA . PRO A 1 367 ? -6.032 6.440 -5.872 1.00 87.06 367 PRO A CA 1
ATOM 3004 C C . PRO A 1 367 ? -5.746 6.655 -7.364 1.00 87.06 367 PRO A C 1
ATOM 3006 O O . PRO A 1 367 ? -5.727 5.718 -8.162 1.00 87.06 367 PRO A O 1
ATOM 3009 N N . ASN A 1 368 ? -5.511 7.912 -7.752 1.00 89.00 368 ASN A N 1
ATOM 3010 C CA . ASN A 1 368 ? -5.268 8.298 -9.139 1.00 89.00 368 ASN A CA 1
ATOM 3011 C C . ASN A 1 368 ? -3.790 8.265 -9.550 1.00 89.00 368 ASN A C 1
ATOM 3013 O O . ASN A 1 368 ? -3.499 8.263 -10.743 1.00 89.00 368 ASN A O 1
ATOM 3017 N N . SER A 1 369 ? -2.865 8.263 -8.591 1.00 91.25 369 SER A N 1
ATOM 3018 C CA . SER A 1 369 ? -1.426 8.388 -8.849 1.00 91.25 369 SER A CA 1
ATOM 3019 C C . SER A 1 369 ? -0.605 7.752 -7.716 1.00 91.25 369 SER A C 1
ATOM 3021 O O . SER A 1 369 ? 0.054 8.481 -6.967 1.00 91.25 369 SER A O 1
ATOM 3023 N N . PRO A 1 370 ? -0.633 6.412 -7.564 1.00 92.12 370 PRO A N 1
ATOM 3024 C CA . PRO A 1 370 ? -0.041 5.726 -6.409 1.00 92.12 370 PRO A CA 1
ATOM 3025 C C . PRO A 1 370 ? 1.454 6.021 -6.224 1.00 92.12 370 PRO A C 1
ATOM 3027 O O . PRO A 1 370 ? 1.953 6.147 -5.107 1.00 92.12 370 PRO A O 1
ATOM 3030 N N . PHE A 1 371 ? 2.183 6.208 -7.324 1.00 93.31 371 PHE A N 1
ATOM 3031 C CA . PHE A 1 371 ? 3.612 6.517 -7.305 1.00 93.31 371 PHE A CA 1
ATOM 3032 C C . PHE A 1 371 ? 3.990 7.813 -6.579 1.00 93.31 371 PHE A C 1
ATOM 3034 O O . PHE A 1 371 ? 5.157 7.969 -6.225 1.00 93.31 371 PHE A O 1
ATOM 3041 N N . LYS A 1 372 ? 3.051 8.736 -6.322 1.00 94.19 372 LYS A N 1
ATOM 3042 C CA . LYS A 1 372 ? 3.345 9.972 -5.580 1.00 94.19 372 LYS A CA 1
ATOM 3043 C C . LYS A 1 372 ? 3.882 9.705 -4.180 1.00 94.19 372 LYS A C 1
ATOM 3045 O O . LYS A 1 372 ? 4.729 10.461 -3.715 1.00 94.19 372 LYS A O 1
ATOM 3050 N N . LEU A 1 373 ? 3.475 8.600 -3.549 1.00 94.38 373 LEU A N 1
ATOM 3051 C CA . LEU A 1 373 ? 3.988 8.203 -2.236 1.00 94.38 373 LEU A CA 1
ATOM 3052 C C . LEU A 1 373 ? 5.526 8.085 -2.221 1.00 94.38 373 LEU A C 1
ATOM 3054 O O . LEU A 1 373 ? 6.159 8.344 -1.198 1.00 94.38 373 LEU A O 1
ATOM 3058 N N . TYR A 1 374 ? 6.143 7.777 -3.367 1.00 94.19 374 TYR A N 1
ATOM 3059 C CA . TYR A 1 374 ? 7.595 7.691 -3.499 1.00 94.19 374 TYR A CA 1
ATOM 3060 C C . TYR A 1 374 ? 8.325 9.021 -3.248 1.00 94.19 374 TYR A C 1
ATOM 3062 O O . TYR A 1 374 ? 9.521 8.999 -2.952 1.00 94.19 374 TYR A O 1
ATOM 3070 N N . ALA A 1 375 ? 7.630 10.166 -3.271 1.00 92.31 375 ALA A N 1
ATOM 3071 C CA . ALA A 1 375 ? 8.210 11.471 -2.943 1.00 92.31 375 ALA A CA 1
ATOM 3072 C C . ALA A 1 375 ? 8.821 11.507 -1.535 1.00 92.31 375 ALA A C 1
ATOM 3074 O O . ALA A 1 375 ? 9.842 12.157 -1.322 1.00 92.31 375 ALA A O 1
ATOM 3075 N N . LEU A 1 376 ? 8.290 10.723 -0.590 1.00 90.94 376 LEU A N 1
ATOM 3076 C CA . LEU A 1 376 ? 8.866 10.591 0.752 1.00 90.94 376 LEU A CA 1
ATOM 3077 C C . LEU A 1 376 ? 10.304 10.042 0.738 1.00 90.94 376 LEU A C 1
ATOM 3079 O O . LEU A 1 376 ? 11.084 10.333 1.643 1.00 90.94 376 LEU A O 1
ATOM 3083 N N . SER A 1 377 ? 10.704 9.310 -0.310 1.00 89.62 377 SER A N 1
ATOM 3084 C CA . SER A 1 377 ? 12.090 8.849 -0.480 1.00 89.62 377 SER A CA 1
ATOM 3085 C C . SER A 1 377 ? 13.093 9.998 -0.659 1.00 89.62 377 SER A C 1
ATOM 3087 O O . SER A 1 377 ? 14.298 9.789 -0.475 1.00 89.62 377 SER A O 1
ATOM 3089 N N . MET A 1 378 ? 12.623 11.209 -0.984 1.00 84.62 378 MET A N 1
ATOM 3090 C CA . MET A 1 378 ? 13.456 12.408 -1.062 1.00 84.62 378 MET A CA 1
ATOM 3091 C C . MET A 1 378 ? 13.944 12.856 0.315 1.00 84.62 378 MET A C 1
ATOM 3093 O O . MET A 1 378 ? 15.067 13.353 0.396 1.00 84.62 378 MET A O 1
ATOM 3097 N N . ILE A 1 379 ? 13.169 12.623 1.387 1.00 82.50 379 ILE A N 1
ATOM 3098 C CA . ILE A 1 379 ? 13.513 13.045 2.758 1.00 82.50 379 ILE A CA 1
ATOM 3099 C C . ILE A 1 379 ? 14.919 12.535 3.145 1.00 82.50 379 ILE A C 1
ATOM 3101 O O . ILE A 1 379 ? 15.820 13.352 3.373 1.00 82.50 379 ILE A O 1
ATOM 3105 N N . PRO A 1 380 ? 15.202 11.214 3.087 1.00 81.69 380 PRO A N 1
ATOM 3106 C CA . PRO A 1 380 ? 16.540 10.700 3.357 1.00 81.69 380 PRO A CA 1
ATOM 3107 C C . PRO A 1 380 ? 17.608 11.169 2.369 1.00 81.69 380 PRO A C 1
ATOM 3109 O O . PRO A 1 380 ? 18.757 11.369 2.764 1.00 81.69 380 PRO A O 1
ATOM 3112 N N . ARG A 1 381 ? 17.256 11.315 1.086 1.00 77.88 381 ARG A N 1
ATOM 3113 C CA . ARG A 1 381 ? 18.218 11.603 0.011 1.00 77.88 381 ARG A CA 1
ATOM 3114 C C . ARG A 1 381 ? 18.750 13.026 0.060 1.00 77.88 381 ARG A C 1
ATOM 3116 O O . ARG A 1 381 ? 19.953 13.220 -0.063 1.00 77.88 381 ARG A O 1
ATOM 3123 N N . ARG A 1 382 ? 17.865 14.002 0.237 1.00 75.25 382 ARG A N 1
ATOM 3124 C CA . ARG A 1 382 ? 18.202 15.425 0.135 1.00 75.25 382 ARG A CA 1
ATOM 3125 C C . ARG A 1 382 ? 18.502 16.050 1.488 1.00 75.25 382 ARG A C 1
ATOM 3127 O O . ARG A 1 382 ? 19.432 16.843 1.592 1.00 75.25 382 ARG A O 1
ATOM 3134 N N . TRP A 1 383 ? 17.753 15.671 2.518 1.00 73.50 383 TRP A N 1
ATOM 3135 C CA . TRP A 1 383 ? 17.846 16.329 3.818 1.00 73.50 383 TRP A CA 1
ATOM 3136 C C . TRP A 1 383 ? 18.649 15.522 4.838 1.00 73.50 383 TRP A C 1
ATOM 3138 O O . TRP A 1 383 ? 19.380 16.106 5.626 1.00 73.50 383 TRP A O 1
ATOM 3148 N N . CYS A 1 384 ? 18.607 14.188 4.814 1.00 74.94 384 CYS A N 1
ATOM 3149 C CA . CYS A 1 384 ? 19.356 13.401 5.805 1.00 74.94 384 CYS A CA 1
ATOM 3150 C C . CYS A 1 384 ? 20.795 13.080 5.384 1.00 74.94 384 CYS A C 1
ATOM 3152 O O . CYS A 1 384 ? 21.689 13.108 6.222 1.00 74.94 384 CYS A O 1
ATOM 3154 N N . ARG A 1 385 ? 21.022 12.756 4.103 1.00 71.00 385 ARG A N 1
ATOM 3155 C CA . ARG A 1 385 ? 22.357 12.442 3.548 1.00 71.00 385 ARG A CA 1
ATOM 3156 C C . ARG A 1 385 ? 22.826 13.415 2.464 1.00 71.00 385 ARG A C 1
ATOM 3158 O O . ARG A 1 385 ? 23.860 13.176 1.847 1.00 71.00 385 ARG A O 1
ATOM 3165 N N . GLY A 1 386 ? 22.034 14.443 2.175 1.00 62.84 386 GLY A N 1
ATOM 3166 C CA . GLY A 1 386 ? 22.329 15.390 1.107 1.00 62.84 386 GLY A CA 1
ATOM 3167 C C . GLY A 1 386 ? 23.274 16.519 1.537 1.00 62.84 386 GLY A C 1
ATOM 3168 O O . GLY A 1 386 ? 23.716 16.562 2.686 1.00 62.84 386 GLY A O 1
ATOM 3169 N N . PRO A 1 387 ? 23.568 17.461 0.622 1.00 58.78 387 PRO A N 1
ATOM 3170 C CA . PRO A 1 387 ? 24.518 18.557 0.846 1.00 58.78 387 PRO A CA 1
ATOM 3171 C C . PRO A 1 387 ? 24.049 19.568 1.905 1.00 58.78 387 PRO A C 1
ATOM 3173 O O . PRO A 1 387 ? 24.855 20.298 2.478 1.00 58.78 387 PRO A O 1
ATOM 3176 N N . THR A 1 388 ? 22.749 19.603 2.201 1.00 61.19 388 THR A N 1
ATOM 3177 C CA . THR A 1 388 ? 22.158 20.359 3.311 1.00 61.19 388 THR A CA 1
ATOM 3178 C C . THR A 1 388 ? 21.670 19.387 4.388 1.00 61.19 388 THR A C 1
ATOM 3180 O O . THR A 1 388 ? 20.460 19.160 4.481 1.00 61.19 388 THR A O 1
ATOM 3183 N N . PRO A 1 389 ? 22.576 18.775 5.177 1.00 63.38 389 PRO A N 1
ATOM 3184 C CA . PRO A 1 389 ? 22.188 17.791 6.175 1.00 63.38 389 PRO A CA 1
ATOM 3185 C C . PRO A 1 389 ? 21.285 18.424 7.235 1.00 63.38 389 PRO A C 1
ATOM 3187 O O . PRO A 1 389 ? 21.455 19.586 7.611 1.00 63.38 389 PRO A O 1
ATOM 3190 N N . CYS A 1 390 ? 20.338 17.630 7.726 1.00 69.25 390 CYS A N 1
ATOM 3191 C CA . CYS A 1 390 ? 19.347 18.030 8.719 1.00 69.25 390 CYS A CA 1
ATOM 3192 C C . CYS A 1 390 ? 19.930 18.428 10.069 1.00 69.25 390 CYS A C 1
ATOM 3194 O O . CYS A 1 390 ? 19.216 19.012 10.872 1.00 69.25 390 CYS A O 1
ATOM 3196 N N . VAL A 1 391 ? 21.198 18.111 10.311 1.00 67.50 391 VAL A N 1
ATOM 3197 C CA . VAL A 1 391 ? 21.933 18.499 11.505 1.00 67.50 391 VAL A CA 1
ATOM 3198 C C . VAL A 1 391 ? 23.133 19.310 11.048 1.00 67.50 391 VAL A C 1
ATOM 3200 O O . VAL A 1 391 ? 24.027 18.783 10.384 1.00 67.50 391 VAL A O 1
ATOM 3203 N N . LYS A 1 392 ? 23.140 20.601 11.385 1.00 70.81 392 LYS A N 1
ATOM 3204 C CA . LYS A 1 392 ? 24.281 21.489 11.146 1.00 70.81 392 LYS A CA 1
ATOM 3205 C C . LYS A 1 392 ? 24.872 21.947 12.478 1.00 70.81 392 LYS A C 1
ATOM 3207 O O . LYS A 1 392 ? 24.123 22.484 13.295 1.00 70.81 392 LYS A O 1
ATOM 3212 N N . PRO A 1 393 ? 26.187 21.787 12.702 1.00 66.31 393 PRO A N 1
ATOM 3213 C CA . PRO A 1 393 ? 26.831 22.383 13.861 1.00 66.31 393 PRO A CA 1
ATOM 3214 C C . PRO A 1 393 ? 26.731 23.912 13.786 1.00 66.31 393 PRO A C 1
ATOM 3216 O O . PRO A 1 393 ? 26.949 24.515 12.735 1.00 66.31 393 PRO A O 1
ATOM 3219 N N . SER A 1 394 ? 26.396 24.541 14.906 1.00 77.19 394 SER A N 1
ATOM 3220 C CA . SER A 1 394 ? 26.353 25.986 15.106 1.00 77.19 394 SER A CA 1
ATOM 3221 C C . SER A 1 394 ? 27.082 26.348 16.403 1.00 77.19 394 SER A C 1
ATOM 3223 O O . SER A 1 394 ? 27.299 25.506 17.273 1.00 77.19 394 SER A O 1
ATOM 3225 N N . ARG A 1 395 ? 27.435 27.629 16.577 1.00 69.31 395 ARG A N 1
ATOM 3226 C CA . ARG A 1 395 ? 28.080 28.115 17.813 1.00 69.31 395 ARG A CA 1
ATOM 3227 C C . ARG A 1 395 ? 27.219 27.925 19.075 1.00 69.31 395 ARG A C 1
ATOM 3229 O O . ARG A 1 395 ? 27.751 28.040 20.170 1.00 69.31 395 ARG A O 1
ATOM 3236 N N . LYS A 1 396 ? 25.914 27.656 18.930 1.00 70.25 396 LYS A N 1
ATOM 3237 C CA . LYS A 1 396 ? 24.954 27.443 20.028 1.00 70.25 396 LYS A CA 1
ATOM 3238 C C . LYS A 1 396 ? 24.490 25.980 20.161 1.00 70.25 396 LYS A C 1
ATOM 3240 O O . LYS A 1 396 ? 23.544 25.723 20.893 1.00 70.25 396 LYS A O 1
ATOM 3245 N N . GLY A 1 397 ? 25.107 25.036 19.443 1.00 75.81 397 GLY A N 1
ATOM 3246 C CA . GLY A 1 397 ? 24.705 23.623 19.420 1.00 75.81 397 GLY A CA 1
ATOM 3247 C C . GLY A 1 397 ? 24.386 23.140 18.007 1.00 75.81 397 GLY A C 1
ATOM 3248 O O . GLY A 1 397 ? 25.056 23.527 17.055 1.00 75.81 397 GLY A O 1
ATOM 3249 N N . TYR A 1 398 ? 23.359 22.310 17.836 1.00 70.19 398 TYR A N 1
ATOM 3250 C CA . TYR A 1 398 ? 22.959 21.796 16.523 1.00 70.19 398 TYR A CA 1
ATOM 3251 C C . TYR A 1 398 ? 21.702 22.496 16.005 1.00 70.19 398 TYR A C 1
ATOM 3253 O O . TYR A 1 398 ? 20.691 22.561 16.697 1.00 70.19 398 TYR A O 1
ATOM 3261 N N . ASN A 1 399 ? 21.745 22.976 14.762 1.00 71.12 399 ASN A N 1
ATOM 3262 C CA . ASN A 1 399 ? 20.549 23.408 14.047 1.00 71.12 399 ASN A CA 1
ATOM 3263 C C . ASN A 1 399 ? 19.903 22.183 13.399 1.00 71.12 399 ASN A C 1
ATOM 3265 O O . ASN A 1 399 ? 20.521 21.543 12.541 1.00 71.12 399 ASN A O 1
ATOM 3269 N N . LEU A 1 400 ? 18.674 21.880 13.819 1.00 74.44 400 LEU A N 1
ATOM 3270 C CA . LEU A 1 400 ? 17.884 20.754 13.331 1.00 74.44 400 LEU A CA 1
ATOM 3271 C C . LEU A 1 400 ? 16.896 21.216 12.253 1.00 74.44 400 LEU A C 1
ATOM 3273 O O . LEU A 1 400 ? 16.261 22.262 12.379 1.00 74.44 400 LEU A O 1
ATOM 3277 N N . CYS A 1 401 ? 16.759 20.438 11.183 1.00 68.88 401 CYS A N 1
ATOM 3278 C CA . CYS A 1 401 ? 15.721 20.653 10.177 1.00 68.88 401 CYS A CA 1
ATOM 3279 C C . CYS A 1 401 ? 14.345 20.163 10.690 1.00 68.88 401 CYS A C 1
ATOM 3281 O O . CYS A 1 401 ? 14.295 19.280 11.549 1.00 68.88 401 CYS A O 1
ATOM 3283 N N . PRO A 1 402 ? 13.227 20.605 10.083 1.00 67.75 402 PRO A N 1
ATOM 3284 C CA . PRO A 1 402 ? 11.883 20.119 10.429 1.00 67.75 402 PRO A CA 1
ATOM 3285 C C . PRO A 1 402 ? 11.667 18.603 10.256 1.00 67.75 402 PRO A C 1
ATOM 3287 O O . PRO A 1 402 ? 10.765 18.034 10.857 1.00 67.75 402 PRO A O 1
ATOM 3290 N N . PHE A 1 403 ? 12.488 17.936 9.439 1.00 70.19 403 PHE A N 1
ATOM 3291 C CA . PHE A 1 403 ? 12.416 16.493 9.174 1.00 70.19 403 PHE A CA 1
ATOM 3292 C C . PHE A 1 403 ? 13.427 15.664 9.981 1.00 70.19 403 PHE A C 1
ATOM 3294 O O . PHE A 1 403 ? 13.651 14.496 9.656 1.00 70.19 403 PHE A O 1
ATOM 3301 N N . HIS A 1 404 ? 14.061 16.251 11.002 1.00 72.12 404 HIS A N 1
ATOM 3302 C CA . HIS A 1 404 ? 15.123 15.610 11.780 1.00 72.12 404 HIS A CA 1
ATOM 3303 C C . HIS A 1 404 ? 14.706 14.230 12.308 1.00 72.12 404 HIS A C 1
ATOM 3305 O O . HIS A 1 404 ? 15.405 13.239 12.085 1.00 72.12 404 HIS A O 1
ATOM 3311 N N . ASP A 1 405 ? 13.518 14.137 12.903 1.00 69.81 405 ASP A N 1
ATOM 3312 C CA . ASP A 1 405 ? 13.041 12.907 13.543 1.00 69.81 405 ASP A CA 1
ATOM 3313 C C . ASP A 1 405 ? 12.741 11.794 12.530 1.00 69.81 405 ASP A C 1
ATOM 3315 O O . ASP A 1 405 ? 12.799 10.601 12.846 1.00 69.81 405 ASP A O 1
ATOM 3319 N N . LEU A 1 406 ? 12.526 12.165 11.266 1.00 72.69 406 LEU A N 1
ATOM 3320 C CA . LEU A 1 406 ? 12.321 11.238 10.156 1.00 72.69 406 LEU A CA 1
ATOM 3321 C C . LEU A 1 406 ? 13.640 10.726 9.565 1.00 72.69 406 LEU A C 1
ATOM 3323 O O . LEU A 1 406 ? 13.639 9.752 8.813 1.00 72.69 406 LEU A O 1
ATOM 3327 N N . CYS A 1 407 ? 14.792 11.302 9.918 1.00 73.00 407 CYS A N 1
ATOM 3328 C CA . CYS A 1 407 ? 16.056 10.899 9.317 1.00 73.00 407 CYS A CA 1
ATOM 3329 C C . CYS A 1 407 ? 16.531 9.515 9.800 1.00 73.00 407 CYS A C 1
ATOM 3331 O O . CYS A 1 407 ? 16.709 9.321 11.001 1.00 73.00 407 CYS A O 1
ATOM 3333 N N . PRO A 1 408 ? 16.802 8.536 8.909 1.00 62.59 408 PRO A N 1
ATOM 3334 C CA . PRO A 1 408 ? 17.050 7.140 9.307 1.00 62.59 408 PRO A CA 1
ATOM 3335 C C . PRO A 1 408 ? 18.341 6.892 10.105 1.00 62.59 408 PRO A C 1
ATOM 3337 O O . PRO A 1 408 ? 18.515 5.819 10.672 1.00 62.59 408 PRO A O 1
ATOM 3340 N N . TYR A 1 409 ? 19.260 7.859 10.103 1.00 62.22 409 TYR A N 1
ATOM 3341 C CA . TYR A 1 409 ? 20.624 7.735 10.635 1.00 62.22 409 TYR A CA 1
ATOM 3342 C C . TYR A 1 409 ? 20.772 8.246 12.059 1.00 62.22 409 TYR A C 1
ATOM 3344 O O . TYR A 1 409 ? 21.775 7.961 12.704 1.00 62.22 409 TYR A O 1
ATOM 3352 N N . PHE A 1 410 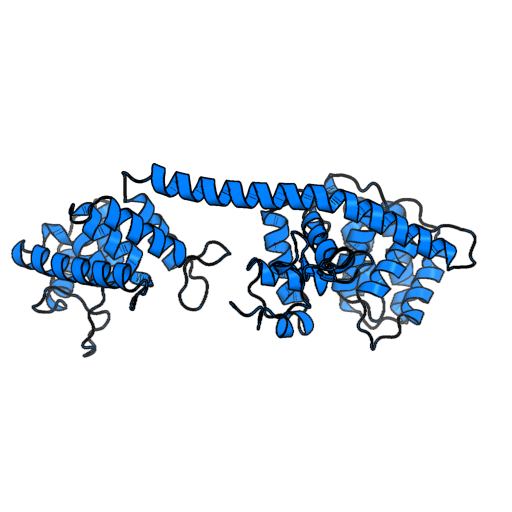? 19.766 8.964 12.550 1.00 59.38 410 PHE A N 1
ATOM 3353 C CA . PHE A 1 410 ? 19.734 9.444 13.917 1.00 59.38 410 PHE A CA 1
ATOM 3354 C C . PHE A 1 410 ? 18.975 8.417 14.756 1.00 59.38 410 PHE A C 1
ATOM 3356 O O . PHE A 1 410 ? 17.759 8.248 14.617 1.00 59.38 410 PHE A O 1
ATOM 3363 N N . LYS A 1 411 ? 19.728 7.667 15.570 1.00 45.22 411 LYS A N 1
ATOM 3364 C CA . LYS A 1 411 ? 19.177 6.890 16.680 1.00 45.22 411 LYS A CA 1
ATOM 3365 C C . LYS A 1 411 ? 18.870 7.883 17.793 1.00 45.22 411 LYS A C 1
ATOM 3367 O O . LYS A 1 411 ? 19.774 8.578 18.243 1.00 45.22 411 LYS A O 1
ATOM 3372 N N . GLY A 1 412 ? 17.606 7.974 18.184 1.00 40.19 412 GLY A N 1
ATOM 3373 C CA . GLY A 1 412 ? 17.158 8.806 19.296 1.00 40.19 412 GLY A CA 1
ATOM 3374 C C . GLY A 1 412 ? 17.530 8.204 20.646 1.00 40.19 412 GLY A C 1
ATOM 3375 O O . GLY A 1 412 ? 16.640 7.947 21.437 1.00 40.19 412 GLY A O 1
ATOM 3376 N N . ASP A 1 413 ? 18.821 7.991 20.892 1.00 36.34 413 ASP A N 1
ATOM 3377 C CA . ASP A 1 413 ? 19.341 7.763 22.236 1.00 36.34 413 ASP A CA 1
ATOM 3378 C C . ASP A 1 413 ? 20.367 8.865 22.521 1.00 36.34 413 ASP A C 1
ATOM 3380 O O . ASP A 1 413 ? 21.360 9.004 21.806 1.00 36.34 413 ASP A O 1
ATOM 3384 N N . SER A 1 414 ? 20.104 9.650 23.570 1.00 38.06 414 SER A N 1
ATOM 3385 C CA . SER A 1 414 ? 20.917 10.747 24.126 1.00 38.06 414 SER A CA 1
ATOM 3386 C C . SER A 1 414 ? 20.990 12.071 23.339 1.00 38.06 414 SER A C 1
ATOM 3388 O O . SER A 1 414 ? 22.039 12.488 22.861 1.00 38.06 414 SER A O 1
ATOM 3390 N N . ILE A 1 415 ? 19.895 12.837 23.348 1.00 34.88 415 ILE A N 1
ATOM 3391 C CA . ILE A 1 415 ? 20.034 14.262 23.688 1.00 34.88 415 ILE A CA 1
ATOM 3392 C C . ILE A 1 415 ? 19.618 14.349 25.150 1.00 34.88 415 ILE A C 1
ATOM 3394 O O . ILE A 1 415 ? 18.439 14.230 25.475 1.00 34.88 415 ILE A O 1
ATOM 3398 N N . GLY A 1 416 ? 20.622 14.404 26.023 1.00 29.55 416 GLY A N 1
ATOM 3399 C CA . GLY A 1 416 ? 20.432 14.521 27.457 1.00 29.55 416 GLY A CA 1
ATOM 3400 C C . GLY A 1 416 ? 19.570 15.733 27.772 1.00 29.55 416 GLY A C 1
ATOM 3401 O O . GLY A 1 416 ? 19.832 16.838 27.302 1.00 29.55 416 GLY A O 1
ATOM 3402 N N . VAL A 1 417 ? 18.539 15.492 28.572 1.00 29.83 417 VAL A N 1
ATOM 3403 C CA . VAL A 1 417 ? 17.974 16.521 29.430 1.00 29.83 417 VAL A CA 1
ATOM 3404 C C . VAL A 1 417 ? 19.089 16.897 30.403 1.00 29.83 417 VAL A C 1
ATOM 3406 O O . VAL A 1 417 ? 19.473 16.088 31.248 1.00 29.83 417 VAL A O 1
ATOM 3409 N N . SER A 1 418 ? 19.653 18.081 30.211 1.00 29.66 418 SER A N 1
ATOM 3410 C CA . SER A 1 418 ? 20.438 18.808 31.207 1.00 29.66 418 SER A CA 1
ATOM 3411 C C . SER A 1 418 ? 19.716 20.105 31.497 1.00 29.66 418 SER A C 1
ATOM 3413 O O . SER A 1 418 ? 19.427 20.800 30.492 1.00 29.66 418 SER A O 1
#

Mean predicted aligned error: 13.82 Å

Foldseek 3Di:
DLLVVLQVCVVVVNDCDPVNVVSLVVQVVQADPLLFHDPDPDPDPDGDLQVSLSCCVRCVVPDDPVSSVSSLVVLLVQLVVCLVVLHHPCLLRLLSSLLSCLVVVNDDPVSSLSSVVSNQVQAALVRAHDDVDGDPVSSVSNVVSVVSNPPVPVVVVVVVVVVVVVLVVVLVVLVVLLVVVLVVLVVQLVVLVVVDPDPDSDLLLSLLVVLLVQQADPPDDCVVVSVLVVVLCVVQVADDLLSCLLSLLVSCQPPQLVVFPLVVLNVVLVVCNVVSVSVVPSLVSQLSSQSRHHPRDNLSSLSSLVSCVSSDVDDQVCQLVRAARDGPLLVLLCVLVSQDDDDVVRCVVDVVVVSVSLRVSLCVSPVSHSNSSNSSSVCQVPACPHPPHQWDQDPVGTRGDPCNSSHNPDDPDDPDDD

Secondary structure (DSSP, 8-state):
-HHHHHHHHHHTT----HHHHHHHHHHHHTS-TTS---SSSS---S--HHHHHHHHHHHGGGS-HHHHHHHHHHHHHHHHHHHHHT--SSGGGHHHHHHHHHHTT---HHHHHHHHHHHHHTB-TTS-B-SSS--HHHHHHHHHHHHH-GGGHHHHHHHHHHHHHHHHHHHHHHHHHHHHHHHHHHHHHHHHHHHS--SS--HHHHHHHHHHHHHS-TTS--HHHHHHHHHHHHHH---SHHHHHHHHHHHIIIIIHHH---HHHHHHHHHHHHTTHHHH-HHHHHHHHHHHSTT--HHHHHHHHHHHHHHS---HHHHTTPPPP--HHHHHHHHHTT---S-HHHHHH-HHHHHHHHHHHHHHH-TT-GGGGGGGGHIIIIIISSSS-SEEEETTEEEEPTTGGG-TT---------